Protein AF-0000000086526402 (afdb_homodimer)

InterPro domains:
  IPR000524 Transcription regulator HTH, GntR [PF00392] (26-70)
  IPR000524 Transcription regulator HTH, GntR [PR00035] (30-44)
  IPR000524 Transcription regulator HTH, GntR [PR00035] (44-60)
  IPR000524 Transcription regulator HTH, GntR [PS50949] (3-73)
  IPR000524 Transcription regulator HTH, GntR [SM00345] (9-70)
  IPR008920 Transcription regulator FadR/GntR, C-terminal [G3DSA:1.20.120.530] (92-231)
  IPR008920 Transcription regulator FadR/GntR, C-terminal [SSF48008] (95-226)
  IPR011711 GntR, C-terminal [PF07729] (99-220)
  IPR011711 GntR, C-terminal [SM00895] (99-221)
  IPR036388 Winged helix-like DNA-binding domain superfamily [G3DSA:1.10.10.10] (6-75)
  IPR036390 Winged helix DNA-binding domain superfamily [SSF46785] (4-74)

Secondary structure (DSSP, 8-state):
-HHHHHHHHHHHHHHHHHHHHHTTSSTTEEPPHHHHHHHHT--HHHHHHHHHHHHHTTSEEEETTTEEEEPPGGGS--B-HHHHHHHHHSPPPHHHHHHHHHHHHHHHHHHHHHHHHH--HHHHHHHHHHHHHHHT--TTSTTHHHHHHHHHHHHHHTT--HHHHHTHHHHHHHHHHHHHHHTTSTTHHHHHHHHHHHHHHHHHTT-HHHHHHHHHHHHHHHHHHHHHHHT-------/-HHHHHHHHHHHHHHHHHHHHHTTSSTTEEPPHHHHHHHHT--HHHHHHHHHHHHHTTSEEEETTTEEEEPPGGGS--B-HHHHHHHHHSPPPHHHHHHHHHHHHHHHHHHHHHHHHH--HHHHHHHHHHHHHHHT--TTSTTHHHHHHHHHHHHHHTT--HHHHHTHHHHHHHHHHHHHHHTTSTTHHHHHHHHHHHHHHHHHTT-HHHHHHHHHHHHHHHHHHHHHHHT-------

pLDDT: mean 91.51, std 12.28, range [34.91, 98.94]

Structure (mmCIF, N/CA/C/O backbone):
data_AF-0000000086526402-model_v1
#
loop_
_entity.id
_entity.type
_entity.pdbx_description
1 polymer 'FCD domain-containing protein'
#
loop_
_atom_site.group_PDB
_atom_site.id
_atom_site.type_symbol
_atom_site.label_atom_id
_atom_site.label_alt_id
_atom_site.label_comp_id
_atom_site.label_asym_id
_atom_site.label_entity_id
_atom_site.label_seq_id
_atom_site.pdbx_PDB_ins_code
_atom_site.Cartn_x
_atom_site.Cartn_y
_atom_site.Cartn_z
_atom_site.occupancy
_atom_site.B_iso_or_equiv
_atom_site.auth_seq_id
_atom_site.auth_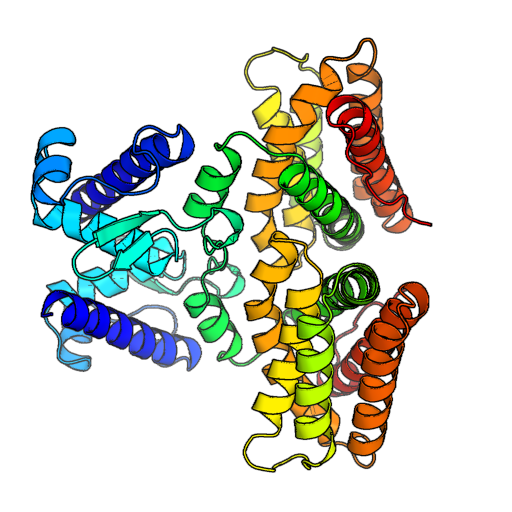comp_id
_atom_site.auth_asym_id
_atom_site.auth_atom_id
_atom_site.pdbx_PDB_model_num
ATOM 1 N N . MET A 1 1 ? 25.891 -1.311 17.984 1 39.69 1 MET A N 1
ATOM 2 C CA . MET A 1 1 ? 25.609 0.031 18.5 1 39.69 1 MET A CA 1
ATOM 3 C C . MET A 1 1 ? 25.984 1.09 17.469 1 39.69 1 MET A C 1
ATOM 5 O O . MET A 1 1 ? 25.25 2.072 17.297 1 39.69 1 MET A O 1
ATOM 9 N N . GLU A 1 2 ? 27.203 0.918 16.922 1 41.34 2 GLU A N 1
ATOM 10 C CA . GLU A 1 2 ? 27.734 1.837 15.922 1 41.34 2 GLU A CA 1
ATOM 11 C C . GLU A 1 2 ? 26.906 1.798 14.641 1 41.34 2 GLU A C 1
ATOM 13 O O . GLU A 1 2 ? 26.641 2.836 14.023 1 41.34 2 GLU A O 1
ATOM 18 N N . GLN A 1 3 ? 26.5 0.601 14.32 1 44.62 3 GLN A N 1
ATOM 19 C CA . GLN A 1 3 ? 25.734 0.299 13.109 1 44.62 3 GLN A CA 1
ATOM 20 C C . GLN A 1 3 ? 24.328 0.87 13.18 1 44.62 3 GLN A C 1
ATOM 22 O O . GLN A 1 3 ? 23.812 1.376 12.188 1 44.62 3 GLN A O 1
ATOM 27 N N . GLY A 1 4 ? 23.766 0.778 14.438 1 49.03 4 GLY A N 1
ATOM 28 C CA . GLY A 1 4 ? 22.5 1.449 14.703 1 49.03 4 GLY A CA 1
ATOM 29 C C . GLY A 1 4 ? 22.562 2.947 14.477 1 49.03 4 GLY A C 1
ATOM 30 O O . GLY A 1 4 ? 21.609 3.545 13.977 1 49.03 4 GLY A O 1
ATOM 31 N N . LYS A 1 5 ? 23.797 3.41 14.797 1 48.88 5 LYS A N 1
ATOM 32 C CA . LYS A 1 5 ? 24.031 4.844 14.672 1 48.88 5 LYS A CA 1
ATOM 33 C C . LYS A 1 5 ? 24.109 5.266 13.211 1 48.88 5 LYS A C 1
ATOM 35 O O . LYS A 1 5 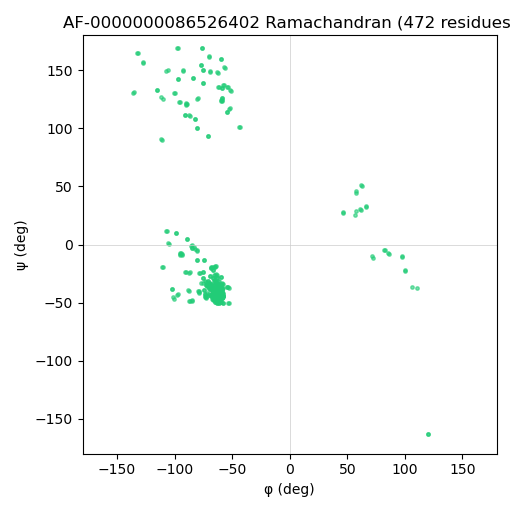? 23.594 6.316 12.828 1 48.88 5 LYS A O 1
ATOM 40 N N . ASP A 1 6 ? 24.891 4.406 12.367 1 53.22 6 ASP A N 1
ATOM 41 C CA . ASP A 1 6 ? 25.062 4.723 10.953 1 53.22 6 ASP A CA 1
ATOM 42 C C . ASP A 1 6 ? 23.719 4.672 10.219 1 53.22 6 ASP A C 1
ATOM 44 O O . ASP A 1 6 ? 23.438 5.523 9.367 1 53.22 6 ASP A O 1
ATOM 48 N N . ARG A 1 7 ? 22.938 3.684 10.594 1 61.66 7 ARG A N 1
ATOM 49 C CA . ARG A 1 7 ? 21.609 3.592 10 1 61.66 7 ARG A CA 1
ATOM 50 C C . ARG A 1 7 ? 20.75 4.805 10.367 1 61.66 7 ARG A C 1
ATOM 52 O O . ARG A 1 7 ? 20.016 5.32 9.531 1 61.66 7 ARG A O 1
ATOM 59 N N . SER A 1 8 ? 21.188 5.18 11.438 1 78.88 8 SER A N 1
ATOM 60 C CA . SER A 1 8 ? 20.484 6.371 11.906 1 78.88 8 SER A CA 1
ATOM 61 C C . SER A 1 8 ? 20.953 7.617 11.156 1 78.88 8 SER A C 1
ATOM 63 O O . SER A 1 8 ? 20.141 8.477 10.812 1 78.88 8 SER A O 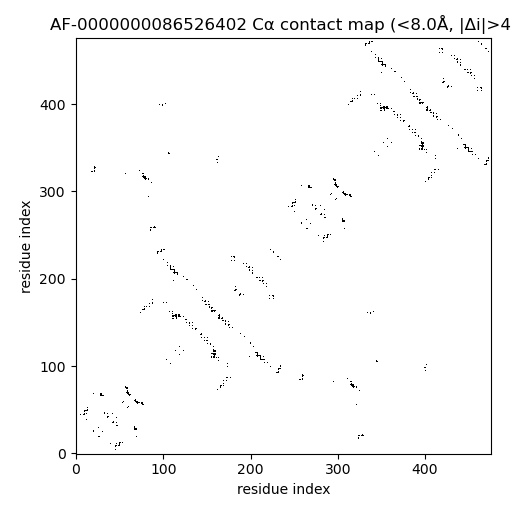1
ATOM 65 N N . LEU A 1 9 ? 22.297 7.551 10.805 1 88.94 9 LEU A N 1
ATOM 66 C CA . LEU A 1 9 ? 22.844 8.711 10.109 1 88.94 9 LEU A CA 1
ATOM 67 C C . LEU A 1 9 ? 22.344 8.75 8.664 1 88.94 9 LEU A C 1
ATOM 69 O O . LEU A 1 9 ? 21.969 9.812 8.164 1 88.94 9 LEU A O 1
ATOM 73 N N . VAL A 1 10 ? 22.328 7.57 8.023 1 90.88 10 VAL A N 1
ATOM 74 C CA . VAL A 1 10 ? 21.844 7.48 6.648 1 90.88 10 VAL A CA 1
ATOM 75 C C . VAL A 1 10 ? 20.375 7.91 6.59 1 90.88 10 VAL A C 1
ATOM 77 O O . VAL A 1 10 ? 19.984 8.68 5.707 1 90.88 10 VAL A O 1
ATOM 80 N N . ALA A 1 11 ? 19.672 7.48 7.586 1 91.56 11 ALA A N 1
ATOM 81 C CA . ALA A 1 11 ? 18.25 7.848 7.656 1 91.56 11 ALA A CA 1
ATOM 82 C C . ALA A 1 11 ? 18.094 9.359 7.824 1 91.56 11 ALA A C 1
ATOM 84 O O . ALA A 1 11 ? 17.219 9.969 7.191 1 91.56 11 ALA A O 1
ATOM 85 N N . LYS A 1 12 ? 18.906 9.898 8.594 1 94.88 12 LYS A N 1
ATOM 86 C CA . LYS A 1 12 ? 18.875 11.336 8.82 1 94.88 12 LYS A CA 1
ATOM 87 C C . LYS A 1 12 ? 19.219 12.102 7.551 1 94.88 12 LYS A C 1
ATOM 89 O O . LYS A 1 12 ? 18.594 13.109 7.227 1 94.88 12 LYS A O 1
ATOM 94 N N . VAL A 1 13 ? 20.172 11.625 6.883 1 95.81 13 VAL A N 1
ATOM 95 C CA . VAL A 1 13 ? 20.59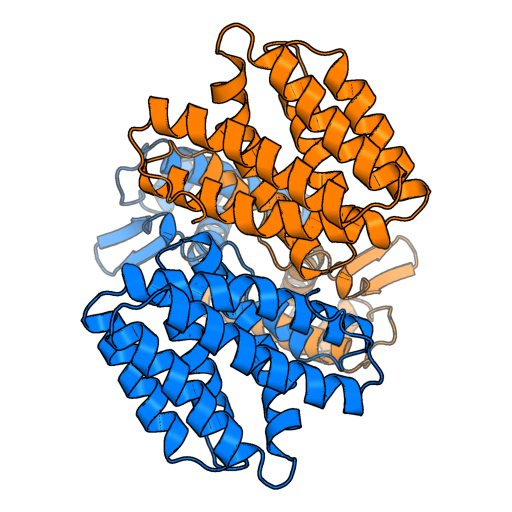4 12.258 5.633 1 95.81 13 VAL A CA 1
ATOM 96 C C . VAL A 1 13 ? 19.469 12.164 4.605 1 95.81 13 VAL A C 1
ATOM 98 O O . VAL A 1 13 ? 19.156 13.141 3.928 1 95.81 13 VAL A O 1
ATOM 101 N N . MET A 1 14 ? 18.875 11.008 4.512 1 95.88 14 MET A N 1
ATOM 102 C CA . MET A 1 14 ? 17.766 10.828 3.586 1 95.88 14 MET A CA 1
ATOM 103 C C . MET A 1 14 ? 16.625 11.797 3.902 1 95.88 14 MET A C 1
ATOM 105 O O . MET A 1 14 ? 16.109 12.477 3.008 1 95.88 14 MET A O 1
ATOM 109 N N . ASP A 1 15 ? 16.312 11.875 5.145 1 95.94 15 ASP A N 1
ATOM 110 C CA . ASP A 1 15 ? 15.234 12.758 5.562 1 95.94 15 ASP A CA 1
ATOM 111 C C . ASP A 1 15 ? 15.547 14.219 5.219 1 95.94 15 ASP A C 1
ATOM 113 O O . ASP A 1 15 ? 14.688 14.945 4.723 1 95.94 15 ASP A O 1
ATOM 117 N N . GLY A 1 16 ? 16.734 14.617 5.488 1 95.81 16 GLY A N 1
ATOM 118 C CA . GLY A 1 16 ? 17.156 15.969 5.156 1 95.81 16 GLY A CA 1
ATOM 119 C C . GLY A 1 16 ? 17.141 16.25 3.668 1 95.81 16 GLY A C 1
ATOM 120 O O . GLY A 1 16 ? 16.672 17.312 3.236 1 95.81 16 GLY A O 1
ATOM 121 N N . LEU A 1 17 ? 17.625 15.336 2.926 1 96.38 17 LEU A N 1
ATOM 122 C CA . LEU A 1 17 ? 17.672 15.492 1.477 1 96.38 17 LEU A CA 1
ATOM 123 C C . LEU A 1 17 ? 16.266 15.578 0.895 1 96.38 17 LEU A C 1
ATOM 125 O O . LEU A 1 17 ? 15.984 16.453 0.071 1 96.38 17 LEU A O 1
ATOM 129 N N . VAL A 1 18 ? 15.414 14.719 1.334 1 96.38 18 VAL A N 1
ATOM 130 C CA . VAL A 1 18 ? 14.055 14.672 0.8 1 96.38 18 VAL A CA 1
ATOM 131 C C . VAL A 1 18 ? 13.281 15.914 1.245 1 96.38 18 VAL A C 1
ATOM 133 O O . VAL A 1 18 ? 12.461 16.438 0.494 1 96.38 18 VAL A O 1
ATOM 136 N N . SER A 1 19 ? 13.617 16.359 2.449 1 94.75 19 SER A N 1
ATOM 137 C CA . SER A 1 19 ? 13.039 17.641 2.863 1 94.75 19 SER A CA 1
ATOM 138 C C . SER A 1 19 ? 13.398 18.75 1.888 1 94.75 19 SER A C 1
ATOM 140 O O . SER A 1 19 ? 12.531 19.547 1.497 1 94.75 19 SER A O 1
ATOM 142 N N . GLY A 1 20 ? 14.609 18.766 1.506 1 94.81 20 GLY A N 1
ATOM 143 C CA . GLY A 1 20 ? 15.023 19.734 0.501 1 94.81 20 GLY A CA 1
ATOM 144 C C . GLY A 1 20 ? 14.328 19.547 -0.833 1 94.81 20 GLY A C 1
ATOM 145 O O . GLY A 1 20 ? 13.961 20.516 -1.496 1 94.81 20 GLY A O 1
ATOM 146 N N . ILE A 1 21 ? 14.117 18.344 -1.207 1 95.31 21 ILE A N 1
ATOM 147 C CA . ILE A 1 21 ? 13.477 18.016 -2.477 1 95.31 21 ILE A CA 1
ATOM 148 C C . ILE A 1 21 ? 12.023 18.484 -2.461 1 95.31 21 ILE A C 1
ATOM 150 O O . ILE A 1 21 ? 11.578 19.156 -3.383 1 95.31 21 ILE A O 1
ATOM 154 N N . VAL A 1 22 ? 11.305 18.188 -1.397 1 93.62 22 VAL A N 1
ATOM 155 C CA . VAL A 1 22 ? 9.875 18.453 -1.37 1 93.62 22 VAL A CA 1
ATOM 156 C C . VAL A 1 22 ? 9.641 19.953 -1.172 1 93.62 22 VAL A C 1
ATOM 158 O O . VAL A 1 22 ? 8.594 20.484 -1.562 1 93.62 22 VAL A O 1
ATOM 161 N N . GLU A 1 23 ? 10.609 20.609 -0.601 1 91.88 23 GLU A N 1
ATOM 162 C CA . GLU A 1 23 ? 10.523 22.047 -0.43 1 91.88 23 GLU A CA 1
ATOM 163 C C . GLU A 1 23 ? 11.094 22.781 -1.641 1 91.88 23 GLU A C 1
ATOM 165 O O . GLU A 1 23 ? 11.258 24 -1.612 1 91.88 23 GLU A O 1
ATOM 170 N N . ASP A 1 24 ? 11.477 22.078 -2.648 1 90.62 24 ASP A N 1
ATOM 171 C CA . ASP A 1 24 ? 11.93 22.562 -3.943 1 90.62 24 ASP A CA 1
ATOM 172 C C . ASP A 1 24 ? 13.25 23.328 -3.811 1 90.62 24 ASP A C 1
ATOM 174 O O . ASP A 1 24 ? 13.461 24.328 -4.484 1 90.62 24 ASP A O 1
ATOM 178 N N . LYS A 1 25 ? 14.031 22.875 -2.883 1 92.62 25 LYS A N 1
ATOM 179 C CA . LYS A 1 25 ? 15.344 23.484 -2.686 1 92.62 25 LYS A CA 1
ATOM 180 C C . LYS A 1 25 ? 16.266 23.188 -3.863 1 92.62 25 LYS A C 1
ATOM 182 O O . LYS A 1 25 ? 17.141 24 -4.195 1 92.62 25 LYS A O 1
ATOM 187 N N . TYR A 1 26 ? 16.25 22.062 -4.547 1 92.62 26 TYR A N 1
ATOM 188 C CA . TYR A 1 26 ? 17.25 21.594 -5.492 1 92.62 26 TYR A CA 1
ATOM 189 C C . TYR A 1 26 ? 16.766 21.75 -6.93 1 92.62 26 TYR A C 1
ATOM 191 O O . TYR A 1 26 ? 17.531 21.625 -7.875 1 92.62 26 TYR A O 1
ATOM 199 N N . GLY A 1 27 ? 15.617 22.25 -7.32 1 83.44 27 GLY A N 1
ATOM 200 C CA . GLY A 1 27 ? 15.125 22.484 -8.664 1 83.44 27 GLY A CA 1
ATOM 201 C C . GLY A 1 27 ? 15.117 21.25 -9.531 1 83.44 27 GLY A C 1
ATOM 202 O O . GLY A 1 27 ? 15.289 21.328 -10.75 1 83.44 27 GLY A O 1
ATOM 203 N N . GLY A 1 28 ? 15.062 20.094 -9.359 1 89.44 28 GLY A N 1
ATOM 204 C CA . GLY A 1 28 ? 14.867 18.875 -10.133 1 89.44 28 GLY A CA 1
ATOM 205 C C . GLY A 1 28 ? 16.125 18.031 -10.227 1 89.44 28 GLY A C 1
ATOM 206 O O . GLY A 1 28 ? 16.047 16.812 -10.367 1 89.44 28 GLY A O 1
ATOM 207 N N . ILE A 1 29 ? 17.328 18.75 -10.344 1 94.62 29 ILE A N 1
ATOM 208 C CA . ILE A 1 29 ? 18.609 18.047 -10.414 1 94.62 29 ILE A CA 1
ATOM 209 C C . ILE A 1 29 ? 19.406 18.281 -9.133 1 94.62 29 ILE A C 1
ATOM 211 O O . ILE A 1 29 ? 19.641 19.438 -8.75 1 94.62 29 ILE A O 1
ATOM 215 N N . LEU A 1 30 ? 19.797 17.203 -8.5 1 96.88 30 LEU A N 1
ATOM 216 C CA . LEU A 1 30 ? 20.547 17.328 -7.262 1 96.88 30 LEU A CA 1
ATOM 217 C C . LEU A 1 30 ? 21.984 17.734 -7.539 1 96.88 30 LEU A C 1
ATOM 219 O O . LEU A 1 30 ? 22.562 17.375 -8.57 1 96.88 30 LEU A O 1
ATOM 223 N N . PRO A 1 31 ? 22.578 18.469 -6.551 1 95.75 31 PRO A N 1
ATOM 224 C CA . PRO A 1 31 ? 24.016 18.703 -6.637 1 95.75 31 PRO A CA 1
ATOM 225 C C . PRO A 1 31 ? 24.828 17.406 -6.652 1 95.75 31 PRO A C 1
ATOM 227 O O . PRO A 1 31 ? 24.328 16.359 -6.254 1 95.75 31 PRO A O 1
ATOM 230 N N . PRO A 1 32 ? 26.094 17.531 -7.152 1 94.94 32 PRO A N 1
ATOM 231 C CA . PRO A 1 32 ? 26.969 16.359 -7.113 1 94.94 32 PRO A CA 1
ATOM 232 C C . PRO A 1 32 ? 27.141 15.805 -5.703 1 94.94 32 PRO A C 1
ATOM 234 O O . PRO A 1 32 ? 27.047 16.547 -4.727 1 94.94 32 PRO A O 1
ATOM 237 N N . GLN A 1 33 ? 27.406 14.516 -5.676 1 94.31 33 GLN A N 1
ATOM 238 C CA . GLN A 1 33 ? 27.5 13.797 -4.414 1 94.31 33 GLN A CA 1
ATOM 239 C C . GLN A 1 33 ? 28.5 14.461 -3.475 1 94.31 33 GLN A C 1
ATOM 241 O O . GLN A 1 33 ? 28.266 14.547 -2.268 1 94.31 33 GLN A O 1
ATOM 246 N N . ASP A 1 34 ? 29.578 14.992 -4.023 1 94.94 34 ASP A N 1
ATOM 247 C CA . ASP A 1 34 ? 30.609 15.617 -3.203 1 94.94 34 ASP A CA 1
ATOM 248 C C . ASP A 1 34 ? 30.094 16.906 -2.564 1 94.94 34 ASP A C 1
ATOM 250 O O . ASP A 1 34 ? 30.406 17.203 -1.407 1 94.94 34 ASP A O 1
ATOM 254 N N . VAL A 1 35 ? 29.375 17.609 -3.248 1 96.75 35 VAL A N 1
ATOM 255 C CA . VAL A 1 35 ? 28.781 18.859 -2.746 1 96.75 35 VAL A CA 1
ATOM 256 C C . VAL A 1 35 ? 27.75 18.531 -1.66 1 96.75 35 VAL A C 1
ATOM 258 O O . VAL A 1 35 ? 27.734 19.172 -0.604 1 96.75 35 VAL A O 1
ATOM 261 N N . LEU A 1 36 ? 26.938 17.516 -1.872 1 96.88 36 LEU A N 1
ATOM 262 C CA . LEU A 1 36 ? 25.922 17.109 -0.896 1 96.88 36 LEU A CA 1
ATOM 263 C C . LEU A 1 36 ? 26.578 16.609 0.382 1 96.88 36 LEU A C 1
ATOM 265 O O . LEU A 1 36 ? 26.109 16.891 1.484 1 96.88 36 LEU A O 1
ATOM 269 N N . SER A 1 37 ? 27.641 15.859 0.206 1 97.19 37 SER A N 1
ATOM 270 C CA . SER A 1 37 ? 28.375 15.352 1.36 1 97.19 37 SER A CA 1
ATOM 271 C C . SER A 1 37 ? 28.859 16.5 2.254 1 97.19 37 SER A C 1
ATOM 273 O O . SER A 1 37 ? 28.766 16.406 3.48 1 97.19 37 SER A O 1
ATOM 275 N N . LYS A 1 38 ? 29.312 17.5 1.651 1 97.19 38 LYS A N 1
ATOM 276 C CA . LYS A 1 38 ? 29.797 18.656 2.391 1 97.19 38 LYS A CA 1
ATOM 277 C C . LYS A 1 38 ? 28.641 19.406 3.051 1 97.19 38 LYS A C 1
ATOM 279 O O . LYS A 1 38 ? 28.734 19.781 4.223 1 97.19 38 LYS A O 1
ATOM 284 N N . GLU A 1 39 ? 27.641 19.547 2.336 1 95.56 39 GLU A N 1
ATOM 285 C CA . GLU A 1 39 ? 26.469 20.266 2.84 1 95.56 39 GLU A CA 1
ATOM 286 C C . GLU A 1 39 ? 25.891 19.594 4.074 1 95.56 39 GLU A C 1
ATOM 288 O O . GLU A 1 39 ? 25.469 20.25 5.023 1 95.56 39 GLU A O 1
ATOM 293 N N . PHE A 1 40 ? 25.859 18.297 4.059 1 96.5 40 PHE A N 1
ATOM 294 C CA . PHE A 1 40 ? 25.234 17.547 5.141 1 96.5 40 PHE A CA 1
ATOM 295 C C . PHE A 1 40 ? 26.281 17.156 6.184 1 96.5 40 PHE A C 1
ATOM 297 O O . PHE A 1 40 ? 25.938 16.562 7.211 1 96.5 40 PHE A O 1
ATOM 304 N N . ASP A 1 41 ? 27.484 17.375 5.891 1 96.81 41 ASP A N 1
ATOM 305 C CA . ASP A 1 41 ? 28.609 17.094 6.781 1 96.81 41 ASP A CA 1
ATOM 306 C C . ASP A 1 41 ? 28.688 15.602 7.098 1 96.81 41 ASP A C 1
ATOM 308 O O . ASP A 1 41 ? 28.688 15.211 8.266 1 96.81 41 ASP A O 1
ATOM 312 N N . VAL A 1 42 ? 28.672 14.805 6.027 1 96.56 42 VAL A N 1
ATOM 313 C CA . VAL A 1 42 ? 28.797 13.359 6.152 1 96.56 42 VAL A CA 1
ATOM 314 C C . VAL A 1 42 ? 29.828 12.844 5.141 1 96.56 42 VAL A C 1
ATOM 316 O O . VAL A 1 42 ? 30.188 13.555 4.199 1 96.56 42 VAL A O 1
ATOM 319 N N . SER A 1 43 ? 30.25 11.68 5.34 1 95.12 43 SER A N 1
ATOM 320 C CA . SER A 1 43 ? 31.219 11.07 4.426 1 95.12 43 SER A CA 1
ATOM 321 C C . SER A 1 43 ? 30.562 10.758 3.08 1 95.12 43 SER A C 1
ATOM 323 O O . SER A 1 43 ? 29.344 10.703 2.971 1 95.12 43 SER A O 1
ATOM 325 N N . ARG A 1 44 ? 31.453 10.57 2.105 1 93.5 44 ARG A N 1
ATOM 326 C CA . ARG A 1 44 ? 30.969 10.172 0.786 1 93.5 44 ARG A CA 1
ATOM 327 C C . ARG A 1 44 ? 30.266 8.828 0.84 1 93.5 44 ARG A C 1
ATOM 329 O O . ARG A 1 44 ? 29.297 8.594 0.1 1 93.5 44 ARG A O 1
ATOM 336 N N . THR A 1 45 ? 30.719 8.031 1.655 1 89.75 45 THR A N 1
ATOM 337 C CA . THR A 1 45 ? 30.125 6.711 1.799 1 89.75 45 THR A CA 1
ATOM 338 C C . THR A 1 45 ? 28.688 6.82 2.309 1 89.75 45 THR A C 1
ATOM 340 O O . THR A 1 45 ? 27.781 6.195 1.76 1 89.75 45 THR A O 1
ATOM 343 N N . VAL A 1 46 ? 28.484 7.605 3.324 1 91.69 46 VAL A N 1
ATOM 344 C CA . VAL A 1 46 ? 27.156 7.812 3.906 1 91.69 46 VAL A CA 1
ATOM 345 C C . VAL A 1 46 ? 26.234 8.445 2.869 1 91.69 46 VAL A C 1
ATOM 347 O O . VAL A 1 46 ? 25.094 8.008 2.697 1 91.69 46 VAL A O 1
ATOM 350 N N . MET A 1 47 ? 26.688 9.438 2.148 1 95.31 47 MET A N 1
ATOM 351 C CA . MET A 1 47 ? 25.891 10.109 1.139 1 95.31 47 MET A CA 1
ATOM 352 C C . MET A 1 47 ? 25.531 9.164 -0.004 1 95.31 47 MET A C 1
ATOM 354 O O . MET A 1 47 ? 24.391 9.133 -0.462 1 95.31 47 MET A O 1
ATOM 358 N N . ARG A 1 48 ? 26.484 8.406 -0.41 1 91.25 48 ARG A N 1
ATOM 359 C CA . ARG A 1 48 ? 26.25 7.434 -1.467 1 91.25 48 ARG A CA 1
ATOM 360 C C . ARG A 1 48 ? 25.172 6.434 -1.057 1 91.25 48 ARG A C 1
ATOM 362 O O . ARG A 1 48 ? 24.312 6.066 -1.867 1 91.25 48 ARG A O 1
ATOM 369 N N . GLU A 1 49 ? 25.203 6.008 0.149 1 89.19 49 GLU A N 1
ATOM 370 C CA . GLU A 1 49 ? 24.203 5.074 0.655 1 89.19 49 GLU A CA 1
ATOM 371 C C . GLU A 1 49 ? 22.812 5.707 0.672 1 89.19 49 GLU A C 1
ATOM 373 O O . GLU A 1 49 ? 21.828 5.078 0.273 1 89.19 49 GLU A O 1
ATOM 378 N N . ALA A 1 50 ? 22.797 6.898 1.096 1 93.81 50 ALA A N 1
ATOM 379 C CA . ALA A 1 50 ? 21.531 7.617 1.125 1 93.81 50 ALA A CA 1
ATOM 380 C C . ALA A 1 50 ? 20.953 7.766 -0.28 1 93.81 50 ALA A C 1
ATOM 382 O O . ALA A 1 50 ? 19.766 7.473 -0.508 1 93.81 50 ALA A O 1
ATOM 383 N N . LEU A 1 51 ? 21.781 8.172 -1.19 1 94.56 51 LEU A N 1
ATOM 384 C CA . LEU A 1 51 ? 21.344 8.352 -2.57 1 94.56 51 LEU A CA 1
ATOM 385 C C . LEU A 1 51 ? 20.906 7.02 -3.182 1 94.56 51 LEU A C 1
ATOM 387 O O . LEU A 1 51 ? 19.906 6.957 -3.904 1 94.56 51 LEU A O 1
ATOM 391 N N . SER A 1 52 ? 21.625 6.012 -2.885 1 90.5 52 SER A N 1
ATOM 392 C CA . SER A 1 52 ? 21.297 4.684 -3.387 1 90.5 52 SER A CA 1
ATOM 393 C C . SER A 1 52 ? 19.938 4.219 -2.881 1 90.5 52 SER A C 1
ATOM 395 O O . SER A 1 52 ? 19.156 3.633 -3.635 1 90.5 52 SER A O 1
ATOM 397 N N . MET A 1 53 ? 19.688 4.504 -1.658 1 90.94 53 MET A N 1
ATOM 398 C CA . MET A 1 53 ? 18.406 4.105 -1.073 1 90.94 53 MET A CA 1
ATOM 399 C C . MET A 1 53 ? 17.25 4.879 -1.708 1 90.94 53 MET A C 1
ATOM 401 O O . MET A 1 53 ? 16.172 4.32 -1.938 1 90.94 53 MET A O 1
ATOM 405 N N . LEU A 1 54 ? 17.484 6.102 -2 1 95.12 54 LEU A N 1
ATOM 406 C CA . LEU A 1 54 ? 16.453 6.898 -2.66 1 95.12 54 LEU A CA 1
ATOM 407 C C . LEU A 1 54 ? 16.25 6.445 -4.102 1 95.12 54 LEU A C 1
ATOM 409 O O . LEU A 1 54 ? 15.133 6.461 -4.613 1 95.12 54 LEU A O 1
ATOM 413 N N . LEU A 1 55 ? 17.312 5.996 -4.754 1 93.62 55 LEU A N 1
ATOM 414 C CA . LEU A 1 55 ? 17.234 5.438 -6.102 1 93.62 55 LEU A CA 1
ATOM 415 C C . LEU A 1 55 ? 16.406 4.16 -6.113 1 93.62 55 LEU A C 1
ATOM 417 O O . LEU A 1 55 ? 15.562 3.975 -6.988 1 93.62 55 LEU A O 1
ATOM 421 N N . ALA A 1 56 ? 16.578 3.363 -5.09 1 88.75 56 ALA A N 1
ATOM 422 C CA . ALA A 1 56 ? 15.867 2.088 -4.984 1 88.75 56 ALA A CA 1
ATOM 423 C C . ALA A 1 56 ? 14.375 2.307 -4.758 1 88.75 56 ALA A C 1
ATOM 425 O O . ALA A 1 56 ? 13.562 1.411 -5.016 1 88.75 56 ALA A O 1
ATOM 426 N N . ARG A 1 57 ? 14.031 3.506 -4.289 1 94.25 57 ARG A N 1
ATOM 427 C CA . ARG A 1 57 ? 12.641 3.857 -4.004 1 94.25 57 ARG A CA 1
ATOM 428 C C . ARG A 1 57 ? 12.031 4.652 -5.148 1 94.25 57 ARG A C 1
ATOM 430 O O . ARG A 1 57 ? 10.938 5.219 -5.008 1 94.25 57 ARG A O 1
ATOM 437 N N . ASP A 1 58 ? 12.781 4.715 -6.277 1 95.5 58 ASP A N 1
ATOM 438 C CA . ASP A 1 58 ? 12.359 5.383 -7.504 1 95.5 58 ASP A CA 1
ATOM 439 C C . ASP A 1 58 ? 12.133 6.871 -7.266 1 95.5 58 ASP A C 1
ATOM 441 O O . ASP A 1 58 ? 11.266 7.48 -7.895 1 95.5 58 ASP A O 1
ATOM 445 N N . MET A 1 59 ? 12.875 7.398 -6.316 1 96.12 59 MET A N 1
ATOM 446 C CA . MET A 1 59 ? 12.758 8.828 -6.039 1 96.12 59 MET A CA 1
ATOM 447 C C . MET A 1 59 ? 13.734 9.625 -6.887 1 96.12 59 MET A C 1
ATOM 449 O O . MET A 1 59 ? 13.539 10.82 -7.113 1 96.12 59 MET A O 1
ATOM 453 N N . LEU A 1 60 ? 14.789 8.93 -7.297 1 96.56 60 LEU A N 1
ATOM 454 C CA . LEU A 1 60 ? 15.852 9.531 -8.102 1 96.56 60 LEU A CA 1
ATOM 455 C C . LEU A 1 60 ? 16.109 8.703 -9.359 1 96.56 60 LEU A C 1
ATOM 457 O O . LEU A 1 60 ? 15.711 7.539 -9.438 1 96.56 60 LEU A O 1
ATOM 461 N N . ASP A 1 61 ? 16.641 9.328 -10.312 1 94.94 61 ASP A N 1
ATOM 462 C CA . ASP A 1 61 ? 17.141 8.711 -11.531 1 94.94 61 ASP A CA 1
ATOM 463 C C . ASP A 1 61 ? 18.5 9.281 -11.922 1 94.94 61 ASP A C 1
ATOM 465 O O . ASP A 1 61 ? 18.672 10.5 -11.945 1 94.94 61 ASP A O 1
ATOM 469 N N . VAL A 1 62 ? 19.453 8.422 -12.203 1 92.38 62 VAL A N 1
ATOM 470 C CA . VAL A 1 62 ? 20.781 8.883 -12.609 1 92.38 62 VAL A CA 1
ATOM 471 C C . VAL A 1 62 ? 20.875 8.898 -14.133 1 92.38 62 VAL A C 1
ATOM 473 O O . VAL A 1 62 ? 20.609 7.883 -14.789 1 92.38 62 VAL A O 1
ATOM 476 N N . ARG A 1 63 ? 21.156 9.977 -14.648 1 90.19 63 ARG A N 1
ATOM 477 C CA . ARG A 1 63 ? 21.359 10.117 -16.094 1 90.19 63 ARG A CA 1
ATOM 478 C C . ARG A 1 63 ? 22.797 10.508 -16.422 1 90.19 63 ARG A C 1
ATOM 480 O O . ARG A 1 63 ? 23.344 11.438 -15.82 1 90.19 63 ARG A O 1
ATOM 487 N N . PRO A 1 64 ? 23.312 9.805 -17.359 1 88.44 64 PRO A N 1
ATOM 488 C CA . PRO A 1 64 ? 24.688 10.141 -17.75 1 88.44 64 PRO A CA 1
ATOM 489 C C . PRO A 1 64 ? 24.828 11.586 -18.219 1 88.44 64 PRO A C 1
ATOM 491 O O . PRO A 1 64 ? 23.969 12.078 -18.969 1 88.44 64 PRO A O 1
ATOM 494 N N . LYS A 1 65 ? 25.828 12.195 -17.734 1 89.62 65 LYS A N 1
ATOM 495 C CA . LYS A 1 65 ? 26.234 13.531 -18.156 1 89.62 65 LYS A CA 1
ATOM 496 C C . LYS A 1 65 ? 25.25 14.586 -17.656 1 89.62 65 LYS A C 1
ATOM 498 O O . LYS A 1 65 ? 25.391 15.773 -17.953 1 89.62 65 LYS A O 1
ATOM 503 N N . VAL A 1 66 ? 24.156 14.242 -17.141 1 88.69 66 VAL A N 1
ATOM 504 C CA . VAL A 1 66 ? 23.203 15.203 -16.609 1 88.69 66 VAL A CA 1
ATOM 505 C C . VAL A 1 66 ? 23.297 15.25 -15.078 1 88.69 66 VAL A C 1
ATOM 507 O O . VAL A 1 66 ? 23.375 16.328 -14.492 1 88.69 66 VAL A O 1
ATOM 510 N N . GLY A 1 67 ? 23.359 14.07 -14.43 1 92.62 67 GLY A N 1
ATOM 511 C CA . GLY A 1 67 ? 23.406 14 -12.977 1 92.62 67 GLY A CA 1
ATOM 512 C C . GLY A 1 67 ? 22.25 13.242 -12.375 1 92.62 67 GLY A C 1
ATOM 513 O O . GLY A 1 67 ? 21.672 12.359 -13.023 1 92.62 67 GLY A O 1
ATOM 514 N N . THR A 1 68 ? 22.016 13.43 -11.055 1 95.62 68 THR A N 1
ATOM 515 C CA . THR A 1 68 ? 20.938 12.75 -10.328 1 95.62 68 THR A CA 1
ATOM 516 C C . THR A 1 68 ? 19.656 13.578 -10.352 1 95.62 68 THR A C 1
ATOM 518 O O . THR A 1 68 ? 19.609 14.648 -9.734 1 95.62 68 THR A O 1
ATOM 521 N N . ARG A 1 69 ? 18.688 13.109 -11.023 1 96.5 69 ARG A N 1
ATOM 522 C CA . ARG A 1 69 ? 17.422 13.812 -11.188 1 96.5 69 ARG A CA 1
ATOM 523 C C . ARG A 1 69 ? 16.391 13.312 -10.18 1 96.5 69 ARG A C 1
ATOM 525 O O . ARG A 1 69 ? 16.312 12.117 -9.906 1 96.5 69 ARG A O 1
ATOM 532 N N . VAL A 1 70 ? 15.602 14.258 -9.688 1 96.44 70 VAL A N 1
ATOM 533 C CA . VAL A 1 70 ? 14.477 13.906 -8.836 1 96.44 70 VAL A CA 1
ATOM 534 C C . VAL A 1 70 ? 13.305 13.445 -9.695 1 96.44 70 VAL A C 1
ATOM 536 O O . VAL A 1 70 ? 12.898 14.141 -10.633 1 96.44 70 VAL A O 1
ATOM 539 N N . ARG A 1 71 ? 12.789 12.266 -9.422 1 95.88 71 ARG A N 1
ATOM 540 C CA . ARG A 1 71 ? 11.648 11.758 -10.164 1 95.88 71 ARG A CA 1
ATOM 541 C C . ARG A 1 71 ? 10.352 12.422 -9.711 1 95.88 71 ARG A C 1
ATOM 543 O O . ARG A 1 71 ? 10.273 12.945 -8.602 1 95.88 71 ARG A O 1
ATOM 550 N N . PRO A 1 72 ? 9.32 12.445 -10.68 1 93.75 72 PRO A N 1
ATOM 551 C CA . PRO A 1 72 ? 8.016 12.938 -10.227 1 93.75 72 PRO A CA 1
ATOM 552 C C . PRO A 1 72 ? 7.508 12.188 -8.992 1 93.75 72 PRO A C 1
ATOM 554 O O . PRO A 1 72 ? 7.617 10.961 -8.922 1 93.75 72 PRO A O 1
ATOM 557 N N . MET A 1 73 ? 7.004 12.898 -8.039 1 93.5 73 MET A N 1
ATOM 558 C CA . MET A 1 73 ? 6.633 12.336 -6.746 1 93.5 73 MET A CA 1
ATOM 559 C C . MET A 1 73 ? 5.582 11.242 -6.91 1 93.5 73 MET A C 1
ATOM 561 O O . MET A 1 73 ? 5.535 10.297 -6.121 1 93.5 73 MET A O 1
ATOM 565 N N . ARG A 1 74 ? 4.773 11.305 -7.93 1 92.44 74 ARG A N 1
ATOM 566 C CA . ARG A 1 74 ? 3.75 10.289 -8.18 1 92.44 74 ARG A CA 1
ATOM 567 C C . ARG A 1 74 ? 4.383 8.938 -8.477 1 92.44 74 ARG A C 1
ATOM 569 O O . ARG A 1 74 ? 3.725 7.898 -8.359 1 92.44 74 ARG A O 1
ATOM 576 N N . ASP A 1 75 ? 5.719 8.953 -8.852 1 92.81 75 ASP A N 1
ATOM 577 C CA . ASP A 1 75 ? 6.402 7.727 -9.242 1 92.81 75 ASP A CA 1
ATOM 578 C C . ASP A 1 75 ? 7.152 7.117 -8.062 1 92.81 75 ASP A C 1
ATOM 580 O O . ASP A 1 75 ? 7.695 6.016 -8.164 1 92.81 75 ASP A O 1
ATOM 584 N N . TRP A 1 76 ? 7.23 7.871 -6.918 1 95.75 76 TRP A N 1
ATOM 585 C CA . TRP A 1 76 ? 7.934 7.355 -5.746 1 95.75 76 TRP A CA 1
ATOM 586 C C . TRP A 1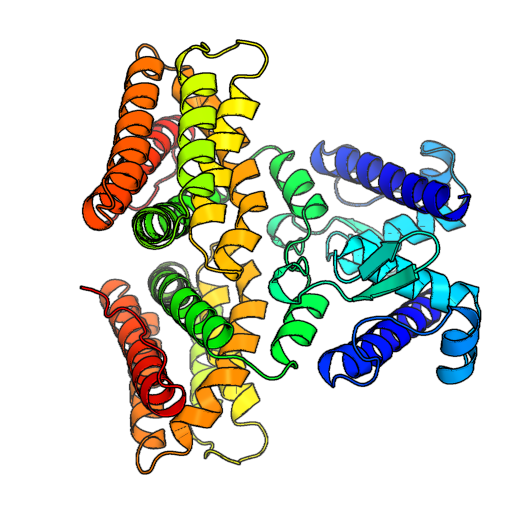 76 ? 7.273 6.082 -5.23 1 95.75 76 TRP A C 1
ATOM 588 O O . TRP A 1 76 ? 6.047 6.016 -5.109 1 95.75 76 TRP A O 1
ATOM 598 N N . ARG A 1 77 ? 8.008 5.086 -4.898 1 94.69 77 ARG A N 1
ATOM 599 C CA . ARG A 1 77 ? 7.484 3.77 -4.539 1 94.69 77 ARG A CA 1
ATOM 600 C C . ARG A 1 77 ? 7.137 3.703 -3.057 1 94.69 77 ARG A C 1
ATOM 602 O O . ARG A 1 77 ? 8.023 3.611 -2.209 1 94.69 77 ARG A O 1
ATOM 609 N N . MET A 1 78 ? 5.906 3.637 -2.803 1 95.06 78 MET A N 1
ATOM 610 C CA . MET A 1 78 ? 5.422 3.547 -1.427 1 95.06 78 MET A CA 1
ATOM 611 C C . MET A 1 78 ? 5.379 2.096 -0.96 1 95.06 78 MET A C 1
ATOM 613 O O . MET A 1 78 ? 5.43 1.822 0.24 1 95.06 78 MET A O 1
ATOM 617 N N . ILE A 1 79 ? 5.297 1.204 -1.906 1 94.94 79 ILE A N 1
ATOM 618 C CA . ILE A 1 79 ? 5.172 -0.219 -1.609 1 94.94 79 ILE A CA 1
ATOM 619 C C . ILE A 1 79 ? 6.531 -0.898 -1.766 1 94.94 79 ILE A C 1
ATOM 621 O O . ILE A 1 79 ? 7.246 -0.651 -2.738 1 94.94 79 ILE A O 1
ATOM 625 N N . ASP A 1 80 ? 6.906 -1.627 -0.822 1 94 80 ASP A N 1
ATOM 626 C CA . ASP A 1 80 ? 8.094 -2.465 -0.907 1 94 80 ASP A CA 1
ATOM 627 C C . ASP A 1 80 ? 7.805 -3.764 -1.654 1 94 80 ASP A C 1
ATOM 629 O O . ASP A 1 80 ? 7.352 -4.742 -1.057 1 94 80 ASP A O 1
ATOM 633 N N . GLU A 1 81 ? 8.164 -3.814 -2.887 1 93.12 81 GLU A N 1
ATOM 634 C CA . GLU A 1 81 ? 7.789 -4.926 -3.758 1 93.12 81 GLU A CA 1
ATOM 635 C C . GLU A 1 81 ? 8.508 -6.211 -3.354 1 93.12 81 GLU A C 1
ATOM 637 O O . GLU A 1 81 ? 7.988 -7.309 -3.568 1 93.12 81 GLU A O 1
ATOM 642 N N . ASP A 1 82 ? 9.664 -6.062 -2.752 1 92.38 82 ASP A N 1
ATOM 643 C CA . ASP A 1 82 ? 10.367 -7.25 -2.281 1 92.38 82 ASP A CA 1
ATOM 644 C C . ASP A 1 82 ? 9.586 -7.949 -1.169 1 92.38 82 ASP A C 1
ATOM 646 O O . ASP A 1 82 ? 9.375 -9.164 -1.22 1 92.38 82 ASP A O 1
ATOM 650 N N . VAL A 1 83 ? 9.141 -7.188 -0.22 1 94.94 83 VAL A N 1
ATOM 651 C CA . VAL A 1 83 ? 8.398 -7.754 0.901 1 94.94 83 VAL A CA 1
ATOM 652 C C . VAL A 1 83 ? 7.098 -8.391 0.398 1 94.94 83 VAL A C 1
ATOM 654 O O . VAL A 1 83 ? 6.723 -9.477 0.834 1 94.94 83 VAL A O 1
ATOM 657 N N . VAL A 1 84 ? 6.461 -7.711 -0.521 1 95.31 84 VAL A N 1
ATOM 658 C CA . VAL A 1 84 ? 5.234 -8.242 -1.104 1 95.31 84 VAL A CA 1
ATOM 659 C C . VAL A 1 84 ? 5.52 -9.586 -1.777 1 95.31 84 VAL A C 1
ATOM 661 O O . VAL A 1 84 ? 4.836 -10.578 -1.517 1 95.31 84 VAL A O 1
ATOM 664 N N . SER A 1 85 ? 6.531 -9.602 -2.588 1 94.31 85 SER A N 1
ATOM 665 C CA . SER A 1 85 ? 6.891 -10.82 -3.311 1 94.31 85 SER A CA 1
ATOM 666 C C . SER A 1 85 ? 7.215 -11.953 -2.35 1 94.31 85 SER A C 1
ATOM 668 O O . SER A 1 85 ? 6.777 -13.094 -2.555 1 94.31 85 SER A O 1
ATOM 670 N N . TRP A 1 86 ? 7.969 -11.656 -1.318 1 94.75 86 TRP A N 1
ATOM 671 C CA . TRP A 1 86 ? 8.344 -12.656 -0.329 1 94.75 86 TRP A CA 1
ATOM 672 C C . TRP A 1 86 ? 7.109 -13.203 0.383 1 94.75 86 TRP A C 1
ATOM 674 O O . TRP A 1 86 ? 6.996 -14.414 0.597 1 94.75 86 TRP A O 1
ATOM 684 N N . ARG A 1 87 ? 6.191 -12.336 0.754 1 94.75 87 ARG A N 1
ATOM 685 C CA . ARG A 1 87 ? 4.984 -12.766 1.446 1 94.75 87 ARG A CA 1
ATOM 686 C C . ARG A 1 87 ? 4.168 -13.719 0.579 1 94.75 87 ARG A C 1
ATOM 688 O O . ARG A 1 87 ? 3.617 -14.703 1.077 1 94.75 87 ARG A O 1
ATOM 695 N N . PHE A 1 88 ? 4.094 -13.484 -0.682 1 94.81 88 PHE A N 1
ATOM 696 C CA . PHE A 1 88 ? 3.266 -14.281 -1.579 1 94.81 88 PHE A CA 1
ATOM 697 C C . PHE A 1 88 ? 3.967 -15.578 -1.951 1 94.81 88 PHE A C 1
ATOM 699 O O . PHE A 1 88 ? 3.344 -16.5 -2.49 1 94.81 88 PHE A O 1
ATOM 706 N N . ARG A 1 89 ? 5.25 -15.68 -1.67 1 92.38 89 ARG A N 1
ATOM 707 C CA . ARG A 1 89 ? 5.984 -16.922 -1.884 1 92.38 89 ARG A CA 1
ATOM 708 C C . ARG A 1 89 ? 5.703 -17.922 -0.765 1 92.38 89 ARG A C 1
ATOM 710 O O . ARG A 1 89 ? 5.871 -19.125 -0.948 1 92.38 89 ARG A O 1
ATOM 717 N N . ALA A 1 90 ? 5.328 -17.422 0.371 1 91.69 90 ALA A N 1
ATOM 718 C CA . ALA A 1 90 ? 5.027 -18.281 1.507 1 91.69 90 ALA A CA 1
ATOM 719 C C . ALA A 1 90 ? 3.754 -19.078 1.261 1 91.69 90 ALA A C 1
ATOM 721 O O . ALA A 1 90 ? 2.85 -18.625 0.558 1 91.69 90 ALA A O 1
ATOM 722 N N . LYS A 1 91 ? 3.709 -20.297 1.826 1 88.56 91 LYS A N 1
ATOM 723 C CA . LYS A 1 91 ? 2.484 -21.078 1.752 1 88.56 91 LYS A CA 1
ATOM 724 C C . LYS A 1 91 ? 1.31 -20.344 2.381 1 88.56 91 LYS A C 1
ATOM 726 O O . LYS A 1 91 ? 1.38 -19.922 3.541 1 88.56 91 LYS A O 1
ATOM 731 N N . PRO A 1 92 ? 0.307 -20.188 1.596 1 88.69 92 PRO A N 1
ATOM 732 C CA . PRO A 1 92 ? -0.816 -19.406 2.131 1 88.69 92 PRO A CA 1
ATOM 733 C C . PRO A 1 92 ? -1.641 -20.203 3.148 1 88.69 92 PRO A C 1
ATOM 735 O O . PRO A 1 92 ? -1.822 -21.406 3 1 88.69 92 PRO A O 1
ATOM 738 N N . ASP A 1 93 ? -2.008 -19.516 4.18 1 88.38 93 ASP A N 1
ATOM 739 C CA . ASP A 1 93 ? -3.01 -20.031 5.102 1 88.38 93 ASP A CA 1
ATOM 740 C C . ASP A 1 93 ? -4.395 -19.469 4.789 1 88.38 93 ASP A C 1
ATOM 742 O O . ASP A 1 93 ? -4.523 -18.547 3.973 1 88.38 93 ASP A O 1
ATOM 746 N N . PRO A 1 94 ? -5.457 -19.984 5.375 1 89.62 94 PRO A N 1
ATOM 747 C CA . PRO A 1 94 ? -6.82 -19.562 5.055 1 89.62 94 PRO A CA 1
ATOM 748 C C . PRO A 1 94 ? -7.051 -18.078 5.32 1 89.62 94 PRO A C 1
ATOM 750 O O . PRO A 1 94 ? -7.754 -17.406 4.555 1 89.62 94 PRO A O 1
ATOM 753 N N . GLN A 1 95 ? -6.488 -17.578 6.363 1 91.56 95 GLN A N 1
ATOM 754 C CA . GLN A 1 95 ? -6.672 -16.156 6.668 1 91.56 95 GLN A CA 1
ATOM 755 C C . GLN A 1 95 ? -6.016 -15.281 5.609 1 91.56 95 GLN A C 1
ATOM 757 O O . GLN A 1 95 ? -6.582 -14.266 5.195 1 91.56 95 GLN A O 1
ATOM 762 N N . PHE A 1 96 ? -4.832 -15.672 5.211 1 93.38 96 PHE A N 1
ATOM 763 C CA . PHE A 1 96 ? -4.148 -14.922 4.168 1 93.38 96 PHE A CA 1
ATOM 764 C C . PHE A 1 96 ? -4.949 -14.945 2.871 1 93.38 96 PHE A C 1
ATOM 766 O O . PHE A 1 96 ? -5.109 -13.914 2.217 1 93.38 96 PHE A O 1
ATOM 773 N N . MET A 1 97 ? -5.504 -16.094 2.568 1 92 97 MET A N 1
ATOM 774 C CA . MET A 1 97 ? -6.305 -16.234 1.354 1 92 97 MET A CA 1
ATOM 775 C C . MET A 1 97 ? -7.547 -15.352 1.421 1 92 97 MET A C 1
ATOM 777 O O . MET A 1 97 ? -7.895 -14.68 0.445 1 92 97 MET A O 1
ATOM 781 N N . ARG A 1 98 ? -8.164 -15.289 2.51 1 92.75 98 ARG A N 1
ATOM 782 C CA . ARG A 1 98 ? -9.32 -14.43 2.705 1 92.75 98 ARG A CA 1
ATOM 783 C C . ARG A 1 98 ? -8.945 -12.961 2.551 1 92.75 98 ARG A C 1
ATOM 785 O O . ARG A 1 98 ? -9.656 -12.203 1.885 1 92.75 98 ARG A O 1
ATOM 792 N N . ASP A 1 99 ? -7.859 -12.57 3.186 1 95.5 99 ASP A N 1
ATOM 793 C CA . ASP A 1 99 ? -7.406 -11.188 3.121 1 95.5 99 ASP A CA 1
ATOM 794 C C . ASP A 1 99 ? -7.105 -10.773 1.683 1 95.5 99 ASP A C 1
ATOM 796 O O . ASP A 1 99 ? -7.41 -9.648 1.277 1 95.5 99 ASP A O 1
ATOM 800 N N . VAL A 1 100 ? -6.523 -11.695 0.946 1 95.06 100 VAL A N 1
ATOM 801 C CA . VAL A 1 100 ? -6.168 -11.445 -0.446 1 95.06 100 VAL A CA 1
ATOM 802 C C . VAL A 1 100 ? -7.43 -11.211 -1.271 1 95.06 100 VAL A C 1
ATOM 804 O O . VAL A 1 100 ? -7.516 -10.242 -2.031 1 95.06 100 VAL A O 1
ATOM 807 N N . ILE A 1 101 ? -8.375 -12.039 -1.097 1 94.44 101 ILE A N 1
ATOM 808 C CA . ILE A 1 101 ? -9.609 -11.953 -1.873 1 94.44 101 ILE A CA 1
ATOM 809 C C . ILE A 1 101 ? -10.359 -10.672 -1.519 1 94.44 101 ILE A C 1
ATOM 811 O O . ILE A 1 101 ? -10.812 -9.945 -2.404 1 94.44 101 ILE A O 1
ATOM 815 N N . GLU A 1 102 ? -10.469 -10.375 -0.258 1 95 102 GLU A N 1
ATOM 816 C CA . GLU A 1 102 ? -11.125 -9.156 0.191 1 95 102 GLU A CA 1
ATOM 817 C C . GLU A 1 102 ? -10.438 -7.918 -0.387 1 95 102 GLU A C 1
ATOM 819 O O . GLU A 1 102 ? -11.109 -6.969 -0.8 1 95 102 GLU A O 1
ATOM 824 N N . PHE A 1 103 ? -9.195 -7.93 -0.401 1 96.75 103 PHE A N 1
ATOM 825 C CA . PHE A 1 103 ? -8.414 -6.82 -0.939 1 96.75 103 PHE A CA 1
ATOM 826 C C . PHE A 1 103 ? -8.688 -6.641 -2.43 1 96.75 103 PHE A C 1
ATOM 828 O O . PHE A 1 103 ? -8.922 -5.523 -2.893 1 96.75 103 PHE A O 1
ATOM 835 N N . ARG A 1 104 ? -8.602 -7.711 -3.162 1 97.38 104 ARG A N 1
ATOM 836 C CA . ARG A 1 104 ? -8.867 -7.648 -4.598 1 97.38 104 ARG A CA 1
ATOM 837 C C . ARG A 1 104 ? -10.266 -7.117 -4.879 1 97.38 104 ARG A C 1
ATOM 839 O O . ARG A 1 104 ? -10.445 -6.254 -5.734 1 97.38 104 ARG A O 1
ATOM 846 N N . MET A 1 105 ? -11.273 -7.598 -4.133 1 96.56 105 MET A N 1
ATOM 847 C CA . MET A 1 105 ? -12.672 -7.219 -4.332 1 96.56 105 MET A CA 1
ATOM 848 C C . MET A 1 105 ? -12.875 -5.73 -4.07 1 96.56 105 MET A C 1
ATOM 850 O O . MET A 1 105 ? -13.812 -5.125 -4.598 1 96.56 105 MET A O 1
ATOM 854 N N . LEU A 1 106 ? -12.023 -5.258 -3.277 1 96.31 106 LEU A N 1
ATOM 855 C CA . LEU A 1 106 ? -12.141 -3.842 -2.938 1 96.31 106 LEU A CA 1
ATOM 856 C C . LEU A 1 106 ? -11.445 -2.973 -3.982 1 96.31 106 LEU A C 1
ATOM 858 O O . LEU A 1 106 ? -12.055 -2.041 -4.516 1 96.31 106 LEU A O 1
ATOM 862 N N . ILE A 1 107 ? -10.234 -3.254 -4.391 1 97.69 107 ILE A N 1
ATOM 863 C CA . ILE A 1 107 ? -9.367 -2.352 -5.141 1 97.69 107 ILE A CA 1
ATOM 864 C C . ILE A 1 107 ? -9.641 -2.494 -6.637 1 97.69 107 ILE A C 1
ATOM 866 O O . ILE A 1 107 ? -9.797 -1.495 -7.344 1 97.69 107 ILE A O 1
ATOM 870 N N . GLU A 1 108 ? -9.688 -3.691 -7.133 1 98.56 108 GLU A N 1
ATOM 871 C CA . GLU A 1 108 ? -9.648 -3.914 -8.578 1 98.56 108 GLU A CA 1
ATOM 872 C C . GLU A 1 108 ? -10.914 -3.408 -9.25 1 98.56 108 GLU A C 1
ATOM 874 O O . GLU A 1 108 ? -10.852 -2.754 -10.289 1 98.56 108 GLU A O 1
ATOM 879 N N . PRO A 1 109 ? -12.148 -3.674 -8.68 1 98.69 109 PRO A N 1
ATOM 880 C CA . PRO A 1 109 ? -13.344 -3.148 -9.344 1 98.69 109 PRO A CA 1
ATOM 881 C C . PRO A 1 109 ? -13.344 -1.625 -9.438 1 98.69 109 PRO A C 1
ATOM 883 O O . PRO A 1 109 ? -13.656 -1.069 -10.492 1 98.69 109 PRO A O 1
ATOM 886 N N . ARG A 1 110 ? -12.938 -1.004 -8.336 1 98.25 110 ARG A N 1
ATOM 887 C CA . ARG A 1 110 ? -12.891 0.454 -8.359 1 98.25 110 ARG A CA 1
ATOM 888 C C . ARG A 1 110 ? -11.836 0.958 -9.336 1 98.25 110 ARG A C 1
ATOM 890 O O . ARG A 1 110 ? -12.086 1.896 -10.094 1 98.25 110 ARG A O 1
ATOM 897 N N . ALA A 1 111 ? -10.688 0.352 -9.32 1 98.62 111 ALA A N 1
ATOM 898 C CA . ALA A 1 111 ? -9.633 0.711 -10.273 1 98.62 111 ALA A CA 1
ATOM 899 C C . ALA A 1 111 ? -10.102 0.516 -11.711 1 98.62 111 ALA A C 1
ATOM 901 O O . ALA A 1 111 ? -9.789 1.327 -12.586 1 98.62 111 ALA A O 1
ATOM 902 N N . THR A 1 112 ? -10.852 -0.529 -11.938 1 98.88 112 THR A N 1
ATOM 903 C CA . THR A 1 112 ? -11.352 -0.836 -13.273 1 98.88 112 THR A CA 1
ATOM 904 C C . THR A 1 112 ? -12.359 0.218 -13.734 1 98.88 112 THR A C 1
ATOM 906 O O . THR A 1 112 ? -12.305 0.674 -14.875 1 98.88 112 THR A O 1
ATOM 909 N N . ALA A 1 113 ? -13.219 0.607 -12.852 1 98.81 113 ALA A N 1
ATOM 910 C CA . ALA A 1 113 ? -14.156 1.686 -13.164 1 98.81 113 ALA A CA 1
ATOM 911 C C . ALA A 1 113 ? -13.414 2.971 -13.523 1 98.81 113 ALA A C 1
ATOM 913 O O . ALA A 1 113 ? -13.758 3.648 -14.492 1 98.81 113 ALA A O 1
ATOM 914 N N . GLN A 1 114 ? -12.422 3.275 -12.766 1 98.5 114 GLN A N 1
ATOM 915 C CA . GLN A 1 114 ? -11.656 4.492 -13 1 98.5 114 GLN A CA 1
ATOM 916 C C . GLN A 1 114 ? -10.867 4.406 -14.305 1 98.5 114 GLN A C 1
ATOM 918 O O . GLN A 1 114 ? -10.727 5.402 -15.023 1 98.5 114 GLN A O 1
ATOM 923 N N . ALA A 1 115 ? -10.359 3.197 -14.602 1 98.75 115 ALA A N 1
ATOM 924 C CA . ALA A 1 115 ? -9.672 2.996 -15.875 1 98.75 115 ALA A CA 1
ATOM 925 C C . ALA A 1 115 ? -10.602 3.293 -17.047 1 98.75 115 ALA A C 1
ATOM 927 O O . ALA A 1 115 ? -10.172 3.871 -18.062 1 98.75 115 ALA A O 1
ATOM 928 N N . ALA A 1 116 ? -11.875 2.949 -16.953 1 98.81 116 ALA A N 1
ATOM 929 C CA . ALA A 1 116 ? -12.852 3.176 -18.016 1 98.81 116 ALA A CA 1
ATOM 930 C C . ALA A 1 116 ? -13.07 4.668 -18.25 1 98.81 116 ALA A C 1
ATOM 932 O O . ALA A 1 116 ? -13.555 5.07 -19.312 1 98.81 116 ALA A O 1
ATOM 933 N N . VAL A 1 117 ? -12.703 5.457 -17.266 1 98.19 117 VAL A N 1
ATOM 934 C CA . VAL A 1 117 ? -12.93 6.895 -17.344 1 98.19 117 VAL A CA 1
ATOM 935 C C . VAL A 1 117 ? -11.625 7.605 -17.703 1 98.19 117 VAL A C 1
ATOM 937 O O . VAL A 1 117 ? -11.617 8.508 -18.547 1 98.19 117 VAL A O 1
ATOM 940 N N . ARG A 1 118 ? -10.516 7.156 -17.188 1 97.94 118 ARG A N 1
ATOM 941 C CA . ARG A 1 118 ? -9.312 7.98 -17.156 1 97.94 118 ARG A CA 1
ATOM 942 C C . ARG A 1 118 ? -8.25 7.438 -18.109 1 97.94 118 ARG A C 1
ATOM 944 O O . ARG A 1 118 ? -7.285 8.141 -18.438 1 97.94 118 ARG A O 1
ATOM 951 N N . ALA A 1 119 ? -8.359 6.184 -18.5 1 98.44 119 ALA A N 1
ATOM 952 C CA . ALA A 1 119 ? -7.309 5.562 -19.312 1 98.44 119 ALA A CA 1
ATOM 953 C C . ALA A 1 119 ? -7.074 6.34 -20.594 1 98.44 119 ALA A C 1
ATOM 955 O O . ALA A 1 119 ? -8.023 6.793 -21.25 1 98.44 119 ALA A O 1
ATOM 956 N N . THR A 1 120 ? -5.836 6.5 -20.922 1 98.31 120 THR A N 1
ATOM 957 C CA . THR A 1 120 ? -5.488 7.066 -22.219 1 98.31 120 THR A CA 1
ATOM 958 C C . THR A 1 120 ? -5.668 6.031 -23.328 1 98.31 120 THR A C 1
ATOM 960 O O . THR A 1 120 ? -5.871 4.844 -23.047 1 98.31 120 THR A O 1
ATOM 963 N N . ALA A 1 121 ? -5.594 6.555 -24.516 1 98.38 121 ALA A N 1
ATOM 964 C CA . ALA A 1 121 ? -5.645 5.637 -25.641 1 98.38 121 ALA A CA 1
ATOM 965 C C . ALA A 1 121 ? -4.523 4.605 -25.562 1 98.38 121 ALA A C 1
ATOM 967 O O . ALA A 1 121 ? -4.723 3.43 -25.891 1 98.38 121 ALA A O 1
ATOM 968 N N . ALA A 1 122 ? -3.396 5.039 -25.125 1 98.56 122 ALA A N 1
ATOM 969 C CA . ALA A 1 122 ? -2.256 4.141 -24.984 1 98.56 122 ALA A CA 1
ATOM 970 C C . ALA A 1 122 ? -2.506 3.111 -23.875 1 98.56 122 ALA A C 1
ATOM 972 O O . ALA A 1 122 ? -2.145 1.94 -24.031 1 98.56 122 ALA A O 1
ATOM 973 N N . ASP A 1 123 ? -3.137 3.559 -22.812 1 98.5 123 ASP A N 1
ATOM 974 C CA . ASP A 1 123 ? -3.496 2.641 -21.75 1 98.5 123 ASP A CA 1
ATOM 975 C C . ASP A 1 123 ? -4.445 1.555 -22.25 1 98.5 123 ASP A C 1
ATOM 977 O O . ASP A 1 123 ? -4.238 0.369 -21.984 1 98.5 123 ASP A O 1
ATOM 981 N N . ILE A 1 124 ? -5.473 1.958 -22.938 1 98.75 124 ILE A N 1
ATOM 982 C CA . ILE A 1 124 ? -6.496 1.042 -23.438 1 98.75 124 ILE A CA 1
ATOM 983 C C . ILE A 1 124 ? -5.875 0.054 -24.422 1 98.75 124 ILE A C 1
ATOM 985 O O . ILE A 1 124 ? -6.141 -1.148 -24.359 1 98.75 124 ILE A O 1
ATOM 989 N N . ALA A 1 125 ? -5.023 0.562 -25.281 1 98.75 125 ALA A N 1
ATOM 990 C CA . ALA A 1 125 ? -4.336 -0.311 -26.219 1 98.75 125 ALA A CA 1
ATOM 991 C C . ALA A 1 125 ? -3.48 -1.343 -25.484 1 98.75 125 ALA A C 1
ATOM 993 O O . ALA A 1 125 ? -3.443 -2.514 -25.875 1 98.75 125 ALA A O 1
ATOM 994 N N . GLY A 1 126 ? -2.76 -0.873 -24.453 1 98.69 126 GLY A N 1
ATOM 995 C CA . GLY A 1 126 ? -1.956 -1.781 -23.641 1 98.69 126 GLY A CA 1
ATOM 996 C C . GLY A 1 126 ? -2.779 -2.844 -22.938 1 98.69 126 GLY A C 1
ATOM 997 O O . GLY A 1 126 ? -2.367 -4.004 -22.859 1 98.69 126 GLY A O 1
ATOM 998 N N . ILE A 1 127 ? -3.939 -2.492 -22.469 1 98.88 127 ILE A N 1
ATOM 999 C CA . ILE A 1 127 ? -4.84 -3.434 -21.812 1 98.88 127 ILE A CA 1
ATOM 1000 C C . ILE A 1 127 ? -5.344 -4.457 -22.828 1 98.88 127 ILE A C 1
ATOM 1002 O O . ILE A 1 127 ? -5.328 -5.664 -22.562 1 98.88 127 ILE A O 1
ATOM 1006 N N . ARG A 1 128 ? -5.781 -3.98 -23.984 1 98.81 128 ARG A N 1
ATOM 1007 C CA . ARG A 1 128 ? -6.246 -4.871 -25.031 1 98.81 128 ARG A CA 1
ATOM 1008 C C . ARG A 1 128 ? -5.145 -5.828 -25.484 1 98.81 128 ARG A C 1
ATOM 1010 O O . ARG A 1 128 ? -5.383 -7.023 -25.656 1 98.81 128 ARG A O 1
ATOM 1017 N N . GLU A 1 129 ? -3.947 -5.305 -25.656 1 98.75 129 GLU A N 1
ATOM 1018 C CA . GLU A 1 129 ? -2.809 -6.129 -26.047 1 98.75 129 GLU A CA 1
ATOM 1019 C C . GLU A 1 129 ? -2.535 -7.215 -25 1 98.75 129 GLU A C 1
ATOM 1021 O O . GLU A 1 129 ? -2.268 -8.367 -25.359 1 98.75 129 GLU A O 1
ATOM 1026 N N . ALA A 1 130 ? -2.568 -6.855 -23.766 1 98.75 130 ALA A N 1
ATOM 1027 C CA . ALA A 1 130 ? -2.369 -7.828 -22.688 1 98.75 130 ALA A CA 1
ATOM 1028 C C . ALA A 1 130 ? -3.441 -8.914 -22.719 1 98.75 130 ALA A C 1
ATOM 1030 O O . ALA A 1 130 ? -3.143 -10.094 -22.547 1 98.75 130 ALA A O 1
ATOM 1031 N N . PHE A 1 131 ? -4.707 -8.516 -22.984 1 98.81 131 PHE A N 1
ATOM 1032 C CA . PHE A 1 131 ? -5.797 -9.477 -23.062 1 98.81 131 PHE A CA 1
ATOM 1033 C C . PHE A 1 131 ? -5.609 -10.414 -24.25 1 98.81 131 PHE A C 1
ATOM 1035 O O . PHE A 1 131 ? -5.82 -11.625 -24.141 1 98.81 131 PHE A O 1
ATOM 1042 N N . ASP A 1 132 ? -5.238 -9.836 -25.359 1 98.62 132 ASP A N 1
ATOM 1043 C CA . ASP A 1 132 ? -5.031 -10.625 -26.562 1 98.62 132 ASP A CA 1
ATOM 1044 C C . ASP A 1 132 ? -3.928 -11.664 -26.359 1 98.62 132 ASP A C 1
ATOM 1046 O O . ASP A 1 132 ? -4.016 -12.781 -26.875 1 98.62 132 ASP A O 1
ATOM 1050 N N . ALA A 1 133 ? -2.887 -11.344 -25.625 1 98.25 133 ALA A N 1
ATOM 1051 C CA . ALA A 1 133 ? -1.83 -12.289 -25.281 1 98.25 133 ALA A CA 1
ATOM 1052 C C . ALA A 1 133 ? -2.346 -13.367 -24.328 1 98.25 133 ALA A C 1
ATOM 1054 O O . ALA A 1 133 ? -1.977 -14.531 -24.453 1 98.25 133 ALA A O 1
ATOM 1055 N N . PHE A 1 134 ? -3.211 -13 -23.453 1 98.06 134 PHE A N 1
ATOM 1056 C CA . PHE A 1 134 ? -3.746 -13.883 -22.438 1 98.06 134 PHE A CA 1
ATOM 1057 C C . PHE A 1 134 ? -4.727 -14.883 -23.031 1 98.06 134 PHE A C 1
ATOM 1059 O O . PHE A 1 134 ? -4.664 -16.078 -22.75 1 98.06 134 PHE A O 1
ATOM 1066 N N . LYS A 1 135 ? -5.613 -14.398 -23.875 1 97.88 135 LYS A N 1
ATOM 1067 C CA . LYS A 1 135 ? -6.77 -15.172 -24.312 1 97.88 135 LYS A CA 1
ATOM 1068 C C . LYS A 1 135 ? -6.344 -16.359 -25.188 1 97.88 135 LYS A C 1
ATOM 1070 O O . LYS A 1 135 ? -7.094 -17.328 -25.328 1 97.88 135 LYS A O 1
ATOM 1075 N N . VAL A 1 136 ? -5.176 -16.344 -25.75 1 97.38 136 VAL A N 1
ATOM 1076 C CA . VAL A 1 136 ? -4.773 -17.406 -26.672 1 97.38 136 VAL A CA 1
ATOM 1077 C C . VAL A 1 136 ? -3.992 -18.484 -25.922 1 97.38 136 VAL A C 1
ATOM 1079 O O . VAL A 1 136 ? -3.617 -19.5 -26.5 1 97.38 136 VAL A O 1
ATOM 1082 N N . LEU A 1 137 ? -3.674 -18.25 -24.672 1 96.38 137 LEU A N 1
ATOM 1083 C CA . LEU A 1 137 ? -2.922 -19.203 -23.859 1 96.38 137 LEU A CA 1
ATOM 1084 C C . LEU A 1 137 ? -3.863 -20.109 -23.078 1 96.38 137 LEU A C 1
ATOM 1086 O O . LEU A 1 137 ? -4.992 -19.734 -22.766 1 96.38 137 LEU A O 1
ATOM 1090 N N . GLN A 1 138 ? -3.371 -21.312 -22.859 1 94.31 138 GLN A N 1
ATOM 1091 C CA . GLN A 1 138 ? -4.066 -22.266 -22 1 94.31 138 GLN A CA 1
ATOM 1092 C C . GLN A 1 138 ? -3.361 -22.406 -20.656 1 94.31 138 GLN A C 1
ATOM 1094 O O . GLN A 1 138 ? -2.148 -22.219 -20.562 1 94.31 138 GLN A O 1
ATOM 1099 N N . PRO A 1 139 ? -4.266 -22.719 -19.625 1 92 139 PRO A N 1
ATOM 1100 C CA . PRO A 1 139 ? -3.609 -22.984 -18.344 1 92 139 PRO A CA 1
ATOM 1101 C C . PRO A 1 139 ? -2.492 -24.016 -18.453 1 92 139 PRO A C 1
ATOM 1103 O O . PRO A 1 139 ? -2.672 -25.062 -19.094 1 92 139 PRO A O 1
ATOM 1106 N N . GLY A 1 140 ? -1.322 -23.75 -17.875 1 90.38 140 GLY A N 1
ATOM 1107 C CA . GLY A 1 140 ? -0.173 -24.641 -17.984 1 90.38 140 GLY A CA 1
ATOM 1108 C C . GLY A 1 140 ? 0.833 -24.188 -19.031 1 90.38 140 GLY A C 1
ATOM 1109 O O . GLY A 1 140 ? 2.004 -24.562 -18.969 1 90.38 140 GLY A O 1
ATOM 1110 N N . ASP A 1 141 ? 0.322 -23.375 -20 1 94.19 141 ASP A N 1
ATOM 1111 C CA . ASP A 1 141 ? 1.249 -22.812 -20.984 1 94.19 141 ASP A CA 1
ATOM 1112 C C . ASP A 1 141 ? 2.283 -21.906 -20.312 1 94.19 141 ASP A C 1
ATOM 1114 O O . ASP A 1 141 ? 1.981 -21.234 -19.328 1 94.19 141 ASP A O 1
ATOM 1118 N N . ALA A 1 142 ? 3.494 -21.953 -20.969 1 94.62 142 ALA A N 1
ATOM 1119 C CA . ALA A 1 142 ? 4.5 -20.969 -20.562 1 94.62 142 ALA A CA 1
ATOM 1120 C C . ALA A 1 142 ? 3.988 -19.547 -20.766 1 94.62 142 ALA A C 1
ATOM 1122 O O . ALA A 1 142 ? 3.471 -19.203 -21.828 1 94.62 142 ALA A O 1
ATOM 1123 N N . GLY A 1 143 ? 3.994 -18.75 -19.688 1 95.5 143 GLY A N 1
ATOM 1124 C CA . GLY A 1 143 ? 3.629 -17.344 -19.797 1 95.5 143 GLY A CA 1
ATOM 1125 C C . GLY A 1 143 ? 2.186 -17.078 -19.406 1 95.5 143 GLY A C 1
ATOM 1126 O O . GLY A 1 143 ? 1.761 -15.922 -19.359 1 95.5 143 GLY A O 1
ATOM 1127 N N . TYR A 1 144 ? 1.391 -18.125 -19.234 1 96 144 TYR A N 1
ATOM 1128 C CA . TYR A 1 144 ? -0.018 -17.938 -18.906 1 96 144 TYR A CA 1
ATOM 1129 C C . TYR A 1 144 ? -0.178 -17.031 -17.688 1 96 144 TYR A C 1
ATOM 1131 O O . TYR A 1 144 ? -0.887 -16.031 -17.75 1 96 144 TYR A O 1
ATOM 1139 N N . ASP A 1 145 ? 0.532 -17.312 -16.609 1 95.75 145 ASP A N 1
ATOM 1140 C CA . ASP A 1 145 ? 0.404 -16.562 -15.375 1 95.75 145 ASP A CA 1
ATOM 1141 C C . ASP A 1 145 ? 0.902 -15.125 -15.562 1 95.75 145 ASP A C 1
ATOM 1143 O O . ASP A 1 145 ? 0.274 -14.18 -15.078 1 95.75 145 ASP A O 1
ATOM 1147 N N . THR A 1 146 ? 2 -15.016 -16.266 1 96.81 146 THR A N 1
ATOM 1148 C CA . THR A 1 146 ? 2.564 -13.695 -16.516 1 96.81 146 THR A CA 1
ATOM 1149 C C . THR A 1 146 ? 1.603 -12.836 -17.344 1 96.81 146 THR A C 1
ATOM 1151 O O . THR A 1 146 ? 1.452 -11.641 -17.078 1 96.81 146 THR A O 1
ATOM 1154 N N . ALA A 1 147 ? 0.972 -13.43 -18.297 1 97.56 147 ALA A N 1
ATOM 1155 C CA . ALA A 1 147 ? 0.007 -12.711 -19.125 1 97.56 147 ALA A CA 1
ATOM 1156 C C . ALA A 1 147 ? -1.196 -12.266 -18.297 1 97.56 147 ALA A C 1
ATOM 1158 O O . ALA A 1 147 ? -1.672 -11.141 -18.438 1 97.56 147 ALA A O 1
ATOM 1159 N N . ASP A 1 148 ? -1.694 -13.102 -17.438 1 97.88 148 ASP A N 1
ATOM 1160 C CA . ASP A 1 148 ? -2.816 -12.781 -16.562 1 97.88 148 ASP A CA 1
ATOM 1161 C C . ASP A 1 148 ? -2.453 -11.648 -15.602 1 97.88 148 ASP A C 1
ATOM 1163 O O . ASP A 1 148 ? -3.211 -10.688 -15.453 1 97.88 148 ASP A O 1
ATOM 1167 N N . GLU A 1 149 ? -1.278 -11.719 -15.008 1 97.81 149 GLU A N 1
ATOM 1168 C CA . GLU A 1 149 ? -0.788 -10.68 -14.102 1 97.81 149 GLU A CA 1
ATOM 1169 C C . GLU A 1 149 ? -0.679 -9.336 -14.812 1 97.81 149 GLU A C 1
ATOM 1171 O O . GLU A 1 149 ? -1.075 -8.305 -14.266 1 97.81 149 GLU A O 1
ATOM 1176 N N . LEU A 1 150 ? -0.136 -9.43 -15.977 1 98.25 150 LEU A N 1
ATOM 1177 C CA . LEU A 1 150 ? 0.079 -8.195 -16.734 1 98.25 150 LEU A CA 1
ATOM 1178 C C . LEU A 1 150 ? -1.247 -7.512 -17.047 1 98.25 150 LEU A C 1
ATOM 1180 O O . LEU A 1 150 ? -1.356 -6.289 -16.938 1 98.25 150 LEU A O 1
ATOM 1184 N N . LEU A 1 151 ? -2.24 -8.289 -17.406 1 98.75 151 LEU A N 1
ATOM 1185 C CA . LEU A 1 151 ? -3.555 -7.734 -17.719 1 98.75 151 LEU A CA 1
ATOM 1186 C C . LEU A 1 151 ? -4.145 -7.023 -16.5 1 98.75 151 LEU A C 1
ATOM 1188 O O . LEU A 1 151 ? -4.535 -5.859 -16.578 1 98.75 151 LEU A O 1
ATOM 1192 N N . HIS A 1 152 ? -4.176 -7.629 -15.352 1 98.69 152 HIS A N 1
ATOM 1193 C CA . HIS A 1 152 ? -4.738 -7.055 -14.133 1 98.69 152 HIS A CA 1
ATOM 1194 C C . HIS A 1 152 ? -3.963 -5.816 -13.695 1 98.69 152 HIS A C 1
ATOM 1196 O O . HIS A 1 152 ? -4.559 -4.805 -13.32 1 98.69 152 HIS A O 1
ATOM 1202 N N . THR A 1 153 ? -2.643 -5.855 -13.789 1 98.31 153 THR A N 1
ATOM 1203 C CA . THR A 1 153 ? -1.829 -4.75 -13.305 1 98.31 153 THR A CA 1
ATOM 1204 C C . THR A 1 153 ? -1.938 -3.547 -14.234 1 98.31 153 THR A C 1
ATOM 1206 O O . THR A 1 153 ? -1.909 -2.4 -13.789 1 98.31 153 THR A O 1
ATOM 1209 N N . ARG A 1 154 ? -2.066 -3.807 -15.57 1 98.69 154 ARG A N 1
ATOM 1210 C CA . ARG A 1 154 ? -2.264 -2.701 -16.5 1 98.69 154 ARG A CA 1
ATOM 1211 C C . ARG A 1 154 ? -3.572 -1.972 -16.219 1 98.69 154 ARG A C 1
ATOM 1213 O O . ARG A 1 154 ? -3.643 -0.746 -16.328 1 98.69 154 ARG A O 1
ATOM 1220 N N . ILE A 1 155 ? -4.566 -2.73 -15.852 1 98.88 155 ILE A N 1
ATOM 1221 C CA . ILE A 1 155 ? -5.859 -2.129 -15.547 1 98.88 155 ILE A CA 1
ATOM 1222 C C . ILE A 1 155 ? -5.734 -1.256 -14.297 1 98.88 155 ILE A C 1
ATOM 1224 O O . ILE A 1 155 ? -6.199 -0.112 -14.289 1 98.88 155 ILE A O 1
ATOM 1228 N N . VAL A 1 156 ? -5.09 -1.738 -13.25 1 98.56 156 VAL A N 1
ATOM 1229 C CA . VAL A 1 156 ? -4.906 -0.982 -12.016 1 98.56 156 VAL A CA 1
ATOM 1230 C C . VAL A 1 156 ? -4.082 0.275 -12.297 1 98.56 156 VAL A C 1
ATOM 1232 O O . VAL A 1 156 ? -4.395 1.354 -11.789 1 98.56 156 VAL A O 1
ATOM 1235 N N . GLN A 1 157 ? -3.08 0.15 -13.164 1 97.88 157 GLN A N 1
ATOM 1236 C CA . GLN A 1 157 ? -2.238 1.284 -13.531 1 97.88 157 GLN A CA 1
ATOM 1237 C C . GLN A 1 157 ? -3.039 2.344 -14.281 1 97.88 157 GLN A C 1
ATOM 1239 O O . GLN A 1 157 ? -2.793 3.541 -14.125 1 97.88 157 GLN A O 1
ATOM 1244 N N . ALA A 1 158 ? -4.008 1.888 -15.016 1 98.56 158 ALA A N 1
ATOM 1245 C CA . ALA A 1 158 ? -4.781 2.787 -15.867 1 98.56 158 ALA A CA 1
ATOM 1246 C C . ALA A 1 158 ? -5.852 3.521 -15.062 1 98.56 158 ALA A C 1
ATOM 1248 O O . ALA A 1 158 ? -6.547 4.387 -15.594 1 98.56 158 ALA A O 1
ATOM 1249 N N . SER A 1 159 ? -5.996 3.191 -13.781 1 98 159 SER A N 1
ATOM 1250 C CA . SER A 1 159 ? -6.984 3.844 -12.93 1 98 159 SER A CA 1
ATOM 1251 C C . SER A 1 159 ? -6.691 5.336 -12.789 1 98 159 SER A C 1
ATOM 1253 O O . SER A 1 159 ? -7.594 6.125 -12.5 1 98 159 SER A O 1
ATOM 1255 N N . GLY A 1 160 ? -5.383 5.711 -12.844 1 96.31 160 GLY A N 1
ATOM 1256 C CA . GLY A 1 160 ? -4.965 7.094 -12.711 1 96.31 160 GLY A CA 1
ATOM 1257 C C . GLY A 1 160 ? -4.863 7.551 -11.266 1 96.31 160 GLY A C 1
ATOM 1258 O O . GLY A 1 160 ? -4.484 8.695 -11 1 96.31 160 GLY A O 1
ATOM 1259 N N . ASN A 1 161 ? -5.211 6.789 -10.367 1 97 161 ASN A N 1
ATOM 1260 C CA . ASN A 1 161 ? -5.02 7.082 -8.953 1 97 161 ASN A CA 1
ATOM 1261 C C . ASN A 1 161 ? -3.678 6.559 -8.445 1 97 161 ASN A C 1
ATOM 1263 O O . ASN A 1 161 ? -3.416 5.355 -8.5 1 97 161 ASN A O 1
ATOM 1267 N N . GLN A 1 162 ? -2.855 7.473 -7.949 1 96.44 162 GLN A N 1
ATOM 1268 C CA . GLN A 1 162 ? -1.471 7.113 -7.66 1 96.44 162 GLN A CA 1
ATOM 1269 C C . GLN A 1 162 ? -1.394 6.078 -6.543 1 96.44 162 GLN A C 1
ATOM 1271 O O . GLN A 1 162 ? -0.481 5.25 -6.52 1 96.44 162 GLN A O 1
ATOM 1276 N N . PHE A 1 163 ? -2.336 6.078 -5.602 1 96.75 163 PHE A N 1
ATOM 1277 C CA . PHE A 1 163 ? -2.326 5.09 -4.531 1 96.75 163 PHE A CA 1
ATOM 1278 C C . PHE A 1 163 ? -2.779 3.729 -5.047 1 96.75 163 PHE A C 1
ATOM 1280 O O . PHE A 1 163 ? -2.223 2.697 -4.664 1 96.75 163 PHE A O 1
ATOM 1287 N N . PHE A 1 164 ? -3.766 3.664 -5.93 1 96.69 164 PHE A N 1
ATOM 1288 C CA . PHE A 1 164 ? -4.176 2.406 -6.543 1 96.69 164 PHE A CA 1
ATOM 1289 C C . PHE A 1 164 ? -3.035 1.801 -7.352 1 96.69 164 PHE A C 1
ATOM 1291 O O . PHE A 1 164 ? -2.803 0.591 -7.297 1 96.69 164 PHE A O 1
ATOM 1298 N N . GLN A 1 165 ? -2.34 2.666 -8.047 1 97 165 GLN A N 1
ATOM 1299 C CA . GLN A 1 165 ? -1.21 2.215 -8.852 1 97 165 GLN A CA 1
ATOM 1300 C C . GLN A 1 165 ? -0.148 1.546 -7.98 1 97 165 GLN A C 1
ATOM 1302 O O . GLN A 1 165 ? 0.473 0.565 -8.398 1 97 165 GLN A O 1
ATOM 1307 N N . GLN A 1 166 ? -0.008 2.07 -6.754 1 94.94 166 GLN A N 1
ATOM 1308 C CA . GLN A 1 166 ? 0.964 1.512 -5.82 1 94.94 166 GLN A CA 1
ATOM 1309 C C . GLN A 1 166 ? 0.577 0.095 -5.406 1 94.94 166 GLN A C 1
ATOM 1311 O O . GLN A 1 166 ? 1.437 -0.704 -5.027 1 94.94 166 GLN A O 1
ATOM 1316 N N . MET A 1 167 ? -0.681 -0.276 -5.535 1 96.25 167 MET A N 1
ATOM 1317 C CA . MET A 1 167 ? -1.169 -1.573 -5.078 1 96.25 167 MET A CA 1
ATOM 1318 C C . MET A 1 167 ? -0.956 -2.643 -6.145 1 96.25 167 MET A C 1
ATOM 1320 O O . MET A 1 167 ? -1.215 -3.824 -5.906 1 96.25 167 MET A O 1
ATOM 1324 N N . ALA A 1 168 ? -0.408 -2.271 -7.289 1 96.56 168 ALA A N 1
ATOM 1325 C CA . ALA A 1 168 ? -0.241 -3.197 -8.406 1 96.56 168 ALA A CA 1
ATOM 1326 C C . ALA A 1 168 ? 0.601 -4.402 -8 1 96.56 168 ALA A C 1
ATOM 1328 O O . ALA A 1 168 ? 0.346 -5.523 -8.445 1 96.56 168 ALA A O 1
ATOM 1329 N N . ALA A 1 169 ? 1.555 -4.168 -7.133 1 95.62 169 ALA A N 1
ATOM 1330 C CA . ALA A 1 169 ? 2.406 -5.277 -6.703 1 95.62 169 ALA A CA 1
ATOM 1331 C C . ALA A 1 169 ? 1.611 -6.297 -5.895 1 95.62 169 ALA A C 1
ATOM 1333 O O . ALA A 1 169 ? 1.806 -7.504 -6.043 1 95.62 169 ALA A O 1
ATOM 1334 N N . ILE A 1 170 ? 0.761 -5.832 -5.055 1 96.62 170 ILE A N 1
ATOM 1335 C CA . ILE A 1 170 ? -0.083 -6.719 -4.258 1 96.62 170 ILE A CA 1
ATOM 1336 C C . ILE A 1 170 ? -1.059 -7.457 -5.168 1 96.62 170 ILE A C 1
ATOM 1338 O O . ILE A 1 170 ? -1.248 -8.672 -5.031 1 96.62 170 ILE A O 1
ATOM 1342 N N . VAL A 1 171 ? -1.651 -6.75 -6.133 1 97.69 171 VAL A N 1
ATOM 1343 C CA . VAL A 1 171 ? -2.572 -7.359 -7.086 1 97.69 171 VAL A CA 1
ATOM 1344 C C . VAL A 1 171 ? -1.851 -8.445 -7.883 1 97.69 171 VAL A C 1
ATOM 1346 O O . VAL A 1 171 ? -2.385 -9.539 -8.078 1 97.69 171 VAL A O 1
ATOM 1349 N N . ARG A 1 172 ? -0.647 -8.156 -8.297 1 97.44 172 ARG A N 1
ATOM 1350 C CA . ARG A 1 172 ? 0.148 -9.141 -9.039 1 97.44 172 ARG A CA 1
ATOM 1351 C C . ARG A 1 172 ? 0.341 -10.414 -8.219 1 97.44 172 ARG A C 1
ATOM 1353 O O . ARG A 1 172 ? 0.128 -11.516 -8.719 1 97.44 172 ARG A O 1
ATOM 1360 N N . GLY A 1 173 ? 0.768 -10.25 -6.988 1 95.94 173 GLY A N 1
ATOM 1361 C CA . GLY A 1 173 ? 0.924 -11.391 -6.105 1 95.94 173 GLY A CA 1
ATOM 1362 C C . GLY A 1 173 ? -0.367 -12.156 -5.887 1 95.94 173 GLY A C 1
ATOM 1363 O O . GLY A 1 173 ? -0.374 -13.391 -5.906 1 95.94 173 GLY A O 1
ATOM 1364 N N . ALA A 1 174 ? -1.458 -11.453 -5.738 1 96.12 174 ALA A N 1
ATOM 1365 C CA . ALA A 1 174 ? -2.77 -12.047 -5.492 1 96.12 174 ALA A CA 1
ATOM 1366 C C . ALA A 1 174 ? -3.232 -12.867 -6.691 1 96.12 174 ALA A C 1
ATOM 1368 O O . ALA A 1 174 ? -3.715 -13.992 -6.535 1 96.12 174 ALA A O 1
ATOM 1369 N N . VAL A 1 175 ? -3.061 -12.32 -7.863 1 96.44 175 VAL A N 1
ATOM 1370 C CA . VAL A 1 175 ? -3.439 -13 -9.102 1 96.44 175 VAL A CA 1
ATOM 1371 C C . VAL A 1 175 ? -2.625 -14.281 -9.258 1 96.44 175 VAL A C 1
ATOM 1373 O O . VAL A 1 175 ? -3.182 -15.344 -9.531 1 96.44 175 VAL A O 1
ATOM 1376 N N . ARG A 1 176 ? -1.368 -14.195 -9.031 1 94.06 176 ARG A N 1
ATOM 1377 C CA . ARG A 1 176 ? -0.474 -15.344 -9.164 1 94.06 176 ARG A CA 1
ATOM 1378 C C . ARG A 1 176 ? -0.834 -16.438 -8.156 1 94.06 176 ARG A C 1
ATOM 1380 O O . ARG A 1 176 ? -0.682 -17.625 -8.445 1 94.06 176 ARG A O 1
ATOM 1387 N N . LEU A 1 177 ? -1.287 -16.047 -7.062 1 92.44 177 LEU A N 1
ATOM 1388 C CA . LEU A 1 177 ? -1.608 -16.984 -5.992 1 92.44 177 LEU A CA 1
ATOM 1389 C C . LEU A 1 177 ? -2.947 -17.672 -6.254 1 92.44 177 LEU A C 1
ATOM 1391 O O . LEU A 1 177 ? -3.082 -18.875 -6.043 1 92.44 177 LEU A O 1
ATOM 1395 N N . VAL A 1 178 ? -3.932 -16.953 -6.734 1 90.69 178 VAL A N 1
ATOM 1396 C CA . VAL A 1 178 ? -5.324 -17.391 -6.715 1 90.69 178 VAL A CA 1
ATOM 1397 C C . VAL A 1 178 ? -5.695 -18 -8.062 1 90.69 178 VAL A C 1
ATOM 1399 O O . VAL A 1 178 ? -6.312 -19.062 -8.117 1 90.69 178 VAL A O 1
ATOM 1402 N N . ASN A 1 179 ? -5.262 -17.359 -9.102 1 88.25 179 ASN A N 1
ATOM 1403 C CA . ASN A 1 179 ? -5.875 -17.609 -10.398 1 88.25 179 ASN A CA 1
ATOM 1404 C C . ASN A 1 179 ? -5.469 -18.984 -10.961 1 88.25 179 ASN A C 1
ATOM 1406 O O . ASN A 1 179 ? -6.289 -19.672 -11.562 1 88.25 179 ASN A O 1
ATOM 1410 N N . PRO A 1 180 ? -4.238 -19.484 -10.672 1 84.81 180 PRO A N 1
ATOM 1411 C CA . PRO A 1 180 ? -3.914 -20.828 -11.141 1 84.81 180 PRO A CA 1
ATOM 1412 C C . PRO A 1 180 ? -4.766 -21.906 -10.477 1 84.81 180 PRO A C 1
ATOM 1414 O O . PRO A 1 180 ? -5.031 -22.953 -11.078 1 84.81 180 PRO A O 1
ATOM 1417 N N . ARG A 1 181 ? -5.234 -21.672 -9.352 1 84.12 181 ARG A N 1
ATOM 1418 C CA . ARG A 1 181 ? -6.07 -22.609 -8.609 1 84.12 181 ARG A CA 1
ATOM 1419 C C . ARG A 1 181 ? -7.484 -22.656 -9.188 1 84.12 181 ARG A C 1
ATOM 1421 O O . ARG A 1 181 ? -8.148 -23.703 -9.141 1 84.12 181 ARG A O 1
ATOM 1428 N N . VAL A 1 182 ? -7.91 -21.609 -9.742 1 86.06 182 VAL A N 1
ATOM 1429 C CA . VAL A 1 182 ? -9.258 -21.469 -10.289 1 86.06 182 VAL A CA 1
ATOM 1430 C C . VAL A 1 182 ? -9.328 -22.141 -11.656 1 86.06 182 VAL A C 1
ATOM 1432 O O . VAL A 1 182 ? -10.273 -22.906 -11.922 1 86.06 182 VAL A O 1
ATOM 1435 N N . VAL A 1 183 ? -8.344 -22.016 -12.461 1 87.31 183 VAL A N 1
ATOM 1436 C CA . VAL A 1 183 ? -8.43 -22.453 -13.859 1 87.31 183 VAL A CA 1
ATOM 1437 C C . VAL A 1 183 ? -8.117 -23.938 -13.961 1 87.31 183 VAL A C 1
ATOM 1439 O O . VAL A 1 183 ? -8.211 -24.531 -15.039 1 87.31 183 VAL A O 1
ATOM 1442 N N . GLN A 1 184 ? -7.777 -24.547 -12.828 1 81.69 184 GLN A N 1
ATOM 1443 C CA . GLN A 1 184 ? -7.562 -25.984 -12.805 1 81.69 184 GLN A CA 1
ATOM 1444 C C . GLN A 1 184 ? -8.891 -26.734 -12.875 1 81.69 184 GLN A C 1
ATOM 1446 O O . GLN A 1 184 ? -8.922 -27.938 -13.18 1 81.69 184 GLN A O 1
ATOM 1451 N N . LYS A 1 185 ? -9.945 -26.047 -12.68 1 83.12 185 LYS A N 1
ATOM 1452 C CA . LYS A 1 185 ? -11.258 -26.688 -12.727 1 83.12 185 LYS A CA 1
ATOM 1453 C C . LYS A 1 185 ? -11.766 -26.797 -14.164 1 83.12 185 LYS A C 1
ATOM 1455 O O . LYS A 1 185 ? -11.547 -25.906 -14.977 1 83.12 185 LYS A O 1
ATOM 1460 N N . GLU A 1 186 ? -12.43 -27.906 -14.43 1 83.5 186 GLU A N 1
ATOM 1461 C CA . GLU A 1 186 ? -12.93 -28.156 -15.781 1 83.5 186 GLU A CA 1
ATOM 1462 C C . GLU A 1 186 ? -13.883 -27.047 -16.219 1 83.5 186 GLU A C 1
ATOM 1464 O O . GLU A 1 186 ? -14.797 -26.672 -15.492 1 83.5 186 GLU A O 1
ATOM 1469 N N . GLY A 1 187 ? -13.562 -26.469 -17.375 1 87.5 187 GLY A N 1
ATOM 1470 C CA . GLY A 1 187 ? -14.43 -25.469 -17.969 1 87.5 187 GLY A CA 1
ATOM 1471 C C . GLY A 1 187 ? -14.195 -24.062 -17.438 1 87.5 187 GLY A C 1
ATOM 1472 O O . GLY A 1 187 ? -14.742 -23.094 -17.969 1 87.5 187 GLY A O 1
ATOM 1473 N N . ALA A 1 188 ? -13.383 -24 -16.469 1 90.38 188 ALA A N 1
ATOM 1474 C CA . ALA A 1 188 ? -13.18 -22.703 -15.805 1 90.38 188 ALA A CA 1
ATOM 1475 C C . ALA A 1 188 ? -12.414 -21.75 -16.703 1 90.38 188 ALA A C 1
ATOM 1477 O O . ALA A 1 188 ? -12.656 -20.531 -16.672 1 90.38 188 ALA A O 1
ATOM 1478 N N . HIS A 1 189 ? -11.547 -22.266 -17.516 1 93.06 189 HIS A N 1
ATOM 1479 C CA . HIS A 1 189 ? -10.711 -21.422 -18.359 1 93.06 189 HIS A CA 1
ATOM 1480 C C . HIS A 1 189 ? -11.555 -20.578 -19.312 1 93.06 189 HIS A C 1
ATOM 1482 O O . HIS A 1 189 ? -11.336 -19.375 -19.438 1 93.06 189 HIS A O 1
ATOM 1488 N N . ASP A 1 190 ? -12.523 -21.172 -19.938 1 94.19 190 ASP A N 1
ATOM 1489 C CA . ASP A 1 190 ? -13.391 -20.453 -20.875 1 94.19 190 ASP A CA 1
ATOM 1490 C C . ASP A 1 190 ? -14.172 -19.359 -20.156 1 94.19 190 ASP A C 1
ATOM 1492 O O . ASP A 1 190 ? -14.344 -18.266 -20.703 1 94.19 190 ASP A O 1
ATOM 1496 N N . ILE A 1 191 ? -14.625 -19.703 -19.016 1 94.81 191 ILE A N 1
ATOM 1497 C CA . ILE A 1 191 ? -15.383 -18.75 -18.219 1 94.81 191 ILE A CA 1
ATOM 1498 C C . ILE A 1 191 ? -14.5 -17.562 -17.844 1 94.81 191 ILE A C 1
ATOM 1500 O O . ILE A 1 191 ? -14.914 -16.406 -17.969 1 94.81 191 ILE A O 1
ATOM 1504 N N . VAL A 1 192 ? -13.297 -17.828 -17.484 1 95.88 192 VAL A N 1
ATOM 1505 C CA . VAL A 1 192 ? -12.352 -16.797 -17.078 1 95.88 192 VAL A CA 1
ATOM 1506 C C . VAL A 1 192 ? -12 -15.906 -18.266 1 95.88 192 VAL A C 1
ATOM 1508 O O . VAL A 1 192 ? -11.93 -14.68 -18.125 1 95.88 192 VAL A O 1
ATOM 1511 N N . VAL A 1 193 ? -11.766 -16.484 -19.391 1 97.38 193 VAL A N 1
ATOM 1512 C CA . VAL A 1 193 ? -11.445 -15.703 -20.578 1 97.38 193 VAL A CA 1
ATOM 1513 C C . VAL A 1 193 ? -12.609 -14.789 -20.938 1 97.38 193 VAL A C 1
ATOM 1515 O O . VAL A 1 193 ? -12.414 -13.602 -21.219 1 97.38 193 VAL A O 1
ATOM 1518 N N . LYS A 1 194 ? -13.789 -15.273 -20.891 1 97.88 194 LYS A N 1
ATOM 1519 C CA . LYS A 1 194 ? -14.977 -14.477 -21.203 1 97.88 194 LYS A CA 1
ATOM 1520 C C . LYS A 1 194 ? -15.172 -13.359 -20.172 1 97.88 194 LYS A C 1
ATOM 1522 O O . LYS A 1 194 ? -15.562 -12.25 -20.531 1 97.88 194 LYS A O 1
ATOM 1527 N N . ALA A 1 195 ? -14.93 -13.695 -18.953 1 97.81 195 ALA A N 1
ATOM 1528 C CA . ALA A 1 195 ? -15.047 -12.695 -17.891 1 97.81 195 ALA A CA 1
ATOM 1529 C C . ALA A 1 195 ? -14.039 -11.562 -18.078 1 97.81 195 ALA A C 1
ATOM 1531 O O . ALA A 1 195 ? -14.375 -10.391 -17.906 1 97.81 195 ALA A O 1
ATOM 1532 N N . HIS A 1 196 ? -12.812 -11.898 -18.469 1 98.56 196 HIS A N 1
ATOM 1533 C CA . HIS A 1 196 ? -11.812 -10.875 -18.75 1 98.56 196 HIS A CA 1
ATOM 1534 C C . HIS A 1 196 ? -12.211 -10.039 -19.953 1 98.56 196 HIS A C 1
ATOM 1536 O O . HIS A 1 196 ? -12 -8.828 -19.984 1 98.56 196 HIS A O 1
ATOM 1542 N N . ALA A 1 197 ? -12.766 -10.695 -20.922 1 98.81 197 ALA A N 1
ATOM 1543 C CA . ALA A 1 197 ? -13.211 -9.984 -22.125 1 98.81 197 ALA A CA 1
ATOM 1544 C C . ALA A 1 197 ? -14.25 -8.922 -21.766 1 98.81 197 ALA A C 1
ATOM 1546 O O . ALA A 1 197 ? -14.195 -7.797 -22.266 1 98.81 197 ALA A O 1
ATOM 1547 N N . ARG A 1 198 ? -15.148 -9.328 -20.938 1 98.81 198 ARG A N 1
ATOM 1548 C CA . ARG A 1 198 ? -16.188 -8.406 -20.5 1 98.81 198 ARG A CA 1
ATOM 1549 C C . ARG A 1 198 ? -15.594 -7.18 -19.828 1 98.81 198 ARG A C 1
ATOM 1551 O O . ARG A 1 198 ? -16.047 -6.055 -20.062 1 98.81 198 ARG A O 1
ATOM 1558 N N . VAL A 1 199 ? -14.57 -7.344 -19.031 1 98.94 199 VAL A N 1
ATOM 1559 C CA . VAL A 1 199 ? -13.883 -6.258 -18.344 1 98.94 199 VAL A CA 1
ATOM 1560 C C . VAL A 1 199 ? -13.211 -5.34 -19.359 1 98.94 199 VAL A C 1
ATOM 1562 O O . VAL A 1 199 ? -13.406 -4.121 -19.328 1 98.94 199 VAL A O 1
ATOM 1565 N N . VAL A 1 200 ? -12.469 -5.918 -20.281 1 98.94 200 VAL A N 1
ATOM 1566 C CA . VAL A 1 200 ? -11.711 -5.152 -21.266 1 98.94 200 VAL A CA 1
ATOM 1567 C C . VAL A 1 200 ? -12.664 -4.383 -22.172 1 98.94 200 VAL A C 1
ATOM 1569 O O . VAL A 1 200 ? -12.461 -3.197 -22.453 1 98.94 200 VAL A O 1
ATOM 1572 N N . ASP A 1 201 ? -13.727 -5.027 -22.578 1 98.88 201 ASP A N 1
ATOM 1573 C CA . ASP A 1 201 ? -14.719 -4.391 -23.438 1 98.88 201 ASP A CA 1
ATOM 1574 C C . ASP A 1 201 ? -15.359 -3.191 -22.734 1 98.88 201 ASP A C 1
ATOM 1576 O O . ASP A 1 201 ? -15.578 -2.15 -23.359 1 98.88 201 ASP A O 1
ATOM 1580 N N . ALA A 1 202 ? -15.68 -3.387 -21.484 1 98.94 202 ALA A N 1
ATOM 1581 C CA . ALA A 1 202 ? -16.297 -2.307 -20.734 1 98.94 202 ALA A CA 1
ATOM 1582 C C . ALA A 1 202 ? -15.367 -1.104 -20.625 1 98.94 202 ALA A C 1
ATOM 1584 O O . ALA A 1 202 ? -15.812 0.044 -20.703 1 98.94 202 ALA A O 1
ATOM 1585 N N . ILE A 1 203 ? -14.047 -1.325 -20.406 1 98.94 203 ILE A N 1
ATOM 1586 C CA . ILE A 1 203 ? -13.062 -0.252 -20.344 1 98.94 203 ILE A CA 1
ATOM 1587 C C . ILE A 1 203 ? -12.977 0.448 -21.703 1 98.94 203 ILE A C 1
ATOM 1589 O O . ILE A 1 203 ? -12.984 1.68 -21.766 1 98.94 203 ILE A O 1
ATOM 1593 N N . GLU A 1 204 ? -12.961 -0.302 -22.75 1 98.81 204 GLU A N 1
ATOM 1594 C CA . GLU A 1 204 ? -12.867 0.244 -24.109 1 98.81 204 GLU A CA 1
ATOM 1595 C C . GLU A 1 204 ? -14.094 1.085 -24.453 1 98.81 204 GLU A C 1
ATOM 1597 O O . GLU A 1 204 ? -13.984 2.09 -25.156 1 98.81 204 GLU A O 1
ATOM 1602 N N . ARG A 1 205 ? -15.211 0.69 -23.953 1 98.62 205 ARG A N 1
ATOM 1603 C CA . ARG A 1 205 ? -16.469 1.394 -24.203 1 98.62 205 ARG A CA 1
ATOM 1604 C C . ARG A 1 205 ? -16.625 2.588 -23.266 1 98.62 205 ARG A C 1
ATOM 1606 O O . ARG A 1 205 ? -17.641 3.281 -23.297 1 98.62 205 ARG A O 1
ATOM 1613 N N . ARG A 1 206 ? -15.742 2.76 -22.406 1 98.69 206 ARG A N 1
ATOM 1614 C CA . ARG A 1 206 ? -15.789 3.844 -21.422 1 98.69 206 ARG A CA 1
ATOM 1615 C C . ARG A 1 206 ? -17.062 3.766 -20.594 1 98.69 206 ARG A C 1
ATOM 1617 O O . ARG A 1 206 ? -17.75 4.77 -20.406 1 98.69 206 ARG A O 1
ATOM 1624 N N . ASP A 1 207 ? -17.375 2.617 -20.141 1 98.75 207 ASP A N 1
ATOM 1625 C CA . ASP A 1 207 ? -18.531 2.35 -19.281 1 98.75 207 ASP A CA 1
ATOM 1626 C C . ASP A 1 207 ? -18.094 1.953 -17.875 1 98.75 207 ASP A C 1
ATOM 1628 O O . ASP A 1 207 ? -17.984 0.765 -17.578 1 98.75 207 ASP A O 1
ATOM 1632 N N . PRO A 1 208 ? -17.953 2.939 -17 1 98.75 208 PRO A N 1
ATOM 1633 C CA . PRO A 1 208 ? -17.391 2.652 -15.672 1 98.75 208 PRO A CA 1
ATOM 1634 C C . PRO A 1 208 ? -18.297 1.749 -14.828 1 98.75 208 PRO A C 1
ATOM 1636 O O . PRO A 1 208 ? -17.812 0.936 -14.047 1 98.75 208 PRO A O 1
ATOM 1639 N N . ARG A 1 209 ? -19.547 1.889 -14.953 1 98.69 209 ARG A N 1
ATOM 1640 C CA . ARG A 1 209 ? -20.453 1.046 -14.188 1 98.69 209 ARG A CA 1
ATOM 1641 C C . ARG A 1 209 ? -20.312 -0.418 -14.594 1 98.69 209 ARG A C 1
ATOM 1643 O O . ARG A 1 209 ? -20.188 -1.294 -13.734 1 98.69 209 ARG A O 1
ATOM 1650 N N . GLU A 1 210 ? -20.328 -0.624 -15.859 1 98.81 210 GLU A N 1
ATOM 1651 C CA . GLU A 1 210 ? -20.156 -1.991 -16.344 1 98.81 210 GLU A CA 1
ATOM 1652 C C . GLU A 1 210 ? -18.766 -2.523 -16.047 1 98.81 210 GLU A C 1
ATOM 1654 O O . GLU A 1 210 ? -18.594 -3.707 -15.734 1 98.81 210 GLU A O 1
ATOM 1659 N N . ALA A 1 211 ? -17.75 -1.695 -16.172 1 98.94 211 ALA A N 1
ATOM 1660 C CA . ALA A 1 211 ? -16.375 -2.104 -15.875 1 98.94 211 ALA A CA 1
ATOM 1661 C C . ALA A 1 211 ? -16.25 -2.578 -14.43 1 98.94 211 ALA A C 1
ATOM 1663 O O . ALA A 1 211 ? -15.656 -3.627 -14.164 1 98.94 211 ALA A O 1
ATOM 1664 N N . GLU A 1 212 ? -16.828 -1.83 -13.523 1 98.81 212 GLU A N 1
ATOM 1665 C CA . GLU A 1 212 ? -16.797 -2.203 -12.109 1 98.81 212 GLU A CA 1
ATOM 1666 C C . GLU A 1 212 ? -17.531 -3.525 -11.875 1 98.81 212 GLU A C 1
ATOM 1668 O O . GLU A 1 212 ? -17.016 -4.41 -11.195 1 98.81 212 GLU A O 1
ATOM 1673 N N . ALA A 1 213 ? -18.719 -3.605 -12.445 1 98.75 213 ALA A N 1
ATOM 1674 C CA . ALA A 1 213 ? -19.531 -4.809 -12.258 1 98.75 213 ALA A CA 1
ATOM 1675 C C . ALA A 1 213 ? -18.828 -6.035 -12.828 1 98.75 213 ALA A C 1
ATOM 1677 O O . ALA A 1 213 ? -18.828 -7.102 -12.203 1 98.75 213 ALA A O 1
ATOM 1678 N N . ALA A 1 214 ? -18.219 -5.887 -13.977 1 98.81 214 ALA A N 1
ATOM 1679 C CA . ALA A 1 214 ? -17.531 -6.992 -14.633 1 98.81 214 ALA A CA 1
ATOM 1680 C C . ALA A 1 214 ? -16.312 -7.434 -13.812 1 98.81 214 ALA A C 1
ATOM 1682 O O . ALA A 1 214 ? -16.062 -8.633 -13.656 1 98.81 214 ALA A O 1
ATOM 1683 N N . SER A 1 215 ? -15.547 -6.48 -13.352 1 98.75 215 SER A N 1
ATOM 1684 C CA . SER A 1 215 ? -14.383 -6.789 -12.523 1 98.75 215 SER A CA 1
ATOM 1685 C C . SER A 1 215 ? -14.797 -7.48 -11.234 1 98.75 215 SER A C 1
ATOM 1687 O O . SER A 1 215 ? -14.18 -8.461 -10.82 1 98.75 215 SER A O 1
ATOM 1689 N N . LEU A 1 216 ? -15.828 -6.984 -10.625 1 98.19 216 LEU A N 1
ATOM 1690 C CA . LEU A 1 216 ? -16.328 -7.602 -9.398 1 98.19 216 LEU A CA 1
ATOM 1691 C C . LEU A 1 216 ? -16.766 -9.039 -9.656 1 98.19 216 LEU A C 1
ATOM 1693 O O . LEU A 1 216 ? -16.469 -9.938 -8.867 1 98.19 216 LEU A O 1
ATOM 1697 N N . ALA A 1 217 ? -17.484 -9.25 -10.742 1 97.94 217 ALA A N 1
ATOM 1698 C CA . ALA A 1 217 ? -17.938 -10.586 -11.094 1 97.94 217 ALA A CA 1
ATOM 1699 C C . ALA A 1 217 ? -16.766 -11.523 -11.336 1 97.94 217 ALA A C 1
ATOM 1701 O O . ALA A 1 217 ? -16.797 -12.695 -10.945 1 97.94 217 ALA A O 1
ATOM 1702 N N . LEU A 1 218 ? -15.758 -11.039 -12 1 97.38 218 LEU A N 1
ATOM 1703 C CA . LEU A 1 218 ? -14.555 -11.828 -12.281 1 97.38 218 LEU A CA 1
ATOM 1704 C C . LEU A 1 218 ? -13.883 -12.273 -10.992 1 97.38 218 LEU A C 1
ATOM 1706 O O . LEU A 1 218 ? -13.539 -13.453 -10.836 1 97.38 218 LEU A O 1
ATOM 1710 N N . ILE A 1 219 ? -13.703 -11.375 -10.031 1 96.56 219 ILE A N 1
ATOM 1711 C CA . ILE A 1 219 ? -13.031 -11.68 -8.773 1 96.56 219 ILE A CA 1
ATOM 1712 C C . ILE A 1 219 ? -13.922 -12.578 -7.914 1 96.56 219 ILE A C 1
ATOM 1714 O O . ILE A 1 219 ? -13.43 -13.477 -7.227 1 96.56 219 ILE A O 1
ATOM 1718 N N . ASP A 1 220 ? -15.234 -12.328 -7.988 1 94 220 ASP A N 1
ATOM 1719 C CA . ASP A 1 220 ? -16.188 -13.148 -7.246 1 94 220 ASP A CA 1
ATOM 1720 C C . ASP A 1 220 ? -16.125 -14.602 -7.703 1 94 220 ASP A C 1
ATOM 1722 O O . ASP A 1 220 ? -16.219 -15.523 -6.887 1 94 220 ASP A O 1
ATOM 1726 N N . PHE A 1 221 ? -16.031 -14.789 -8.953 1 91.81 221 PHE A N 1
ATOM 1727 C CA . PHE A 1 221 ? -15.883 -16.141 -9.492 1 91.81 221 PHE A CA 1
ATOM 1728 C C . PHE A 1 221 ? -14.641 -16.812 -8.922 1 91.81 221 PHE A C 1
ATOM 1730 O O . PHE A 1 221 ? -14.703 -17.969 -8.5 1 91.81 221 PHE A O 1
ATOM 1737 N N . SER A 1 222 ? -13.531 -16.094 -8.898 1 88.5 222 SER A N 1
ATOM 1738 C CA . SER A 1 222 ? -12.289 -16.625 -8.352 1 88.5 222 SER A CA 1
ATOM 1739 C C . SER A 1 222 ? -12.43 -16.938 -6.863 1 88.5 222 SER A C 1
ATOM 1741 O O . SER A 1 222 ? -11.945 -17.953 -6.387 1 88.5 222 SER A O 1
ATOM 1743 N N . ALA A 1 223 ? -13.117 -16.047 -6.156 1 88.62 223 ALA A N 1
ATOM 1744 C CA . ALA A 1 223 ? -13.344 -16.219 -4.723 1 88.62 223 ALA A CA 1
ATOM 1745 C C . ALA A 1 223 ? -14.172 -17.469 -4.438 1 88.62 223 ALA A C 1
ATOM 1747 O O . ALA A 1 223 ? -13.875 -18.219 -3.504 1 88.62 223 ALA A O 1
ATOM 1748 N N . ASP A 1 224 ? -15.18 -17.688 -5.156 1 85.44 224 ASP A N 1
ATOM 1749 C CA . ASP A 1 224 ? -16.062 -18.844 -4.996 1 85.44 224 ASP A CA 1
ATOM 1750 C C . ASP A 1 224 ? -15.289 -20.141 -5.184 1 85.44 224 ASP A C 1
ATOM 1752 O O . ASP A 1 224 ? -15.461 -21.094 -4.414 1 85.44 224 ASP A O 1
ATOM 1756 N N . GLU A 1 225 ? -14.43 -20.109 -6.113 1 79.62 225 GLU A N 1
ATOM 1757 C CA . GLU A 1 225 ? -13.656 -21.312 -6.406 1 79.62 225 GLU A CA 1
ATOM 1758 C C . GLU A 1 225 ? -12.641 -21.594 -5.309 1 79.62 225 GLU A C 1
ATOM 1760 O O . GLU A 1 225 ? -12.43 -22.75 -4.938 1 79.62 225 GLU A O 1
ATOM 1765 N N . ILE A 1 226 ? -12.07 -20.562 -4.734 1 80.06 226 ILE A N 1
ATOM 1766 C CA . ILE A 1 226 ? -11.078 -20.703 -3.678 1 80.06 226 ILE A CA 1
ATOM 1767 C C . ILE A 1 226 ? -11.758 -21.156 -2.387 1 80.06 226 ILE A C 1
ATOM 1769 O O . ILE A 1 226 ? -11.211 -21.969 -1.637 1 80.06 226 ILE A O 1
ATOM 1773 N N . SER A 1 227 ? -12.859 -20.484 -2.105 1 78.69 227 SER A N 1
ATOM 1774 C CA . SER A 1 227 ? -13.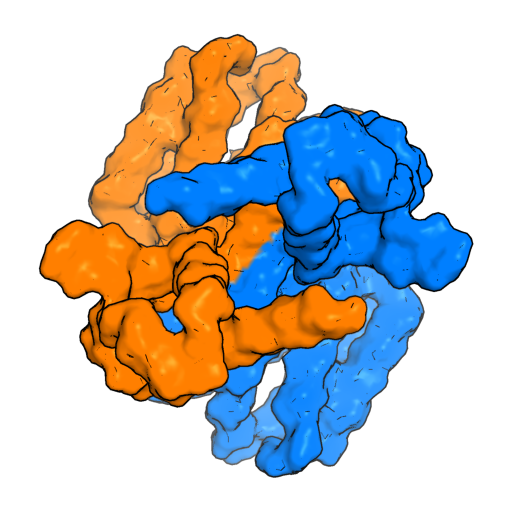602 -20.859 -0.904 1 78.69 227 SER A CA 1
ATOM 1775 C C . SER A 1 227 ? -13.93 -22.344 -0.891 1 78.69 227 SER A C 1
ATOM 1777 O O . SER A 1 227 ? -13.891 -22.984 0.162 1 78.69 227 SER A O 1
ATOM 1779 N N . ARG A 1 228 ? -14.203 -22.828 -1.987 1 72.38 228 ARG A N 1
ATOM 1780 C CA . ARG A 1 228 ? -14.492 -24.25 -2.096 1 72.38 228 ARG A CA 1
ATOM 1781 C C . ARG A 1 228 ? -13.25 -25.094 -1.79 1 72.38 228 ARG A C 1
ATOM 1783 O O . ARG A 1 228 ? -13.352 -26.156 -1.198 1 72.38 228 ARG A O 1
ATOM 1790 N N . ASP A 1 229 ? -12.133 -24.516 -2.059 1 68.19 229 ASP A N 1
ATOM 1791 C CA . ASP A 1 229 ? -10.883 -25.234 -1.843 1 68.19 229 ASP A CA 1
ATOM 1792 C C . ASP A 1 229 ? -10.375 -25.047 -0.416 1 68.19 229 ASP A C 1
ATOM 1794 O O . ASP A 1 229 ? -9.828 -25.969 0.183 1 68.19 229 ASP A O 1
ATOM 1798 N N . PHE A 1 230 ? -10.516 -23.828 0.09 1 63.81 230 PHE A N 1
ATOM 1799 C CA . PHE A 1 230 ? -9.859 -23.531 1.356 1 63.81 230 PHE A CA 1
ATOM 1800 C C . PHE A 1 230 ? -10.875 -23.438 2.486 1 63.81 230 PHE A C 1
ATOM 1802 O O . PHE A 1 230 ? -10.508 -23.281 3.652 1 63.81 230 PHE A O 1
ATOM 1809 N N . SER A 1 231 ? -12.125 -23.859 2.229 1 60.31 231 SER A N 1
ATOM 1810 C CA . SER A 1 231 ? -13.141 -23.75 3.264 1 60.31 231 SER A CA 1
ATOM 1811 C C . SER A 1 231 ? -13.109 -22.375 3.92 1 60.31 231 SER A C 1
ATOM 1813 O O . SER A 1 231 ? -13.172 -22.266 5.145 1 60.31 231 SER A O 1
ATOM 1815 N N . VAL A 1 232 ? -12.688 -21.422 3.238 1 57.62 232 VAL A N 1
ATOM 1816 C CA . VAL A 1 232 ? -12.641 -20.062 3.77 1 57.62 232 VAL A CA 1
ATOM 1817 C C . VAL A 1 232 ? -13.961 -19.344 3.496 1 57.62 232 VAL A C 1
ATOM 1819 O O . VAL A 1 232 ? -14.523 -19.453 2.402 1 57.62 232 VAL A O 1
ATOM 1822 N N . ASP A 1 233 ? -14.68 -18.875 4.574 1 53.59 233 ASP A N 1
ATOM 1823 C CA . ASP A 1 233 ? -15.891 -18.078 4.418 1 53.59 233 ASP A CA 1
ATOM 1824 C C . ASP A 1 233 ? -15.57 -16.688 3.91 1 53.59 233 ASP A C 1
ATOM 1826 O O . ASP A 1 233 ? -14.906 -15.898 4.602 1 53.59 233 ASP A O 1
ATOM 1830 N N . VAL A 1 234 ? -15.602 -16.484 2.691 1 54.06 234 VAL A N 1
ATOM 1831 C CA . VAL A 1 234 ? -15.445 -15.148 2.141 1 54.06 234 VAL A CA 1
ATOM 1832 C C . VAL A 1 234 ? -16.781 -14.406 2.195 1 54.06 234 VAL A C 1
ATOM 1834 O O . VAL A 1 234 ? -17.797 -14.922 1.728 1 54.06 234 VAL A O 1
ATOM 1837 N N . PRO A 1 235 ? -17 -13.398 3.076 1 48.84 235 PRO A N 1
ATOM 1838 C CA . PRO A 1 235 ? -18.312 -12.75 3.189 1 48.84 235 PRO A CA 1
ATOM 1839 C C . PRO A 1 235 ? -18.828 -12.219 1.854 1 48.84 235 PRO A C 1
ATOM 1841 O O . PRO A 1 235 ? -18.047 -11.711 1.046 1 48.84 235 PRO A O 1
ATOM 1844 N N . MET A 1 236 ? -19.938 -12.812 1.367 1 45.16 236 MET A N 1
ATOM 1845 C CA . MET A 1 236 ? -20.672 -12.367 0.182 1 45.16 236 MET A CA 1
ATOM 1846 C C . MET A 1 236 ? -21 -10.875 0.274 1 45.16 236 MET A C 1
ATOM 1848 O O . MET A 1 236 ? -21.266 -10.367 1.359 1 45.16 236 MET A O 1
ATOM 1852 N N . ARG A 1 237 ? -20.484 -10.078 -0.631 1 41.47 237 ARG A N 1
ATOM 1853 C CA . ARG A 1 237 ? -21.062 -8.742 -0.621 1 41.47 237 ARG A CA 1
ATOM 1854 C C . ARG A 1 237 ? -22.578 -8.805 -0.49 1 41.47 237 ARG A C 1
ATOM 1856 O O . ARG A 1 237 ? -23.234 -9.523 -1.236 1 41.47 237 ARG A O 1
ATOM 1863 N N . ALA A 1 238 ? -23.172 -8.57 0.727 1 34.91 238 ALA A N 1
ATOM 1864 C CA . ALA A 1 238 ? -24.609 -8.352 0.745 1 34.91 238 ALA A CA 1
ATOM 1865 C C . ALA A 1 238 ? -24.984 -7.133 -0.091 1 34.91 238 ALA A C 1
ATOM 1867 O O . ALA A 1 238 ? -24.25 -6.148 -0.139 1 34.91 238 ALA A O 1
ATOM 1868 N N . MET B 1 1 ? 30.016 1.244 -9.797 1 39.47 1 MET B N 1
ATOM 1869 C CA . MET B 1 1 ? 29.938 -0.097 -10.375 1 39.47 1 MET B CA 1
ATOM 1870 C C . MET B 1 1 ? 29.984 -1.159 -9.281 1 39.47 1 MET B C 1
ATOM 1872 O O . MET B 1 1 ? 29.266 -2.156 -9.336 1 39.47 1 MET B O 1
ATOM 1876 N N . GLU B 1 2 ? 30.984 -0.957 -8.414 1 41.53 2 GLU B N 1
ATOM 1877 C CA . GLU B 1 2 ? 31.203 -1.869 -7.297 1 41.53 2 GLU B CA 1
ATOM 1878 C C . GLU B 1 2 ? 30.031 -1.856 -6.32 1 41.53 2 GLU B C 1
ATOM 1880 O O . GLU B 1 2 ? 29.641 -2.902 -5.801 1 41.53 2 GLU B O 1
ATOM 1885 N N . GLN B 1 3 ? 29.516 -0.663 -6.137 1 44.38 3 GLN B N 1
ATOM 1886 C CA . GLN B 1 3 ? 28.438 -0.381 -5.203 1 44.38 3 GLN B CA 1
ATOM 1887 C C . GLN B 1 3 ? 27.125 -0.991 -5.688 1 44.38 3 GLN B C 1
ATOM 1889 O O . GLN B 1 3 ? 26.344 -1.513 -4.887 1 44.38 3 GLN B O 1
ATOM 1894 N N . GLY B 1 4 ? 26.953 -0.909 -7.047 1 48.97 4 GLY B N 1
ATOM 1895 C CA . GLY B 1 4 ? 25.828 -1.604 -7.668 1 48.97 4 GLY B CA 1
ATOM 1896 C C . GLY B 1 4 ? 25.859 -3.102 -7.43 1 48.97 4 GLY B C 1
ATOM 1897 O O . GLY B 1 4 ? 24.812 -3.719 -7.23 1 48.97 4 GLY B O 1
ATOM 1898 N N . LYS B 1 5 ? 27.141 -3.514 -7.398 1 48.44 5 LYS B N 1
ATOM 1899 C CA . LYS B 1 5 ? 27.344 -4.945 -7.207 1 48.44 5 LYS B CA 1
ATOM 1900 C C . LYS B 1 5 ? 27.016 -5.367 -5.781 1 48.44 5 LYS B C 1
ATOM 1902 O O . LYS B 1 5 ? 26.422 -6.426 -5.566 1 48.44 5 LYS B O 1
ATOM 1907 N N . ASP B 1 6 ? 27.469 -4.504 -4.754 1 54.31 6 ASP B N 1
ATOM 1908 C CA . ASP B 1 6 ? 27.219 -4.805 -3.348 1 54.31 6 ASP B CA 1
ATOM 1909 C C . ASP B 1 6 ? 25.734 -4.781 -3.027 1 54.31 6 ASP B C 1
ATOM 1911 O O . ASP B 1 6 ? 25.234 -5.637 -2.297 1 54.31 6 ASP B O 1
ATOM 1915 N N . ARG B 1 7 ? 25.062 -3.812 -3.59 1 61.06 7 ARG B N 1
ATOM 1916 C CA . ARG B 1 7 ? 23.625 -3.746 -3.406 1 61.06 7 ARG B CA 1
ATOM 1917 C C . ARG B 1 7 ? 22.938 -4.973 -4.004 1 61.06 7 ARG B C 1
ATOM 1919 O O . ARG B 1 7 ? 21.984 -5.5 -3.426 1 61.06 7 ARG B O 1
ATOM 1926 N N . SER B 1 8 ? 23.672 -5.328 -4.93 1 79.38 8 SER B N 1
ATOM 1927 C CA . SER B 1 8 ? 23.156 -6.527 -5.578 1 79.38 8 SER B CA 1
ATOM 1928 C C . SER B 1 8 ? 23.406 -7.77 -4.73 1 79.38 8 SER B C 1
ATOM 1930 O O . SER B 1 8 ? 22.531 -8.641 -4.633 1 79.38 8 SER B O 1
ATOM 1932 N N . LEU B 1 9 ? 24.594 -7.688 -4.008 1 89.06 9 LEU B N 1
ATOM 1933 C CA . LEU B 1 9 ? 24.922 -8.844 -3.18 1 89.06 9 LEU B CA 1
ATOM 1934 C C . LEU B 1 9 ? 24.031 -8.891 -1.938 1 89.06 9 LEU B C 1
ATOM 1936 O O . LEU B 1 9 ? 23.531 -9.953 -1.566 1 89.06 9 LEU B O 1
ATOM 1940 N N . VAL B 1 10 ? 23.828 -7.715 -1.335 1 90.88 10 VAL B N 1
ATOM 1941 C CA . VAL B 1 10 ? 22.969 -7.629 -0.16 1 90.88 10 VAL B CA 1
ATOM 1942 C C . VAL B 1 10 ? 21.547 -8.078 -0.522 1 90.88 10 VAL B C 1
ATOM 1944 O O . VAL B 1 10 ? 20.922 -8.844 0.213 1 90.88 10 VAL B O 1
ATOM 1947 N N . ALA B 1 11 ? 21.141 -7.656 -1.679 1 91.62 11 ALA B N 1
ATOM 1948 C CA . ALA B 1 11 ? 19.812 -8.039 -2.148 1 91.62 11 ALA B CA 1
ATOM 1949 C C . ALA B 1 11 ? 19.719 -9.547 -2.354 1 91.62 11 ALA B C 1
ATOM 1951 O O . ALA B 1 11 ? 18.703 -10.164 -1.992 1 91.62 11 ALA B O 1
ATOM 1952 N N . LYS B 1 12 ? 20.734 -10.078 -2.855 1 94.94 12 LYS B N 1
ATOM 1953 C CA . LYS B 1 12 ? 20.781 -11.523 -3.078 1 94.94 12 LYS B CA 1
ATOM 1954 C C . LYS B 1 12 ? 20.75 -12.281 -1.756 1 94.94 12 LYS B C 1
ATOM 1956 O O . LYS B 1 12 ? 20.062 -13.297 -1.626 1 94.94 12 LYS B O 1
ATOM 1961 N N . VAL B 1 13 ? 21.469 -11.797 -0.845 1 95.94 13 VAL B N 1
ATOM 1962 C CA . VAL B 1 13 ? 21.516 -12.43 0.471 1 95.94 13 VAL B CA 1
ATOM 1963 C C . VAL B 1 13 ? 20.141 -12.344 1.133 1 95.94 13 VAL B C 1
ATOM 1965 O O . VAL B 1 13 ? 19.656 -13.328 1.69 1 95.94 13 VAL B O 1
ATOM 1968 N N . MET B 1 14 ? 19.531 -11.195 1.049 1 96 14 MET B N 1
ATOM 1969 C CA . MET B 1 14 ? 18.188 -11.031 1.617 1 96 14 MET B CA 1
ATOM 1970 C C . MET B 1 14 ? 17.203 -12.008 0.992 1 96 14 MET B C 1
ATOM 1972 O O . MET B 1 14 ? 16.469 -12.688 1.703 1 96 14 MET B O 1
ATOM 1976 N N . ASP B 1 15 ? 17.266 -12.094 -0.291 1 96 15 ASP B N 1
ATOM 1977 C CA . ASP B 1 15 ? 16.359 -12.992 -1.002 1 96 15 ASP B CA 1
ATOM 1978 C C . ASP B 1 15 ? 16.578 -14.445 -0.579 1 96 15 ASP B C 1
ATOM 1980 O O . ASP B 1 15 ? 15.625 -15.18 -0.347 1 96 15 ASP B O 1
ATOM 1984 N N . GLY B 1 16 ? 17.812 -14.836 -0.494 1 95.94 16 GLY B N 1
ATOM 1985 C CA . GLY B 1 16 ? 18.125 -16.188 -0.051 1 95.94 16 GLY B CA 1
ATOM 1986 C C . GLY B 1 16 ? 17.688 -16.469 1.372 1 95.94 16 GLY B C 1
ATOM 1987 O O . GLY B 1 16 ? 17.125 -17.516 1.654 1 95.94 16 GLY B O 1
ATOM 1988 N N . LEU B 1 17 ? 17.938 -15.539 2.225 1 96.5 17 LEU B N 1
ATOM 1989 C CA . LEU B 1 17 ? 17.562 -15.695 3.625 1 96.5 17 LEU B CA 1
ATOM 1990 C C . LEU B 1 17 ? 16.047 -15.797 3.775 1 96.5 17 LEU B C 1
ATOM 1992 O O . LEU B 1 17 ? 15.539 -16.672 4.484 1 96.5 17 LEU B O 1
ATOM 1996 N N . VAL B 1 18 ? 15.336 -14.945 3.115 1 96.44 18 VAL B N 1
ATOM 1997 C CA . VAL B 1 18 ? 13.883 -14.914 3.238 1 96.44 18 VAL B CA 1
ATOM 1998 C C . VAL B 1 18 ? 13.281 -16.156 2.594 1 96.44 18 VAL B C 1
ATOM 2000 O O . VAL B 1 18 ? 12.281 -16.703 3.08 1 96.44 18 VAL B O 1
ATOM 2003 N N . SER B 1 19 ? 13.953 -16.609 1.535 1 94.88 19 SER B N 1
ATOM 2004 C CA . SER B 1 19 ? 13.531 -17.891 0.976 1 94.88 19 SER B CA 1
ATOM 2005 C C . SER B 1 19 ? 13.609 -19 2.016 1 94.88 19 SER B C 1
ATOM 2007 O O . SER B 1 19 ? 12.68 -19.812 2.148 1 94.88 19 SER B O 1
ATOM 2009 N N . GLY B 1 20 ? 14.664 -19.016 2.725 1 94.94 20 GLY B N 1
ATOM 2010 C CA . GLY B 1 20 ? 14.781 -19.969 3.807 1 94.94 20 GLY B CA 1
ATOM 2011 C C . GLY B 1 20 ? 13.734 -19.797 4.887 1 94.94 20 GLY B C 1
ATOM 2012 O O . GLY B 1 20 ? 13.211 -20.781 5.426 1 94.94 20 GLY B O 1
ATOM 2013 N N . ILE B 1 21 ? 13.414 -18.594 5.184 1 95.44 21 ILE B N 1
ATOM 2014 C CA . ILE B 1 21 ? 12.43 -18.266 6.215 1 95.44 21 ILE B CA 1
ATOM 2015 C C . ILE B 1 21 ? 11.055 -18.75 5.785 1 95.44 21 ILE B C 1
ATOM 2017 O O . ILE B 1 21 ? 10.367 -19.453 6.543 1 95.44 21 ILE B O 1
ATOM 2021 N N . VAL B 1 22 ? 10.664 -18.469 4.559 1 93.75 22 VAL B N 1
ATOM 2022 C CA . VAL B 1 22 ? 9.305 -18.766 4.125 1 93.75 22 VAL B CA 1
ATOM 2023 C C . VAL B 1 22 ? 9.156 -20.266 3.869 1 93.75 22 VAL B C 1
ATOM 2025 O O . VAL B 1 22 ? 8.047 -20.812 3.947 1 93.75 22 VAL B O 1
ATOM 2028 N N . GLU B 1 23 ? 10.258 -20.906 3.605 1 91.94 23 GLU B N 1
ATOM 2029 C CA . GLU B 1 23 ? 10.242 -22.344 3.42 1 91.94 23 GLU B CA 1
ATOM 2030 C C . GLU B 1 23 ? 10.453 -23.078 4.746 1 91.94 23 GLU B C 1
ATOM 2032 O O . GLU B 1 23 ? 10.633 -24.297 4.77 1 91.94 23 GLU B O 1
ATOM 2037 N N . ASP B 1 24 ? 10.516 -22.359 5.816 1 90.62 24 ASP B N 1
ATOM 2038 C CA . ASP B 1 24 ? 10.586 -22.859 7.188 1 90.62 24 ASP B CA 1
ATOM 2039 C C . ASP B 1 24 ? 11.898 -23.594 7.438 1 90.62 24 ASP B C 1
ATOM 2041 O O . ASP B 1 24 ? 11.922 -24.609 8.141 1 90.62 24 ASP B O 1
ATOM 2045 N N . LYS B 1 25 ? 12.914 -23.125 6.773 1 92.62 25 LYS B N 1
ATOM 2046 C CA . LYS B 1 25 ? 14.234 -23.719 6.957 1 92.62 25 LYS B CA 1
ATOM 2047 C C . LYS B 1 25 ? 14.781 -23.422 8.344 1 92.62 25 LYS B C 1
ATOM 2049 O O . LYS B 1 25 ? 15.539 -24.219 8.914 1 92.62 25 LYS B O 1
ATOM 2054 N N . TYR B 1 26 ? 14.539 -22.297 8.992 1 92.69 26 TYR B N 1
ATOM 2055 C CA . TYR B 1 26 ? 15.227 -21.828 10.188 1 92.69 26 TYR B CA 1
ATOM 2056 C C . TYR B 1 26 ? 14.352 -21.984 11.422 1 92.69 26 TYR B C 1
ATOM 2058 O O . TYR B 1 26 ? 14.828 -21.844 12.555 1 92.69 26 TYR B O 1
ATOM 2066 N N . GLY B 1 27 ? 13.164 -22.484 11.477 1 83.75 27 GLY B N 1
ATOM 2067 C CA . GLY B 1 27 ? 12.32 -22.734 12.633 1 83.75 27 GLY B CA 1
ATOM 2068 C C . GLY B 1 27 ? 12.055 -21.484 13.461 1 83.75 27 GLY B C 1
ATOM 2069 O O . GLY B 1 27 ? 11.906 -21.562 14.68 1 83.75 27 GLY B O 1
ATOM 2070 N N . GLY B 1 28 ? 11.977 -20.344 13.289 1 89.5 28 GLY B N 1
ATOM 2071 C CA . GLY B 1 28 ? 11.555 -19.125 13.969 1 89.5 28 GLY B CA 1
ATOM 2072 C C . GLY B 1 28 ? 12.719 -18.266 14.414 1 89.5 28 GLY B C 1
ATOM 2073 O O . GLY B 1 28 ? 12.586 -17.047 14.531 1 89.5 28 GLY B O 1
ATOM 2074 N N . ILE B 1 29 ? 13.867 -18.969 14.867 1 94.62 29 ILE B N 1
ATOM 2075 C CA . ILE B 1 29 ? 15.055 -18.234 15.289 1 94.62 29 ILE B CA 1
ATOM 2076 C C . ILE B 1 29 ? 16.188 -18.469 14.289 1 94.62 29 ILE B C 1
ATOM 2078 O O . ILE B 1 29 ? 16.531 -19.625 13.984 1 94.62 29 ILE B O 1
ATOM 2082 N N . LEU B 1 30 ? 16.75 -17.391 13.797 1 96.88 30 LEU B N 1
ATOM 2083 C CA . LEU B 1 30 ? 17.828 -17.5 12.828 1 96.88 30 LEU B CA 1
ATOM 2084 C C . LEU B 1 30 ? 19.125 -17.906 13.5 1 96.88 30 LEU B C 1
ATOM 2086 O O . LEU B 1 30 ? 19.375 -17.547 14.656 1 96.88 30 LEU B O 1
ATOM 2090 N N . PRO B 1 31 ? 19.969 -18.625 12.727 1 95.75 31 PRO B N 1
ATOM 2091 C CA . PRO B 1 31 ? 21.328 -18.844 13.219 1 95.75 31 PRO B CA 1
ATOM 2092 C C . PRO B 1 31 ? 22.094 -17.531 13.461 1 95.75 31 PRO B C 1
ATOM 2094 O O . PRO B 1 31 ? 21.703 -16.484 12.938 1 95.75 31 PRO B O 1
ATOM 2097 N N . PRO B 1 32 ? 23.156 -17.656 14.305 1 94.94 32 PRO B N 1
ATOM 2098 C CA . PRO B 1 32 ? 24 -16.469 14.516 1 94.94 32 PRO B CA 1
ATOM 2099 C C . PRO B 1 32 ? 24.562 -15.906 13.219 1 94.94 32 PRO B C 1
ATOM 2101 O O . PRO B 1 32 ? 24.766 -16.656 12.25 1 94.94 32 PRO B O 1
ATOM 2104 N N . GLN B 1 33 ? 24.797 -14.617 13.258 1 94.31 33 GLN B N 1
ATOM 2105 C CA . GLN B 1 33 ? 25.25 -13.891 12.078 1 94.31 33 GLN B CA 1
ATOM 2106 C C . GLN B 1 33 ? 26.484 -14.547 11.461 1 94.31 33 GLN B C 1
ATOM 2108 O O . GLN B 1 33 ? 26.609 -14.625 10.242 1 94.31 33 GLN B O 1
ATOM 2113 N N . ASP B 1 34 ? 27.391 -15.07 12.297 1 94.94 34 ASP B N 1
ATOM 2114 C CA . ASP B 1 34 ? 28.625 -15.68 11.805 1 94.94 34 ASP B CA 1
ATOM 2115 C C . ASP B 1 34 ? 28.328 -16.984 11.055 1 94.94 34 ASP B C 1
ATOM 2117 O O . ASP B 1 34 ? 28.953 -17.266 10.031 1 94.94 34 ASP B O 1
ATOM 2121 N N . VAL B 1 35 ? 27.422 -17.688 11.508 1 96.81 35 VAL B N 1
ATOM 2122 C CA . VAL B 1 35 ? 27.016 -18.938 10.859 1 96.81 35 VAL B CA 1
ATOM 2123 C C . VAL B 1 35 ? 26.344 -18.625 9.523 1 96.81 35 VAL B C 1
ATOM 2125 O O . VAL B 1 35 ? 26.641 -19.266 8.508 1 96.81 35 VAL B O 1
ATOM 2128 N N . LEU B 1 36 ? 25.484 -17.625 9.484 1 96.94 36 LEU B N 1
ATOM 2129 C CA . LEU B 1 36 ? 24.797 -17.219 8.258 1 96.94 36 LEU B CA 1
ATOM 2130 C C . LEU B 1 36 ? 25.797 -16.703 7.227 1 96.94 36 LEU B C 1
ATOM 2132 O O . LEU B 1 36 ? 25.656 -16.984 6.031 1 96.94 36 LEU B O 1
ATOM 2136 N N . SER B 1 37 ? 26.75 -15.961 7.691 1 97.25 37 SER B N 1
ATOM 2137 C CA . SER B 1 37 ? 27.781 -15.438 6.797 1 97.25 37 SER B CA 1
ATOM 2138 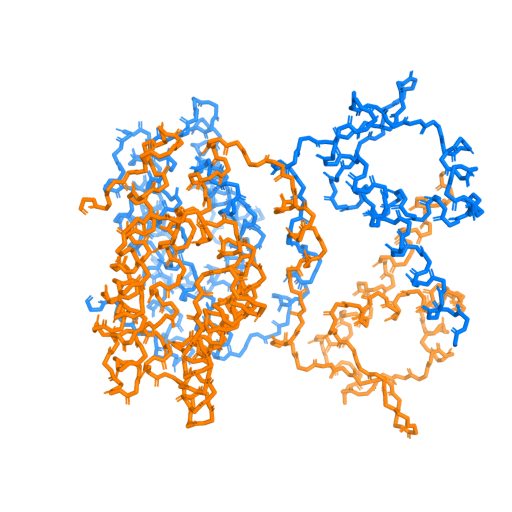C C . SER B 1 37 ? 28.5 -16.578 6.078 1 97.25 37 SER B C 1
ATOM 2140 O O . SER B 1 37 ? 28.766 -16.484 4.879 1 97.25 37 SER B O 1
ATOM 2142 N N . LYS B 1 38 ? 28.781 -17.578 6.785 1 97.19 38 LYS B N 1
ATOM 2143 C CA . LYS B 1 38 ? 29.469 -18.734 6.219 1 97.19 38 LYS B CA 1
ATOM 2144 C C . LYS B 1 38 ? 28.562 -19.484 5.254 1 97.19 38 LYS B C 1
ATOM 2146 O O . LYS B 1 38 ? 28.984 -19.859 4.152 1 97.19 38 LYS B O 1
ATOM 2151 N N . GLU B 1 39 ? 27.391 -19.641 5.656 1 95.69 39 GLU B N 1
ATOM 2152 C CA . GLU B 1 39 ? 26.422 -20.375 4.84 1 95.69 39 GLU B CA 1
ATOM 2153 C C . GLU B 1 39 ? 26.219 -19.703 3.49 1 95.69 39 GLU B C 1
ATOM 2155 O O . GLU B 1 39 ? 26.094 -20.375 2.465 1 95.69 39 GLU B O 1
ATOM 2160 N N . PHE B 1 40 ? 26.172 -18.422 3.494 1 96.62 40 PHE B N 1
ATOM 2161 C CA . PHE B 1 40 ? 25.875 -17.672 2.277 1 96.62 40 PHE B CA 1
ATOM 2162 C C . PHE B 1 40 ? 27.156 -17.266 1.573 1 96.62 40 PHE B C 1
ATOM 2164 O O . PHE B 1 40 ? 27.125 -16.672 0.493 1 96.62 40 PHE B O 1
ATOM 2171 N N . ASP B 1 41 ? 28.234 -17.469 2.213 1 96.81 41 ASP B N 1
ATOM 2172 C CA . ASP B 1 41 ? 29.562 -17.172 1.674 1 96.81 41 ASP B CA 1
ATOM 2173 C C . ASP B 1 41 ? 29.719 -15.672 1.396 1 96.81 41 ASP B C 1
ATOM 2175 O O . ASP B 1 41 ? 30.047 -15.273 0.277 1 96.81 41 ASP B O 1
ATOM 2179 N N . VAL B 1 42 ? 29.375 -14.883 2.418 1 96.62 42 VAL B N 1
ATOM 2180 C CA . VAL B 1 42 ? 29.531 -13.43 2.338 1 96.62 42 VAL B CA 1
ATOM 2181 C C . VAL B 1 42 ? 30.219 -12.914 3.602 1 96.62 42 VAL B C 1
ATOM 2183 O O . VAL B 1 42 ? 30.297 -13.625 4.609 1 96.62 42 VAL B O 1
ATOM 2186 N N . SER B 1 43 ? 30.672 -11.742 3.535 1 95.12 43 SER B N 1
ATOM 2187 C CA . SER B 1 43 ? 31.328 -11.117 4.688 1 95.12 43 SER B CA 1
ATOM 2188 C C . SER B 1 43 ? 30.312 -10.812 5.789 1 95.12 43 SER B C 1
ATOM 2190 O O . SER B 1 43 ? 29.109 -10.766 5.535 1 95.12 43 SER B O 1
ATOM 2192 N N . ARG B 1 44 ? 30.875 -10.617 6.977 1 93.62 44 ARG B N 1
ATOM 2193 C CA . ARG B 1 44 ? 30.031 -10.234 8.102 1 93.62 44 ARG B CA 1
ATOM 2194 C C . ARG B 1 44 ? 29.344 -8.891 7.844 1 93.62 44 ARG B C 1
ATOM 2196 O O . ARG B 1 44 ? 28.219 -8.672 8.273 1 93.62 44 ARG B O 1
ATOM 2203 N N . THR B 1 45 ? 30.016 -8.086 7.199 1 89.88 45 THR B N 1
ATOM 2204 C CA . THR B 1 45 ? 29.469 -6.77 6.887 1 89.88 45 THR B CA 1
ATOM 2205 C C . THR B 1 45 ? 28.25 -6.895 5.984 1 89.88 45 THR B C 1
ATOM 2207 O O . THR B 1 45 ? 27.219 -6.281 6.246 1 89.88 45 THR B O 1
ATOM 2210 N N . VAL B 1 46 ? 28.359 -7.684 4.953 1 91.81 46 VAL B N 1
ATOM 2211 C CA . VAL B 1 46 ? 27.266 -7.906 4.016 1 91.81 46 VAL B CA 1
ATOM 2212 C C . VAL B 1 46 ? 26.078 -8.547 4.742 1 91.81 46 VAL B C 1
ATOM 2214 O O . VAL B 1 46 ? 24.938 -8.125 4.574 1 91.81 46 VAL B O 1
ATOM 2217 N N . MET B 1 47 ? 26.312 -9.539 5.559 1 95.44 47 MET B N 1
ATOM 2218 C CA . MET B 1 47 ? 25.266 -10.227 6.293 1 95.44 47 MET B CA 1
ATOM 2219 C C . MET B 1 47 ? 24.578 -9.281 7.285 1 95.44 47 MET B C 1
ATOM 2221 O O . MET B 1 47 ? 23.359 -9.266 7.391 1 95.44 47 MET B O 1
ATOM 2225 N N . ARG B 1 48 ? 25.359 -8.516 7.945 1 91.25 48 ARG B N 1
ATOM 2226 C CA . ARG B 1 48 ? 24.812 -7.543 8.883 1 91.25 48 ARG B CA 1
ATOM 2227 C C . ARG B 1 48 ? 23.891 -6.555 8.18 1 91.25 48 ARG B C 1
ATOM 2229 O O . ARG B 1 48 ? 22.844 -6.195 8.711 1 91.25 48 ARG B O 1
ATOM 2236 N N . GLU B 1 49 ? 24.266 -6.121 7.031 1 89.31 49 GLU B N 1
ATOM 2237 C CA . GLU B 1 49 ? 23.453 -5.199 6.258 1 89.31 49 GLU B CA 1
ATOM 2238 C C . GLU B 1 49 ? 22.125 -5.848 5.844 1 89.31 49 GLU B C 1
ATOM 2240 O O . GLU B 1 49 ? 21.062 -5.23 5.941 1 89.31 49 GLU B O 1
ATOM 2245 N N . ALA B 1 50 ? 22.25 -7.039 5.434 1 93.88 50 ALA B N 1
ATOM 2246 C CA . ALA B 1 50 ? 21.047 -7.77 5.039 1 93.88 50 ALA B CA 1
ATOM 2247 C C . ALA B 1 50 ? 20.094 -7.926 6.219 1 93.88 50 ALA B C 1
ATOM 2249 O O . ALA B 1 50 ? 18.906 -7.648 6.098 1 93.88 50 ALA B O 1
ATOM 2250 N N . LEU B 1 51 ? 20.641 -8.328 7.332 1 94.62 51 LEU B N 1
ATOM 2251 C CA . LEU B 1 51 ? 19.828 -8.508 8.531 1 94.62 51 LEU B CA 1
ATOM 2252 C C . LEU B 1 51 ? 19.219 -7.188 8.992 1 94.62 51 LEU B C 1
ATOM 2254 O O . LEU B 1 51 ? 18.062 -7.133 9.391 1 94.62 51 LEU B O 1
ATOM 2258 N N . SER B 1 52 ? 19.984 -6.164 8.906 1 90.44 52 SER B N 1
ATOM 2259 C CA . SER B 1 52 ? 19.516 -4.836 9.289 1 90.44 52 SER B CA 1
ATOM 2260 C C . SER B 1 52 ? 18.344 -4.391 8.414 1 90.44 52 SER B C 1
ATOM 2262 O O . SER B 1 52 ? 17.375 -3.812 8.906 1 90.44 52 SER B O 1
ATOM 2264 N N . MET B 1 53 ? 18.453 -4.684 7.168 1 91 53 MET B N 1
ATOM 2265 C CA . MET B 1 53 ? 17.391 -4.297 6.238 1 91 53 MET B CA 1
ATOM 2266 C C . MET B 1 53 ? 16.109 -5.086 6.516 1 91 53 MET B C 1
ATOM 2268 O O . MET B 1 53 ? 15.008 -4.539 6.426 1 91 53 MET B O 1
ATOM 2272 N N . LEU B 1 54 ? 16.266 -6.305 6.875 1 95.19 54 LEU B N 1
ATOM 2273 C CA . LEU B 1 54 ? 15.094 -7.113 7.207 1 95.19 54 LEU B CA 1
ATOM 2274 C C . LEU B 1 54 ? 14.484 -6.664 8.531 1 95.19 54 LEU B C 1
ATOM 2276 O O . LEU B 1 54 ? 13.266 -6.699 8.703 1 95.19 54 LEU B O 1
ATOM 2280 N N . LEU B 1 55 ? 15.312 -6.207 9.453 1 93.62 55 LEU B N 1
ATOM 2281 C CA . LEU B 1 55 ? 14.852 -5.648 10.719 1 93.62 55 LEU B CA 1
ATOM 2282 C C . LEU B 1 55 ? 14.031 -4.383 10.492 1 93.62 55 LEU B C 1
ATOM 2284 O O . LEU B 1 55 ? 12.969 -4.207 11.086 1 93.62 55 LEU B O 1
ATOM 2288 N N . ALA B 1 56 ? 14.469 -3.58 9.57 1 88.75 56 ALA B N 1
ATOM 2289 C CA . ALA B 1 56 ? 13.812 -2.314 9.258 1 88.75 56 ALA B CA 1
ATOM 2290 C C . ALA B 1 56 ? 12.445 -2.551 8.617 1 88.75 56 ALA B C 1
ATOM 2292 O O . ALA B 1 56 ? 11.586 -1.666 8.625 1 88.75 56 ALA B O 1
ATOM 2293 N N . ARG B 1 57 ? 12.266 -3.758 8.07 1 94.25 57 ARG B N 1
ATOM 2294 C CA . ARG B 1 57 ? 11.023 -4.125 7.395 1 94.25 57 ARG B CA 1
ATOM 2295 C C . ARG B 1 57 ? 10.117 -4.93 8.312 1 94.25 57 ARG B C 1
ATOM 2297 O O . ARG B 1 57 ? 9.125 -5.504 7.871 1 94.25 57 ARG B O 1
ATOM 2304 N N . ASP B 1 58 ? 10.508 -4.977 9.609 1 95.56 58 ASP B N 1
ATOM 2305 C CA . ASP B 1 58 ? 9.758 -5.652 10.664 1 95.56 58 ASP B CA 1
ATOM 2306 C C . ASP B 1 58 ? 9.625 -7.145 10.375 1 95.56 58 ASP B C 1
ATOM 2308 O O . ASP B 1 58 ? 8.625 -7.766 10.727 1 95.56 58 ASP B O 1
ATOM 2312 N N . MET B 1 59 ? 10.625 -7.66 9.695 1 96.12 59 MET B N 1
ATOM 2313 C CA . MET B 1 59 ? 10.602 -9.094 9.398 1 96.12 59 MET B CA 1
ATOM 2314 C C . MET B 1 59 ? 11.312 -9.883 10.492 1 96.12 59 MET B C 1
ATOM 2316 O O . MET B 1 59 ? 11.07 -11.078 10.656 1 96.12 59 MET B O 1
ATOM 2320 N N . LEU B 1 60 ? 12.203 -9.172 11.18 1 96.56 60 LEU B N 1
ATOM 2321 C CA . LEU B 1 60 ? 12.992 -9.758 12.25 1 96.56 60 LEU B CA 1
ATOM 2322 C C . LEU B 1 60 ? 12.875 -8.93 13.531 1 96.56 60 LEU B C 1
ATOM 2324 O O . LEU B 1 60 ? 12.453 -7.773 13.484 1 96.56 60 LEU B O 1
ATOM 2328 N N . ASP B 1 61 ? 13.109 -9.555 14.602 1 95 61 ASP B N 1
ATOM 2329 C CA . ASP B 1 61 ? 13.227 -8.93 15.914 1 95 61 ASP B CA 1
ATOM 2330 C C . ASP B 1 61 ? 14.422 -9.484 16.672 1 95 61 ASP B C 1
ATOM 2332 O O . ASP B 1 61 ? 14.602 -10.703 16.766 1 95 61 ASP B O 1
ATOM 2336 N N . VAL B 1 62 ? 15.25 -8.617 17.219 1 92.44 62 VAL B N 1
ATOM 2337 C CA . VAL B 1 62 ? 16.406 -9.062 17.984 1 92.44 62 VAL B CA 1
ATOM 2338 C C . VAL B 1 62 ? 16.062 -9.07 19.469 1 92.44 62 VAL B C 1
ATOM 2340 O O . VAL B 1 62 ? 15.617 -8.062 20.016 1 92.44 62 VAL B O 1
ATOM 2343 N N . ARG B 1 63 ? 16.203 -10.148 20.047 1 90.19 63 ARG B N 1
ATOM 2344 C CA . ARG B 1 63 ? 15.984 -10.281 21.484 1 90.19 63 ARG B CA 1
ATOM 2345 C C . ARG B 1 63 ? 17.266 -10.656 22.219 1 90.19 63 ARG B C 1
ATOM 2347 O O . ARG B 1 63 ? 17.969 -11.586 21.797 1 90.19 63 ARG B O 1
ATOM 2354 N N . PRO B 1 64 ? 17.484 -9.953 23.266 1 88.31 64 PRO B N 1
ATOM 2355 C CA . PRO B 1 64 ? 18.688 -10.281 24.031 1 88.31 64 PRO B CA 1
ATOM 2356 C C . PRO B 1 64 ? 18.703 -11.727 24.531 1 88.31 64 PRO B C 1
ATOM 2358 O O . PRO B 1 64 ? 17.672 -12.227 25 1 88.31 64 PRO B O 1
ATOM 2361 N N . LYS B 1 65 ? 19.812 -12.336 24.359 1 89.56 65 LYS B N 1
ATOM 2362 C CA . LYS B 1 65 ? 20.078 -13.672 24.891 1 89.56 65 LYS B CA 1
ATOM 2363 C C . LYS B 1 65 ? 19.297 -14.734 24.109 1 89.56 65 LYS B C 1
ATOM 2365 O O . LYS B 1 65 ? 19.359 -15.922 24.438 1 89.56 65 LYS B O 1
ATOM 2370 N N . VAL B 1 66 ? 18.391 -14.391 23.312 1 88.69 66 VAL B N 1
ATOM 2371 C CA . VAL B 1 66 ? 17.625 -15.352 22.516 1 88.69 66 VAL B CA 1
ATOM 2372 C C . VAL B 1 66 ? 18.172 -15.391 21.094 1 88.69 66 VAL B C 1
ATOM 2374 O O . VAL B 1 66 ? 18.406 -16.469 20.547 1 88.69 66 VAL B O 1
ATOM 2377 N N . GLY B 1 67 ? 18.406 -14.203 20.484 1 92.69 67 GLY B N 1
ATOM 2378 C CA . GLY B 1 67 ? 18.875 -14.141 19.109 1 92.69 67 GLY B CA 1
ATOM 2379 C C . GLY B 1 67 ? 17.922 -13.391 18.188 1 92.69 67 GLY B C 1
ATOM 2380 O O . GLY B 1 67 ? 17.188 -12.516 18.641 1 92.69 67 GLY B O 1
ATOM 2381 N N . THR B 1 68 ? 18.078 -13.578 16.859 1 95.62 68 THR B N 1
ATOM 2382 C CA . THR B 1 68 ? 17.266 -12.914 15.859 1 95.62 68 THR B CA 1
ATOM 2383 C C . THR B 1 68 ? 16.047 -13.766 15.516 1 95.62 68 THR B C 1
ATOM 2385 O O . THR B 1 68 ? 16.172 -14.836 14.914 1 95.62 68 THR B O 1
ATOM 2388 N N . ARG B 1 69 ? 14.898 -13.305 15.891 1 96.56 69 ARG B N 1
ATOM 2389 C CA . ARG B 1 69 ? 13.648 -14.031 15.68 1 96.56 69 ARG B CA 1
ATOM 2390 C C . ARG B 1 69 ? 12.945 -13.539 14.414 1 96.56 69 ARG B C 1
ATOM 2392 O O . ARG B 1 69 ? 12.93 -12.344 14.125 1 96.56 69 ARG B O 1
ATOM 2399 N N . VAL B 1 70 ? 12.352 -14.5 13.719 1 96.44 70 VAL B N 1
ATOM 2400 C CA . VAL B 1 70 ? 11.508 -14.156 12.578 1 96.44 70 VAL B CA 1
ATOM 2401 C C . VAL B 1 70 ? 10.133 -13.711 13.07 1 96.44 70 VAL B C 1
ATOM 2403 O O . VAL B 1 70 ? 9.484 -14.414 13.844 1 96.44 70 VAL B O 1
ATOM 2406 N N . ARG B 1 71 ? 9.711 -12.539 12.648 1 95.88 71 ARG B N 1
ATOM 2407 C CA . ARG B 1 71 ? 8.391 -12.039 13.039 1 95.88 71 ARG B CA 1
ATOM 2408 C C . ARG B 1 71 ? 7.293 -12.727 12.234 1 95.88 71 ARG B C 1
ATOM 2410 O O . ARG B 1 71 ? 7.539 -13.242 11.148 1 95.88 71 ARG B O 1
ATOM 2417 N N . PRO B 1 72 ? 6.02 -12.766 12.875 1 93.75 72 PRO B N 1
ATOM 2418 C CA . PRO B 1 72 ? 4.906 -13.266 12.062 1 93.75 72 PRO B CA 1
ATOM 2419 C C . PRO B 1 72 ? 4.762 -12.531 10.734 1 93.75 72 PRO B C 1
ATOM 2421 O O . PRO B 1 72 ? 4.875 -11.297 10.695 1 93.75 72 PRO B O 1
ATOM 2424 N N . MET B 1 73 ? 4.555 -13.234 9.672 1 93.5 73 MET B N 1
ATOM 2425 C CA . MET B 1 73 ? 4.566 -12.68 8.328 1 93.5 73 MET B CA 1
ATOM 2426 C C . MET B 1 73 ? 3.498 -11.602 8.18 1 93.5 73 MET B C 1
ATOM 2428 O O . MET B 1 73 ? 3.67 -10.656 7.406 1 93.5 73 MET B O 1
ATOM 2432 N N . ARG B 1 74 ? 2.438 -11.664 8.922 1 92.44 74 ARG B N 1
ATOM 2433 C CA . ARG B 1 74 ? 1.377 -10.664 8.867 1 92.44 74 ARG B CA 1
ATOM 2434 C C . ARG B 1 74 ? 1.885 -9.305 9.328 1 92.44 74 ARG B C 1
ATOM 2436 O O . ARG B 1 74 ? 1.275 -8.273 9.031 1 92.44 74 ARG B O 1
ATOM 2443 N N . ASP B 1 75 ? 3.057 -9.305 10.078 1 92.69 75 ASP B N 1
ATOM 2444 C CA . ASP B 1 75 ? 3.592 -8.07 10.641 1 92.69 75 ASP B CA 1
ATOM 2445 C C . ASP B 1 75 ? 4.645 -7.457 9.727 1 92.69 75 ASP B C 1
ATOM 2447 O O . ASP B 1 75 ? 5.121 -6.344 9.969 1 92.69 75 ASP B O 1
ATOM 2451 N N . TRP B 1 76 ? 5.059 -8.203 8.648 1 95.75 76 TRP B N 1
ATOM 2452 C CA . TRP B 1 76 ? 6.062 -7.684 7.727 1 95.75 76 TRP B CA 1
ATOM 2453 C C . TRP B 1 76 ? 5.566 -6.418 7.043 1 95.75 76 TRP B C 1
ATOM 2455 O O . TRP B 1 76 ? 4.43 -6.363 6.57 1 95.75 76 TRP B O 1
ATOM 2465 N N . ARG B 1 77 ? 6.348 -5.414 6.926 1 94.62 77 ARG B N 1
ATOM 2466 C CA . ARG B 1 77 ? 5.93 -4.105 6.434 1 94.62 77 ARG B CA 1
ATOM 2467 C C . ARG B 1 77 ? 6.02 -4.039 4.914 1 94.62 77 ARG B C 1
ATOM 2469 O O . ARG B 1 77 ? 7.117 -3.949 4.355 1 94.62 77 ARG B O 1
ATOM 2476 N N . MET B 1 78 ? 4.914 -3.971 4.32 1 95.19 78 MET B N 1
ATOM 2477 C CA . MET B 1 78 ? 4.84 -3.883 2.865 1 95.19 78 MET B CA 1
ATOM 2478 C C . MET B 1 78 ? 4.914 -2.432 2.402 1 95.19 78 MET B C 1
ATOM 2480 O O . MET B 1 78 ? 5.309 -2.156 1.27 1 95.19 78 MET B O 1
ATOM 2484 N N . ILE B 1 79 ? 4.535 -1.548 3.281 1 95 79 ILE B N 1
ATOM 2485 C CA . ILE B 1 79 ? 4.484 -0.126 2.959 1 95 79 ILE B CA 1
ATOM 2486 C C . ILE B 1 79 ? 5.734 0.569 3.5 1 95 79 ILE B C 1
ATOM 2488 O O . ILE B 1 79 ? 6.137 0.333 4.641 1 95 79 ILE B O 1
ATOM 2492 N N . ASP B 1 80 ? 6.359 1.302 2.695 1 94 80 ASP B N 1
ATOM 2493 C CA . ASP B 1 80 ? 7.465 2.152 3.119 1 94 80 ASP B CA 1
ATOM 2494 C C . ASP B 1 80 ? 6.953 3.447 3.75 1 94 80 ASP B C 1
ATOM 2496 O O . ASP B 1 80 ? 6.676 4.418 3.045 1 94 80 ASP B O 1
ATOM 2500 N N . GLU B 1 81 ? 6.941 3.498 5.031 1 93.06 81 GLU B N 1
ATOM 2501 C CA . GLU B 1 81 ? 6.32 4.602 5.758 1 93.06 81 GLU B CA 1
ATOM 2502 C C . GLU B 1 81 ? 7.105 5.895 5.578 1 93.06 81 GLU B C 1
ATOM 2504 O O . GLU B 1 81 ? 6.535 6.988 5.633 1 93.06 81 GLU B O 1
ATOM 2509 N N . ASP B 1 82 ? 8.391 5.773 5.332 1 92.38 82 ASP B N 1
ATOM 2510 C CA . ASP B 1 82 ? 9.188 6.973 5.078 1 92.38 82 ASP B CA 1
ATOM 2511 C C . ASP B 1 82 ? 8.75 7.656 3.787 1 92.38 82 ASP B C 1
ATOM 2513 O O . ASP B 1 82 ? 8.516 8.867 3.768 1 92.38 82 ASP B O 1
ATOM 2517 N N . VAL B 1 83 ? 8.602 6.887 2.754 1 94.88 83 VAL B N 1
ATOM 2518 C CA . VAL B 1 83 ? 8.211 7.445 1.464 1 94.88 83 VAL B CA 1
ATOM 2519 C C . VAL B 1 83 ? 6.816 8.062 1.571 1 94.88 83 VAL B C 1
ATOM 2521 O O . VAL B 1 83 ? 6.57 9.148 1.041 1 94.88 83 VAL B O 1
ATOM 2524 N N . VAL B 1 84 ? 5.949 7.371 2.275 1 95.25 84 VAL B N 1
ATOM 2525 C CA . VAL B 1 84 ? 4.602 7.891 2.48 1 95.25 84 VAL B CA 1
ATOM 2526 C C . VAL B 1 84 ? 4.668 9.234 3.205 1 95.25 84 VAL B C 1
ATOM 2528 O O . VAL B 1 84 ? 4.074 10.219 2.756 1 95.25 84 VAL B O 1
ATOM 2531 N N . SER B 1 85 ? 5.402 9.258 4.266 1 94.25 85 SER B N 1
ATOM 2532 C CA . SER B 1 85 ? 5.527 10.477 5.059 1 94.25 85 SER B CA 1
ATOM 2533 C C . SER B 1 85 ? 6.102 11.625 4.23 1 94.25 85 SER B C 1
ATOM 2535 O O . SER B 1 85 ? 5.613 12.75 4.301 1 94.25 85 SER B O 1
ATOM 2537 N N . TRP B 1 86 ? 7.121 11.336 3.461 1 94.75 86 TRP B N 1
ATOM 2538 C CA . TRP B 1 86 ? 7.754 12.344 2.619 1 94.75 86 TRP B CA 1
ATOM 2539 C C . TRP B 1 86 ? 6.77 12.883 1.583 1 94.75 86 TRP B C 1
ATOM 2541 O O . TRP B 1 86 ? 6.711 14.086 1.344 1 94.75 86 TRP B O 1
ATOM 2551 N N . ARG B 1 87 ? 6.004 12 0.968 1 94.69 87 ARG B N 1
ATOM 2552 C CA . ARG B 1 87 ? 5.043 12.422 -0.045 1 94.69 87 ARG B CA 1
ATOM 2553 C C . ARG B 1 87 ? 3.998 13.359 0.548 1 94.69 87 ARG B C 1
ATOM 2555 O O . ARG B 1 87 ? 3.604 14.336 -0.09 1 94.69 87 ARG B O 1
ATOM 2562 N N . PHE B 1 88 ? 3.576 13.117 1.74 1 94.75 88 PHE B N 1
ATOM 2563 C CA . PHE B 1 88 ? 2.516 13.898 2.359 1 94.75 88 PHE B CA 1
ATOM 2564 C C . PHE B 1 88 ? 3.062 15.211 2.916 1 94.75 88 PHE B C 1
ATOM 2566 O O . PHE B 1 88 ? 2.299 16.125 3.252 1 94.75 88 PHE B O 1
ATOM 2573 N N . ARG B 1 89 ? 4.367 15.32 3.012 1 92.38 89 ARG B N 1
ATOM 2574 C CA . ARG B 1 89 ? 4.992 16.578 3.426 1 92.38 89 ARG B CA 1
ATOM 2575 C C . ARG B 1 89 ? 5.035 17.578 2.271 1 92.38 89 ARG B C 1
ATOM 2577 O O . ARG B 1 89 ? 5.121 18.781 2.494 1 92.38 89 ARG B O 1
ATOM 2584 N N . ALA B 1 90 ? 5.008 17.062 1.077 1 91.62 90 ALA B N 1
ATOM 2585 C CA . ALA B 1 90 ? 5.035 17.938 -0.099 1 91.62 90 ALA B CA 1
ATOM 2586 C C . ALA B 1 90 ? 3.736 18.719 -0.23 1 91.62 90 ALA B C 1
ATOM 2588 O O . ALA B 1 90 ? 2.672 18.25 0.181 1 91.62 90 ALA B O 1
ATOM 2589 N N . LYS B 1 91 ? 3.84 19.922 -0.784 1 88.5 91 LYS B N 1
ATOM 2590 C CA . LYS B 1 91 ? 2.637 20.703 -1.066 1 88.5 91 LYS B CA 1
ATOM 2591 C C . LYS B 1 91 ? 1.702 19.953 -2.008 1 88.5 91 LYS B C 1
ATOM 2593 O O . LYS B 1 91 ? 2.109 19.547 -3.098 1 88.5 91 LYS B O 1
ATOM 2598 N N . PRO B 1 92 ? 0.515 19.797 -1.54 1 88.62 92 PRO B N 1
ATOM 2599 C CA . PRO B 1 92 ? -0.396 19 -2.375 1 88.62 92 PRO B CA 1
ATOM 2600 C C . PRO B 1 92 ? -0.904 19.781 -3.588 1 88.62 92 PRO B C 1
ATOM 2602 O O . PRO B 1 92 ? -1.138 20.984 -3.5 1 88.62 92 PRO B O 1
ATOM 2605 N N . ASP B 1 93 ? -0.945 19.094 -4.68 1 88.38 93 ASP B N 1
ATOM 2606 C CA . ASP B 1 93 ? -1.648 19.609 -5.852 1 88.38 93 ASP B CA 1
ATOM 2607 C C . ASP B 1 93 ? -3.055 19.016 -5.949 1 88.38 93 ASP B C 1
ATOM 2609 O O . ASP B 1 93 ? -3.404 18.109 -5.199 1 88.38 93 ASP B O 1
ATOM 2613 N N . PRO B 1 94 ? -3.92 19.531 -6.816 1 89.56 94 PRO B N 1
ATOM 2614 C CA . PRO B 1 94 ? -5.312 19.078 -6.902 1 89.56 94 PRO B CA 1
ATOM 2615 C C . PRO B 1 94 ? -5.438 17.594 -7.223 1 89.56 94 PRO B C 1
ATOM 2617 O O . PRO B 1 94 ? -6.316 16.922 -6.688 1 89.56 94 PRO B O 1
ATOM 2620 N N . GLN B 1 95 ? -4.598 17.094 -8.062 1 91.5 95 GLN B N 1
ATOM 2621 C CA . GLN B 1 95 ? -4.664 15.688 -8.406 1 91.5 95 GLN B CA 1
ATOM 2622 C C . GLN B 1 95 ? -4.328 14.812 -7.199 1 91.5 95 GLN B C 1
ATOM 2624 O O . GLN B 1 95 ? -4.977 13.789 -6.969 1 91.5 95 GLN B O 1
ATOM 2629 N N . PHE B 1 96 ? -3.309 15.219 -6.477 1 93.38 96 PHE B N 1
ATOM 2630 C CA . PHE B 1 96 ? -2.945 14.469 -5.277 1 93.38 96 PHE B CA 1
ATOM 2631 C C . PHE B 1 96 ? -4.086 14.484 -4.27 1 93.38 96 PHE B C 1
ATOM 2633 O O . PHE B 1 96 ? -4.418 13.445 -3.689 1 93.38 96 PHE B O 1
ATOM 2640 N N . MET B 1 97 ? -4.723 15.617 -4.137 1 91.94 97 MET B N 1
ATOM 2641 C CA . MET B 1 97 ? -5.84 15.742 -3.203 1 91.94 97 MET B CA 1
ATOM 2642 C C . MET B 1 97 ? -7 14.844 -3.625 1 91.94 97 MET B C 1
ATOM 2644 O O . MET B 1 97 ? -7.605 14.172 -2.789 1 91.94 97 MET B O 1
ATOM 2648 N N . ARG B 1 98 ? -7.27 14.781 -4.848 1 92.69 98 ARG B N 1
ATOM 2649 C CA . ARG B 1 98 ? -8.312 13.906 -5.367 1 92.69 98 ARG B CA 1
ATOM 2650 C C . ARG B 1 98 ? -7.98 12.445 -5.113 1 92.69 98 ARG B C 1
ATOM 2652 O O . ARG B 1 98 ? -8.836 11.672 -4.676 1 92.69 98 ARG B O 1
ATOM 2659 N N . ASP B 1 99 ? -6.758 12.062 -5.402 1 95.44 99 ASP B N 1
ATOM 2660 C CA . ASP B 1 99 ? -6.324 10.68 -5.211 1 95.44 99 ASP B CA 1
ATOM 2661 C C . ASP B 1 99 ? -6.445 10.273 -3.744 1 95.44 99 ASP B C 1
ATOM 2663 O O . ASP B 1 99 ? -6.844 9.141 -3.443 1 95.44 99 ASP B O 1
ATOM 2667 N N . VAL B 1 100 ? -6.102 11.203 -2.873 1 95 100 VAL B N 1
ATOM 2668 C CA . VAL B 1 100 ? -6.156 10.945 -1.438 1 95 100 VAL B CA 1
ATOM 2669 C C . VAL B 1 100 ? -7.602 10.703 -1.01 1 95 100 VAL B C 1
ATOM 2671 O O . VAL B 1 100 ? -7.891 9.734 -0.307 1 95 100 VAL B O 1
ATOM 2674 N N . ILE B 1 101 ? -8.469 11.516 -1.455 1 94.44 101 ILE B N 1
ATOM 2675 C CA . ILE B 1 101 ? -9.875 11.422 -1.064 1 94.44 101 ILE B CA 1
ATOM 2676 C C . ILE B 1 101 ? -10.477 10.133 -1.62 1 94.44 101 ILE B C 1
ATOM 2678 O O . ILE B 1 101 ? -11.156 9.398 -0.9 1 94.44 101 ILE B O 1
ATOM 2682 N N . GLU B 1 102 ? -10.219 9.836 -2.859 1 95 102 GLU B N 1
ATOM 2683 C CA . GLU B 1 102 ? -10.703 8.602 -3.475 1 95 102 GLU B CA 1
ATOM 2684 C C . GLU B 1 102 ? -10.195 7.371 -2.723 1 95 102 GLU B C 1
ATOM 2686 O O . GLU B 1 102 ? -10.945 6.414 -2.518 1 95 102 GLU B O 1
ATOM 2691 N N . PHE B 1 103 ? -9.008 7.406 -2.348 1 96.69 103 PHE B N 1
ATOM 2692 C CA . PHE B 1 103 ? -8.398 6.305 -1.609 1 96.69 103 PHE B CA 1
ATOM 2693 C C . PHE B 1 103 ? -9.086 6.117 -0.261 1 96.69 103 PHE B C 1
ATOM 2695 O O . PHE B 1 103 ? -9.438 4.996 0.115 1 96.69 103 PHE B O 1
ATOM 2702 N N . ARG B 1 104 ? -9.234 7.184 0.467 1 97.31 104 ARG B N 1
ATOM 2703 C CA . ARG B 1 104 ? -9.898 7.113 1.766 1 97.31 104 ARG B CA 1
ATOM 2704 C C . ARG B 1 104 ? -11.312 6.562 1.629 1 97.31 104 ARG B C 1
ATOM 2706 O O . ARG B 1 104 ? -11.719 5.688 2.396 1 97.31 104 ARG B O 1
ATOM 2713 N N . MET B 1 105 ? -12.07 7.027 0.621 1 96.56 105 MET B N 1
ATOM 2714 C CA . MET B 1 105 ? -13.461 6.629 0.413 1 96.56 105 MET B CA 1
ATOM 2715 C C . MET B 1 105 ? -13.562 5.141 0.101 1 96.56 105 MET B C 1
ATOM 2717 O O . MET B 1 105 ? -14.602 4.523 0.335 1 96.56 105 MET B O 1
ATOM 2721 N N . LEU B 1 106 ? -12.508 4.676 -0.405 1 96.31 106 LEU B N 1
ATOM 2722 C CA . LEU B 1 106 ? -12.5 3.262 -0.762 1 96.31 106 LEU B CA 1
ATOM 2723 C C . LEU B 1 106 ? -12.133 2.398 0.438 1 96.31 106 LEU B C 1
ATOM 2725 O O . LEU B 1 106 ? -12.852 1.457 0.778 1 96.31 106 LEU B O 1
ATOM 2729 N N . ILE B 1 107 ? -11.086 2.688 1.178 1 97.69 107 ILE B N 1
ATOM 2730 C CA . ILE B 1 107 ? -10.461 1.794 2.145 1 97.69 107 ILE B CA 1
ATOM 2731 C C . ILE B 1 107 ? -11.156 1.931 3.5 1 97.69 107 ILE B C 1
ATOM 2733 O O . ILE B 1 107 ? -11.492 0.93 4.133 1 97.69 107 ILE B O 1
ATOM 2737 N N . GLU B 1 108 ? -11.359 3.129 3.965 1 98.56 108 GLU B N 1
ATOM 2738 C CA . GLU B 1 108 ? -11.734 3.35 5.355 1 98.56 108 GLU B CA 1
ATOM 2739 C C . GLU B 1 108 ? -13.141 2.828 5.637 1 98.56 108 GLU B C 1
ATOM 2741 O O . GLU B 1 108 ? -13.375 2.168 6.652 1 98.56 108 GLU B O 1
ATOM 2746 N N . PRO B 1 109 ? -14.156 3.086 4.734 1 98.69 109 PRO B N 1
ATOM 2747 C CA . PRO B 1 109 ? -15.484 2.545 5.023 1 98.69 109 PRO B CA 1
ATOM 2748 C C . PRO B 1 109 ? -15.492 1.021 5.117 1 98.69 109 PRO B C 1
ATOM 2750 O O . PRO B 1 109 ? -16.094 0.459 6.035 1 98.69 109 PRO B O 1
ATOM 2753 N N . ARG B 1 110 ? -14.781 0.406 4.188 1 98.25 110 ARG B N 1
ATOM 2754 C CA . ARG B 1 110 ? -14.734 -1.053 4.223 1 98.25 110 ARG B CA 1
ATOM 2755 C C . ARG B 1 110 ? -14 -1.545 5.465 1 98.25 110 ARG B C 1
ATOM 2757 O O . ARG B 1 110 ? -14.445 -2.49 6.121 1 98.25 110 ARG B O 1
ATOM 2764 N N . ALA B 1 111 ? -12.898 -0.929 5.781 1 98.62 111 ALA B N 1
ATOM 2765 C CA . ALA B 1 111 ? -12.156 -1.278 6.996 1 98.62 111 ALA B CA 1
ATOM 2766 C C . ALA B 1 111 ? -13.023 -1.092 8.234 1 98.62 111 ALA B C 1
ATOM 2768 O O . ALA B 1 111 ? -12.969 -1.902 9.164 1 98.62 111 ALA B O 1
ATOM 2769 N N . THR B 1 112 ? -13.828 -0.05 8.242 1 98.88 112 THR B N 1
ATOM 2770 C CA . THR B 1 112 ? -14.695 0.247 9.375 1 98.88 112 THR B CA 1
ATOM 2771 C C . THR B 1 112 ? -15.773 -0.822 9.523 1 98.88 112 THR B C 1
ATOM 2773 O O . THR B 1 112 ? -16.047 -1.281 10.633 1 98.88 112 THR B O 1
ATOM 2776 N N . ALA B 1 113 ? -16.344 -1.223 8.43 1 98.81 113 ALA B N 1
ATOM 2777 C CA . ALA B 1 113 ? -17.312 -2.314 8.461 1 98.81 113 ALA B CA 1
ATOM 2778 C C . ALA B 1 113 ? -16.688 -3.59 9.016 1 98.81 113 ALA B C 1
ATOM 2780 O O . ALA B 1 113 ? -17.297 -4.273 9.844 1 98.81 113 ALA B O 1
ATOM 2781 N N . GLN B 1 114 ? -15.523 -3.887 8.578 1 98.5 114 GLN B N 1
ATOM 2782 C CA . GLN B 1 114 ? -14.836 -5.094 9.023 1 98.5 114 GLN B CA 1
ATOM 2783 C C . GLN B 1 114 ? -14.469 -5.004 10.5 1 98.5 114 GLN B C 1
ATOM 2785 O O . GLN B 1 114 ? -14.523 -6 11.227 1 98.5 114 GLN B O 1
ATOM 2790 N N . ALA B 1 115 ? -14.078 -3.783 10.93 1 98.75 115 ALA B N 1
ATOM 2791 C CA . ALA B 1 115 ? -13.789 -3.578 12.352 1 98.75 115 ALA B CA 1
ATOM 2792 C C . ALA B 1 115 ? -15.016 -3.893 13.211 1 98.75 115 ALA B C 1
ATOM 2794 O O . ALA B 1 115 ? -14.891 -4.469 14.289 1 98.75 115 ALA B O 1
ATOM 2795 N N . ALA B 1 116 ? -16.219 -3.561 12.734 1 98.81 116 ALA B N 1
ATOM 2796 C CA . ALA B 1 116 ? -17.453 -3.801 13.477 1 98.81 116 ALA B CA 1
ATOM 2797 C C . ALA B 1 116 ? -17.703 -5.297 13.633 1 98.81 116 ALA B C 1
ATOM 2799 O O . ALA B 1 116 ? -18.484 -5.707 14.508 1 98.81 116 ALA B O 1
ATOM 2800 N N . VAL B 1 117 ? -17.062 -6.082 12.805 1 98.25 117 VAL B N 1
ATOM 2801 C CA . VAL B 1 117 ? -17.281 -7.523 12.82 1 98.25 117 VAL B CA 1
ATOM 2802 C C . VAL B 1 117 ? -16.125 -8.219 13.539 1 98.25 117 VAL B C 1
ATOM 2804 O O . VAL B 1 117 ? -16.344 -9.117 14.359 1 98.25 117 VAL B O 1
ATOM 2807 N N . ARG B 1 118 ? -14.922 -7.754 13.359 1 97.94 118 ARG B N 1
ATOM 2808 C CA . ARG B 1 118 ? -13.742 -8.562 13.672 1 97.94 118 ARG B CA 1
ATOM 2809 C C . ARG B 1 118 ? -13.008 -8.008 14.891 1 97.94 118 ARG B C 1
ATOM 2811 O O . ARG B 1 118 ? -12.172 -8.695 15.484 1 97.94 118 ARG B O 1
ATOM 2818 N N . ALA B 1 119 ? -13.25 -6.758 15.234 1 98.44 119 ALA B N 1
ATOM 2819 C CA . ALA B 1 119 ? -12.484 -6.125 16.312 1 98.44 119 ALA B CA 1
ATOM 2820 C C . ALA B 1 119 ? -12.625 -6.902 17.609 1 98.44 119 ALA B C 1
ATOM 2822 O O . ALA B 1 119 ? -13.719 -7.363 17.953 1 98.44 119 ALA B O 1
ATOM 2823 N N . THR B 1 120 ? -11.531 -7.047 18.266 1 98.31 120 THR B N 1
ATOM 2824 C CA . THR B 1 120 ? -11.57 -7.609 19.609 1 98.31 120 THR B CA 1
ATOM 2825 C C . THR B 1 120 ? -12.078 -6.578 20.625 1 98.31 120 THR B C 1
ATOM 2827 O O . THR B 1 120 ? -12.195 -5.395 20.297 1 98.31 120 THR B O 1
ATOM 2830 N N . ALA B 1 121 ? -12.336 -7.098 21.797 1 98.38 121 ALA B N 1
ATOM 2831 C CA . ALA B 1 121 ? -12.719 -6.184 22.859 1 98.38 121 ALA B CA 1
ATOM 2832 C C . ALA B 1 121 ? -11.633 -5.137 23.109 1 98.38 121 ALA B C 1
ATOM 2834 O O . ALA B 1 121 ? -11.938 -3.967 23.344 1 98.38 121 ALA B O 1
ATOM 2835 N N . ALA B 1 122 ? -10.43 -5.566 23.016 1 98.56 122 ALA B N 1
ATOM 2836 C CA . ALA B 1 122 ? -9.305 -4.652 23.203 1 98.56 122 ALA B CA 1
ATOM 2837 C C . ALA B 1 122 ? -9.242 -3.623 22.078 1 98.56 122 ALA B C 1
ATOM 2839 O O . ALA B 1 122 ? -8.953 -2.449 22.312 1 98.56 122 ALA B O 1
ATOM 2840 N N . ASP B 1 123 ? -9.531 -4.078 20.875 1 98.5 123 ASP B N 1
ATOM 2841 C CA . ASP B 1 123 ? -9.578 -3.16 19.75 1 98.5 123 ASP B CA 1
ATOM 2842 C C . ASP B 1 123 ? -10.641 -2.088 19.953 1 98.5 123 ASP B C 1
ATOM 2844 O O . ASP B 1 123 ? -10.375 -0.898 19.75 1 98.5 123 ASP B O 1
ATOM 2848 N N . ILE B 1 124 ? -11.82 -2.506 20.312 1 98.75 124 ILE B N 1
ATOM 2849 C CA . ILE B 1 124 ? -12.953 -1.604 20.5 1 98.75 124 ILE B CA 1
ATOM 2850 C C . ILE B 1 124 ? -12.656 -0.612 21.609 1 98.75 124 ILE B C 1
ATOM 2852 O O . ILE B 1 124 ? -12.906 0.588 21.469 1 98.75 124 ILE B O 1
ATOM 2856 N N . ALA B 1 125 ? -12.086 -1.11 22.688 1 98.75 125 ALA B N 1
ATOM 2857 C CA . ALA B 1 125 ? -11.711 -0.232 23.781 1 98.75 125 ALA B CA 1
ATOM 2858 C C . ALA B 1 125 ? -10.695 0.812 23.344 1 98.75 125 ALA B C 1
ATOM 2860 O O . ALA B 1 125 ? -10.789 1.982 23.719 1 98.75 125 ALA B O 1
ATOM 2861 N N . GLY B 1 126 ? -9.695 0.354 22.547 1 98.69 126 GLY B N 1
ATOM 2862 C CA . GLY B 1 126 ? -8.703 1.274 22.016 1 98.69 126 GLY B CA 1
ATOM 2863 C C . GLY B 1 126 ? -9.305 2.33 21.094 1 98.69 126 GLY B C 1
ATOM 2864 O O . GLY B 1 126 ? -8.898 3.492 21.125 1 98.69 126 GLY B O 1
ATOM 2865 N N . ILE B 1 127 ? -10.273 1.966 20.312 1 98.88 127 ILE B N 1
ATOM 2866 C CA . ILE B 1 127 ? -10.961 2.896 19.422 1 98.88 127 ILE B CA 1
ATOM 2867 C C . ILE B 1 127 ? -11.75 3.912 20.25 1 98.88 127 ILE B C 1
ATOM 2869 O O . ILE B 1 127 ? -11.672 5.117 20 1 98.88 127 ILE B O 1
ATOM 2873 N N . ARG B 1 128 ? -12.5 3.43 21.219 1 98.81 128 ARG B N 1
ATOM 2874 C CA . ARG B 1 128 ? -13.266 4.309 22.094 1 98.81 128 ARG B CA 1
ATOM 2875 C C . ARG B 1 128 ? -12.352 5.277 22.844 1 98.81 128 ARG B C 1
ATOM 2877 O O . ARG B 1 128 ? -12.641 6.469 22.938 1 98.81 128 ARG B O 1
ATOM 2884 N N . GLU B 1 129 ? -11.242 4.773 23.359 1 98.69 129 GLU B N 1
ATOM 2885 C CA . GLU B 1 129 ? -10.273 5.613 24.047 1 98.69 129 GLU B CA 1
ATOM 2886 C C . GLU B 1 129 ? -9.727 6.703 23.141 1 98.69 129 GLU B C 1
ATOM 2888 O O . GLU B 1 129 ? -9.586 7.855 23.547 1 98.69 129 GLU B O 1
ATOM 2893 N N . ALA B 1 130 ? -9.391 6.34 21.938 1 98.69 130 ALA B N 1
ATOM 2894 C CA . ALA B 1 130 ? -8.898 7.316 20.953 1 98.69 130 ALA B CA 1
ATOM 2895 C C . ALA B 1 130 ? -9.945 8.383 20.688 1 98.69 130 ALA B C 1
ATOM 2897 O O . ALA B 1 130 ? -9.625 9.578 20.609 1 98.69 130 ALA B O 1
ATOM 2898 N N . PHE B 1 131 ? -11.219 7.965 20.578 1 98.81 131 PHE B N 1
ATOM 2899 C CA . PHE B 1 131 ? -12.297 8.914 20.328 1 98.81 131 PHE B CA 1
ATOM 2900 C C . PHE B 1 131 ? -12.477 9.852 21.516 1 98.81 131 PHE B C 1
ATOM 2902 O O . PHE B 1 131 ? -12.664 11.055 21.344 1 98.81 131 PHE B O 1
ATOM 2909 N N . ASP B 1 132 ? -12.438 9.289 22.688 1 98.62 132 ASP B N 1
ATOM 2910 C CA . ASP B 1 132 ? -12.602 10.078 23.906 1 98.62 132 ASP B CA 1
ATOM 2911 C C . ASP B 1 132 ? -11.5 11.133 24.016 1 98.62 132 ASP B C 1
ATOM 2913 O O . ASP B 1 132 ? -11.75 12.242 24.484 1 98.62 132 ASP B O 1
ATOM 2917 N N . ALA B 1 133 ? -10.297 10.82 23.625 1 98.25 133 ALA B N 1
ATOM 2918 C CA . ALA B 1 133 ? -9.195 11.781 23.609 1 98.25 133 ALA B CA 1
ATOM 2919 C C . ALA B 1 133 ? -9.43 12.852 22.547 1 98.25 133 ALA B C 1
ATOM 2921 O O . ALA B 1 133 ? -9.133 14.031 22.766 1 98.25 133 ALA B O 1
ATOM 2922 N N . PHE B 1 134 ? -9.984 12.477 21.453 1 98.06 134 PHE B N 1
ATOM 2923 C CA . PHE B 1 134 ? -10.211 13.359 20.312 1 98.06 134 PHE B CA 1
ATOM 2924 C C . PHE B 1 134 ? -11.336 14.344 20.609 1 98.06 134 PHE B C 1
ATOM 2926 O O . PHE B 1 134 ? -11.211 15.539 20.344 1 98.06 134 PHE B O 1
ATOM 2933 N N . LYS B 1 135 ? -12.43 13.844 21.172 1 97.88 135 LYS B N 1
ATOM 2934 C CA . LYS B 1 135 ? -13.672 14.602 21.25 1 97.88 135 LYS B CA 1
ATOM 2935 C C . LYS B 1 135 ? -13.531 15.789 22.203 1 97.88 135 LYS B C 1
ATOM 2937 O O . LYS B 1 135 ? -14.305 16.75 22.125 1 97.88 135 LYS B O 1
ATOM 2942 N N . VAL B 1 136 ? -12.578 15.797 23.078 1 97.38 136 VAL B N 1
ATOM 2943 C CA . VAL B 1 136 ? -12.477 16.844 24.078 1 97.38 136 VAL B CA 1
ATOM 2944 C C . VAL B 1 136 ? -11.516 17.938 23.594 1 97.38 136 VAL B C 1
ATOM 2946 O O . VAL B 1 136 ? -11.336 18.953 24.25 1 97.38 136 VAL B O 1
ATOM 2949 N N . LEU B 1 137 ? -10.852 17.703 22.484 1 96.38 137 LEU B N 1
ATOM 2950 C CA . LEU B 1 137 ? -9.906 18.672 21.922 1 96.38 137 LEU B CA 1
ATOM 2951 C C . LEU B 1 137 ? -10.594 19.578 20.906 1 96.38 137 LEU B C 1
ATOM 2953 O O . LEU B 1 137 ? -11.586 19.188 20.281 1 96.38 137 LEU B O 1
ATOM 2957 N N . GLN B 1 138 ? -10.062 20.766 20.828 1 94.25 138 GLN B N 1
ATOM 2958 C CA . GLN B 1 138 ? -10.492 21.719 19.797 1 94.25 138 GLN B CA 1
ATOM 2959 C C . GLN B 1 138 ? -9.438 21.891 18.719 1 94.25 138 GLN B C 1
ATOM 2961 O O . GLN B 1 138 ? -8.242 21.703 18.969 1 94.25 138 GLN B O 1
ATOM 2966 N N . PRO B 1 139 ? -10 22.188 17.469 1 91.94 139 PRO B N 1
ATOM 2967 C CA . PRO B 1 139 ? -9.008 22.469 16.438 1 91.94 139 PRO B CA 1
ATOM 2968 C C . PRO B 1 139 ? -7.98 23.5 16.859 1 91.94 139 PRO B C 1
ATOM 2970 O O . PRO B 1 139 ? -8.344 24.547 17.422 1 91.94 139 PRO B O 1
ATOM 2973 N N . GLY B 1 140 ? -6.691 23.25 16.656 1 90.31 140 GLY B N 1
ATOM 2974 C CA . GLY B 1 140 ? -5.633 24.156 17.078 1 90.31 140 GLY B CA 1
ATOM 2975 C C . GLY B 1 140 ? -4.969 23.719 18.375 1 90.31 140 GLY B C 1
ATOM 2976 O O . GLY B 1 140 ? -3.834 24.109 18.656 1 90.31 140 GLY B O 1
ATOM 2977 N N . ASP B 1 141 ? -5.73 22.891 19.156 1 94.12 141 ASP B N 1
ATOM 2978 C CA . ASP B 1 141 ? -5.121 22.344 20.375 1 94.12 141 ASP B CA 1
ATOM 2979 C C . ASP B 1 141 ? -3.93 21.453 20.031 1 94.12 141 ASP B C 1
ATOM 2981 O O . ASP B 1 141 ? -3.926 20.781 19 1 94.12 141 ASP B O 1
ATOM 2985 N N . ALA B 1 142 ? -2.969 21.5 21.016 1 94.62 142 ALA B N 1
ATOM 2986 C CA . ALA B 1 142 ? -1.878 20.531 20.922 1 94.62 142 ALA B CA 1
ATOM 2987 C C . ALA B 1 142 ? -2.408 19.109 20.953 1 94.62 142 ALA B C 1
ATOM 2989 O O . ALA B 1 142 ? -3.207 18.75 21.828 1 94.62 142 ALA B O 1
ATOM 2990 N N . GLY B 1 143 ? -2.08 18.312 19.938 1 95.5 143 GLY B N 1
ATOM 2991 C CA . GLY B 1 143 ? -2.445 16.891 19.938 1 95.5 143 GLY B CA 1
ATOM 2992 C C . GLY B 1 143 ? -3.711 16.609 19.156 1 95.5 143 GLY B C 1
ATOM 2993 O O . GLY B 1 143 ? -4.082 15.445 18.969 1 95.5 143 GLY B O 1
ATOM 2994 N N . TYR B 1 144 ? -4.43 17.656 18.75 1 96 144 TYR B N 1
ATOM 2995 C CA . TYR B 1 144 ? -5.68 17.453 18.031 1 96 144 TYR B CA 1
ATOM 2996 C C . TYR B 1 144 ? -5.473 16.547 16.828 1 96 144 TYR B C 1
ATOM 2998 O O . TYR B 1 144 ? -6.152 15.531 16.672 1 96 144 TYR B O 1
ATOM 3006 N N . ASP B 1 145 ? -4.484 16.859 16 1 95.69 145 ASP B N 1
ATOM 3007 C CA . ASP B 1 145 ? -4.242 16.094 14.773 1 95.69 145 ASP B CA 1
ATOM 3008 C C . ASP B 1 145 ? -3.799 14.664 15.094 1 95.69 145 ASP B C 1
ATOM 3010 O O . ASP B 1 145 ? -4.25 13.711 14.461 1 95.69 145 ASP B O 1
ATOM 3014 N N . THR B 1 146 ? -2.949 14.562 16.094 1 96.75 146 THR B N 1
ATOM 3015 C CA . THR B 1 146 ? -2.465 13.242 16.484 1 96.75 146 THR B CA 1
ATOM 3016 C C . THR B 1 146 ? -3.613 12.375 17 1 96.75 146 THR B C 1
ATOM 3018 O O . THR B 1 146 ? -3.668 11.18 16.703 1 96.75 146 THR B O 1
ATOM 3021 N N . ALA B 1 147 ? -4.492 12.969 17.719 1 97.56 147 ALA B N 1
ATOM 3022 C CA . ALA B 1 147 ? -5.648 12.234 18.234 1 97.56 147 ALA B CA 1
ATOM 3023 C C . ALA B 1 147 ? -6.555 11.773 17.094 1 97.56 147 ALA B C 1
ATOM 3025 O O . ALA B 1 147 ? -7.043 10.641 17.094 1 97.56 147 ALA B O 1
ATOM 3026 N N . ASP B 1 148 ? -6.789 12.617 16.141 1 97.81 148 ASP B N 1
ATOM 3027 C CA . ASP B 1 148 ? -7.605 12.281 14.969 1 97.81 148 ASP B CA 1
ATOM 3028 C C . ASP B 1 148 ? -6.969 11.156 14.156 1 97.81 148 ASP B C 1
ATOM 3030 O O . ASP B 1 148 ? -7.641 10.188 13.797 1 97.81 148 ASP B O 1
ATOM 3034 N N . GLU B 1 149 ? -5.68 11.234 13.922 1 97.75 149 GLU B N 1
ATOM 3035 C CA . GLU B 1 149 ? -4.934 10.211 13.203 1 97.75 149 GLU B CA 1
ATOM 3036 C C . GLU B 1 149 ? -5.023 8.859 13.914 1 97.75 149 GLU B C 1
ATOM 3038 O O . GLU B 1 149 ? -5.234 7.828 13.273 1 97.75 149 GLU B O 1
ATOM 3043 N N . LEU B 1 150 ? -4.84 8.961 15.188 1 98.25 150 LEU B N 1
ATOM 3044 C CA . LEU B 1 150 ? -4.84 7.73 15.977 1 98.25 150 LEU B CA 1
ATOM 3045 C C . LEU B 1 150 ? -6.191 7.027 15.891 1 98.25 150 LEU B C 1
ATOM 3047 O O . LEU B 1 150 ? -6.254 5.805 15.758 1 98.25 150 LEU B O 1
ATOM 3051 N N . LEU B 1 151 ? -7.258 7.797 15.945 1 98.75 151 LEU B N 1
ATOM 3052 C CA . LEU B 1 151 ? -8.602 7.227 15.859 1 98.75 151 LEU B CA 1
ATOM 3053 C C . LEU B 1 151 ? -8.805 6.516 14.531 1 98.75 151 LEU B C 1
ATOM 3055 O O . LEU B 1 151 ? -9.188 5.344 14.5 1 98.75 151 LEU B O 1
ATOM 3059 N N . HIS B 1 152 ? -8.508 7.117 13.422 1 98.69 152 HIS B N 1
ATOM 3060 C CA . HIS B 1 152 ? -8.688 6.539 12.094 1 98.69 152 HIS B CA 1
ATOM 3061 C C . HIS B 1 152 ? -7.809 5.312 11.898 1 98.69 152 HIS B C 1
ATOM 3063 O O . HIS B 1 152 ? -8.258 4.297 11.367 1 98.69 152 HIS B O 1
ATOM 3069 N N . THR B 1 153 ? -6.566 5.363 12.367 1 98.25 153 THR B N 1
ATOM 3070 C CA . THR B 1 153 ? -5.637 4.266 12.141 1 98.25 153 THR B CA 1
ATOM 3071 C C . THR B 1 153 ? -5.996 3.061 13 1 98.25 153 THR B C 1
ATOM 3073 O O . THR B 1 153 ? -5.824 1.914 12.586 1 98.25 153 THR B O 1
ATOM 3076 N N . ARG B 1 154 ? -6.504 3.318 14.242 1 98.69 154 ARG B N 1
ATOM 3077 C CA . ARG B 1 154 ? -6.949 2.209 15.078 1 98.69 154 ARG B CA 1
ATOM 3078 C C . ARG B 1 154 ? -8.109 1.465 14.43 1 98.69 154 ARG B C 1
ATOM 3080 O O . ARG B 1 154 ? -8.195 0.238 14.516 1 98.69 154 ARG B O 1
ATOM 3087 N N . ILE B 1 155 ? -8.969 2.215 13.797 1 98.88 155 ILE B N 1
ATOM 3088 C CA . ILE B 1 155 ? -10.109 1.599 13.125 1 98.88 155 ILE B CA 1
ATOM 3089 C C . ILE B 1 155 ? -9.617 0.73 11.969 1 98.88 155 ILE B C 1
ATOM 3091 O O . ILE B 1 155 ? -10.039 -0.418 11.82 1 98.88 155 ILE B O 1
ATOM 3095 N N . VAL B 1 156 ? -8.711 1.227 11.141 1 98.56 156 VAL B N 1
ATOM 3096 C CA . VAL B 1 156 ? -8.172 0.476 10.016 1 98.56 156 VAL B CA 1
ATOM 3097 C C . VAL B 1 156 ? -7.453 -0.772 10.523 1 98.56 156 VAL B C 1
ATOM 3099 O O . VAL B 1 156 ? -7.594 -1.854 9.945 1 98.56 156 VAL B O 1
ATOM 3102 N N . GLN B 1 157 ? -6.734 -0.644 11.648 1 97.81 157 GLN B N 1
ATOM 3103 C CA . GLN B 1 157 ? -6.023 -1.771 12.242 1 97.81 157 GLN B CA 1
ATOM 3104 C C . GLN B 1 157 ? -6.992 -2.84 12.727 1 97.81 157 GLN B C 1
ATOM 3106 O O . GLN B 1 157 ? -6.703 -4.035 12.648 1 97.81 157 GLN B O 1
ATOM 3111 N N . ALA B 1 158 ? -8.133 -2.4 13.156 1 98.56 158 ALA B N 1
ATOM 3112 C CA . ALA B 1 158 ? -9.109 -3.311 13.75 1 98.56 158 ALA B CA 1
ATOM 3113 C C . ALA B 1 158 ? -9.891 -4.055 12.672 1 98.56 158 ALA B C 1
ATOM 3115 O O . ALA B 1 158 ? -10.695 -4.938 12.984 1 98.56 158 ALA B O 1
ATOM 3116 N N . SER B 1 159 ? -9.68 -3.719 11.406 1 98.06 159 SER B N 1
ATOM 3117 C CA . SER B 1 159 ? -10.367 -4.387 10.305 1 98.06 159 SER B CA 1
ATOM 3118 C C . SER B 1 159 ? -10.031 -5.871 10.258 1 98.06 159 SER B C 1
ATOM 3120 O O . SER B 1 159 ? -10.797 -6.672 9.727 1 98.06 159 SER B O 1
ATOM 3122 N N . GLY B 1 160 ? -8.781 -6.227 10.695 1 96.38 160 GLY B N 1
ATOM 3123 C CA . GLY B 1 160 ? -8.32 -7.605 10.688 1 96.38 160 GLY B CA 1
ATOM 3124 C C . GLY B 1 160 ? -7.801 -8.055 9.336 1 96.38 160 GLY B C 1
ATOM 3125 O O . GLY B 1 160 ? -7.355 -9.195 9.188 1 96.38 160 GLY B O 1
ATOM 3126 N N . ASN B 1 161 ? -7.879 -7.297 8.367 1 97.06 161 ASN B N 1
ATOM 3127 C CA . ASN B 1 161 ? -7.285 -7.582 7.07 1 97.06 161 ASN B CA 1
ATOM 3128 C C . ASN B 1 161 ? -5.859 -7.039 6.973 1 97.06 161 ASN B C 1
ATOM 3130 O O . ASN B 1 161 ? -5.641 -5.832 7.098 1 97.06 161 ASN B O 1
ATOM 3134 N N . GLN B 1 162 ? -4.918 -7.934 6.73 1 96.44 162 GLN B N 1
ATOM 3135 C CA . GLN B 1 162 ? -3.516 -7.559 6.855 1 96.44 162 GLN B CA 1
ATOM 3136 C C . GLN B 1 162 ? -3.129 -6.52 5.805 1 96.44 162 GLN B C 1
ATOM 3138 O O . GLN B 1 162 ? -2.256 -5.684 6.043 1 96.44 162 GLN B O 1
ATOM 3143 N N . PHE B 1 163 ? -3.754 -6.527 4.629 1 96.75 163 PHE B N 1
ATOM 3144 C CA . PHE B 1 163 ? -3.447 -5.535 3.607 1 96.75 163 PHE B CA 1
ATOM 3145 C C . PHE B 1 163 ? -4.043 -4.18 3.971 1 96.75 163 PHE B C 1
ATOM 3147 O O . PHE B 1 163 ? -3.412 -3.143 3.76 1 96.75 163 PHE B O 1
ATOM 3154 N N . PHE B 1 164 ? -5.254 -4.137 4.535 1 96.62 164 PHE B N 1
ATOM 3155 C CA . PHE B 1 164 ? -5.84 -2.885 5.008 1 96.62 164 PHE B CA 1
ATOM 3156 C C . PHE B 1 164 ? -4.988 -2.271 6.109 1 96.62 164 PHE B C 1
ATOM 3158 O O . PHE B 1 164 ? -4.758 -1.061 6.125 1 96.62 164 PHE B O 1
ATOM 3165 N N . GLN B 1 165 ? -4.508 -3.133 6.973 1 96.94 165 GLN B N 1
ATOM 3166 C CA . GLN B 1 165 ? -3.662 -2.674 8.07 1 96.94 165 GLN B CA 1
ATOM 3167 C C . GLN B 1 165 ? -2.404 -1.988 7.547 1 96.94 165 GLN B C 1
ATOM 3169 O O . GLN B 1 165 ? -1.946 -0.998 8.117 1 96.94 165 GLN B O 1
ATOM 3174 N N . GLN B 1 166 ? -1.912 -2.502 6.414 1 95 166 GLN B N 1
ATOM 3175 C CA . GLN B 1 166 ? -0.719 -1.931 5.797 1 95 166 GLN B CA 1
ATOM 3176 C C . GLN B 1 166 ? -0.987 -0.518 5.285 1 95 166 GLN B C 1
ATOM 3178 O O . GLN B 1 166 ? -0.066 0.296 5.18 1 95 166 GLN B O 1
ATOM 3183 N N . MET B 1 167 ? -2.24 -0.17 5.035 1 96.19 167 MET B N 1
ATOM 3184 C CA . MET B 1 167 ? -2.59 1.122 4.453 1 96.19 167 MET B CA 1
ATOM 3185 C C . MET B 1 167 ? -2.709 2.191 5.531 1 96.19 167 MET B C 1
ATOM 3187 O O . MET B 1 167 ? -2.902 3.369 5.227 1 96.19 167 MET B O 1
ATOM 3191 N N . ALA B 1 168 ? -2.508 1.83 6.789 1 96.56 168 ALA B N 1
ATOM 3192 C CA . ALA B 1 168 ? -2.68 2.756 7.902 1 96.56 168 ALA B CA 1
ATOM 3193 C C . ALA B 1 168 ? -1.768 3.971 7.754 1 96.56 168 ALA B C 1
ATOM 3195 O O . ALA B 1 168 ? -2.148 5.09 8.109 1 96.56 168 ALA B O 1
ATOM 3196 N N . ALA B 1 169 ? -0.604 3.746 7.199 1 95.56 169 ALA B N 1
ATOM 3197 C CA . ALA B 1 169 ? 0.323 4.863 7.027 1 95.56 169 ALA B CA 1
ATOM 3198 C C . ALA B 1 169 ? -0.215 5.875 6.023 1 95.56 169 ALA B C 1
ATOM 3200 O O . ALA B 1 169 ? -0.082 7.086 6.219 1 95.56 169 ALA B O 1
ATOM 3201 N N . ILE B 1 170 ? -0.784 5.402 4.98 1 96.62 170 ILE B N 1
ATOM 3202 C CA . ILE B 1 170 ? -1.373 6.277 3.973 1 96.62 170 ILE B CA 1
ATOM 3203 C C . ILE B 1 170 ? -2.578 7.008 4.562 1 96.62 170 ILE B C 1
ATOM 3205 O O . ILE B 1 170 ? -2.734 8.219 4.375 1 96.62 170 ILE B O 1
ATOM 3209 N N . VAL B 1 171 ? -3.41 6.297 5.328 1 97.69 171 VAL B N 1
ATOM 3210 C CA . VAL B 1 171 ? -4.574 6.895 5.977 1 97.69 171 VAL B CA 1
ATOM 3211 C C . VAL B 1 171 ? -4.121 7.988 6.941 1 97.69 171 VAL B C 1
ATOM 3213 O O . VAL B 1 171 ? -4.703 9.078 6.977 1 97.69 171 VAL B O 1
ATOM 3216 N N . ARG B 1 172 ? -3.088 7.719 7.684 1 97.38 172 ARG B N 1
ATOM 3217 C CA . ARG B 1 172 ? -2.549 8.703 8.609 1 97.38 172 ARG B CA 1
ATOM 3218 C C . ARG B 1 172 ? -2.143 9.984 7.883 1 97.38 172 ARG B C 1
ATOM 3220 O O . ARG B 1 172 ? -2.504 11.086 8.305 1 97.38 172 ARG B O 1
ATOM 3227 N N . GLY B 1 173 ? -1.385 9.82 6.828 1 95.81 173 GLY B N 1
ATOM 3228 C CA . GLY B 1 173 ? -0.996 10.969 6.027 1 95.81 173 GLY B CA 1
ATOM 3229 C C . GLY B 1 173 ? -2.178 11.719 5.445 1 95.81 173 GLY B C 1
ATOM 3230 O O . GLY B 1 173 ? -2.205 12.953 5.457 1 95.81 173 GLY B O 1
ATOM 3231 N N . ALA B 1 174 ? -3.166 11 4.992 1 96.12 174 ALA B N 1
ATOM 3232 C CA . ALA B 1 174 ? -4.359 11.578 4.379 1 96.12 174 ALA B CA 1
ATOM 3233 C C . ALA B 1 174 ? -5.156 12.391 5.391 1 96.12 174 ALA B C 1
ATOM 3235 O O . ALA B 1 174 ? -5.586 13.508 5.098 1 96.12 174 ALA B O 1
ATOM 3236 N N . VAL B 1 175 ? -5.328 11.852 6.562 1 96.38 175 VAL B N 1
ATOM 3237 C CA . VAL B 1 175 ? -6.059 12.516 7.637 1 96.38 175 VAL B CA 1
ATOM 3238 C C . VAL B 1 175 ? -5.34 13.805 8.023 1 96.38 175 VAL B C 1
ATOM 3240 O O . VAL B 1 175 ? -5.961 14.867 8.117 1 96.38 175 VAL B O 1
ATOM 3243 N N . ARG B 1 176 ? -4.074 13.742 8.156 1 93.94 176 ARG B N 1
ATOM 3244 C CA . ARG B 1 176 ? -3.268 14.898 8.539 1 93.94 176 ARG B CA 1
ATOM 3245 C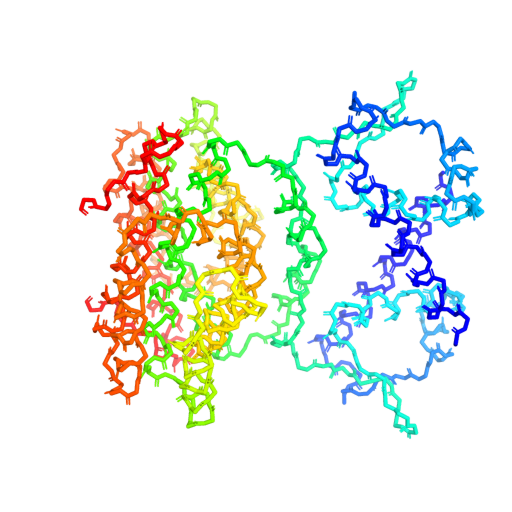 C . ARG B 1 176 ? -3.332 15.984 7.473 1 93.94 176 ARG B C 1
ATOM 3247 O O . ARG B 1 176 ? -3.279 17.172 7.789 1 93.94 176 ARG B O 1
ATOM 3254 N N . LEU B 1 177 ? -3.451 15.594 6.301 1 92.31 177 LEU B N 1
ATOM 3255 C CA . LEU B 1 177 ? -3.461 16.531 5.184 1 92.31 177 LEU B CA 1
ATOM 3256 C C . LEU B 1 177 ? -4.824 17.203 5.047 1 92.31 177 LEU B C 1
ATOM 3258 O O . LEU B 1 177 ? -4.91 18.406 4.805 1 92.31 177 LEU B O 1
ATOM 3262 N N . VAL B 1 178 ? -5.898 16.484 5.227 1 90.62 178 VAL B N 1
ATOM 3263 C CA . VAL B 1 178 ? -7.23 16.891 4.805 1 90.62 178 VAL B CA 1
ATOM 3264 C C . VAL B 1 178 ? -7.984 17.5 5.988 1 90.62 178 VAL B C 1
ATOM 3266 O O . VAL B 1 178 ? -8.602 18.562 5.863 1 90.62 178 VAL B O 1
ATOM 3269 N N . ASN B 1 179 ? -7.859 16.859 7.109 1 88.25 179 ASN B N 1
ATOM 3270 C CA . ASN B 1 179 ? -8.828 17.109 8.172 1 88.25 179 ASN B CA 1
ATOM 3271 C C . ASN B 1 179 ? -8.609 18.469 8.828 1 88.25 179 ASN B C 1
ATOM 3273 O O . ASN B 1 179 ? -9.578 19.156 9.172 1 88.25 179 ASN B O 1
ATOM 3277 N N . PRO B 1 180 ? -7.363 18.984 8.906 1 84.81 180 PRO B N 1
ATOM 3278 C CA . PRO B 1 180 ? -7.199 20.344 9.438 1 84.81 180 PRO B CA 1
ATOM 3279 C C . PRO B 1 180 ? -7.84 21.406 8.555 1 84.81 180 PRO B C 1
ATOM 3281 O O . PRO B 1 180 ? -8.289 22.453 9.062 1 84.81 180 PRO B O 1
ATOM 3284 N N . ARG B 1 181 ? -7.965 21.172 7.34 1 84.12 181 ARG B N 1
ATOM 3285 C CA . ARG B 1 181 ? -8.562 22.094 6.395 1 84.12 181 ARG B CA 1
ATOM 3286 C C . ARG B 1 181 ? -10.086 22.125 6.543 1 84.12 181 ARG B C 1
ATOM 3288 O O . ARG B 1 181 ? -10.719 23.156 6.301 1 84.12 181 ARG B O 1
ATOM 3295 N N . VAL B 1 182 ? -10.633 21.078 6.953 1 86.12 182 VAL B N 1
ATOM 3296 C CA . VAL B 1 182 ? -12.078 20.906 7.098 1 86.12 182 VAL B CA 1
ATOM 3297 C C . VAL B 1 182 ? -12.555 21.594 8.383 1 86.12 182 VAL B C 1
ATOM 3299 O O . VAL B 1 182 ? -13.539 22.328 8.367 1 86.12 182 VAL B O 1
ATOM 3302 N N . VAL B 1 183 ? -11.828 21.469 9.438 1 87.5 183 VAL B N 1
ATOM 3303 C CA . VAL B 1 183 ? -12.312 21.891 10.75 1 87.5 183 VAL B CA 1
ATOM 3304 C C . VAL B 1 183 ? -12.062 23.375 10.938 1 87.5 183 VAL B C 1
ATOM 3306 O O . VAL B 1 183 ? -12.469 23.969 11.945 1 87.5 183 VAL B O 1
ATOM 3309 N N . GLN B 1 184 ? -11.43 24 9.969 1 81.69 184 GLN B N 1
ATOM 3310 C CA . GLN B 1 184 ? -11.242 25.453 10.008 1 81.69 184 GLN B CA 1
ATOM 3311 C C . GLN B 1 184 ? -12.539 26.188 9.688 1 81.69 184 GLN B C 1
ATOM 3313 O O . GLN B 1 184 ? -12.672 27.375 9.969 1 81.69 184 GLN B O 1
ATOM 3318 N N . LYS B 1 185 ? -13.484 25.469 9.188 1 83.19 185 LYS B N 1
ATOM 3319 C CA . LYS B 1 185 ? -14.758 26.094 8.852 1 83.19 185 LYS B CA 1
ATOM 3320 C C . LYS B 1 185 ? -15.664 26.188 10.078 1 83.19 185 LYS B C 1
ATOM 3322 O O . LYS B 1 185 ? -15.672 25.297 10.922 1 83.19 185 LYS B O 1
ATOM 3327 N N . GLU B 1 186 ? -16.391 27.297 10.133 1 83.5 186 GLU B N 1
ATOM 3328 C CA . GLU B 1 186 ? -17.266 27.531 11.281 1 83.5 186 GLU B CA 1
ATOM 3329 C C . GLU B 1 186 ? -18.281 26.406 11.43 1 83.5 186 GLU B C 1
ATOM 3331 O O . GLU B 1 186 ? -18.953 26.016 10.461 1 83.5 186 GLU B O 1
ATOM 3336 N N . GLY B 1 187 ? -18.297 25.828 12.633 1 87.56 187 GLY B N 1
ATOM 3337 C CA . GLY B 1 187 ? -19.297 24.828 12.953 1 87.56 187 GLY B CA 1
ATOM 3338 C C . GLY B 1 187 ? -18.891 23.422 12.523 1 87.56 187 GLY B C 1
ATOM 3339 O O . GLY B 1 187 ? -19.547 22.438 12.875 1 87.56 187 GLY B O 1
ATOM 3340 N N . ALA B 1 188 ? -17.828 23.359 11.82 1 90.31 188 ALA B N 1
ATOM 3341 C CA . ALA B 1 188 ? -17.438 22.078 11.25 1 90.31 188 ALA B CA 1
ATOM 3342 C C . ALA B 1 188 ? -16.953 21.125 12.328 1 90.31 188 ALA B C 1
ATOM 3344 O O . ALA B 1 188 ? -17.156 19.906 12.227 1 90.31 188 ALA B O 1
ATOM 3345 N N . HIS B 1 189 ? -16.359 21.656 13.352 1 93.12 189 HIS B N 1
ATOM 3346 C CA . HIS B 1 189 ? -15.797 20.812 14.398 1 93.12 189 HIS B CA 1
ATOM 3347 C C . HIS B 1 189 ? -16.875 19.953 15.07 1 93.12 189 HIS B C 1
ATOM 3349 O O . HIS B 1 189 ? -16.688 18.75 15.242 1 93.12 189 HIS B O 1
ATOM 3355 N N . ASP B 1 190 ? -18 20.547 15.391 1 94.19 190 ASP B N 1
ATOM 3356 C CA . ASP B 1 190 ? -19.078 19.812 16.031 1 94.19 190 ASP B CA 1
ATOM 3357 C C . ASP B 1 190 ? -19.609 18.703 15.125 1 94.19 190 ASP B C 1
ATOM 3359 O O . ASP B 1 190 ? -19.922 17.609 15.594 1 94.19 190 ASP B O 1
ATOM 3363 N N . ILE B 1 191 ? -19.719 19.047 13.891 1 94.81 191 ILE B N 1
ATOM 3364 C CA . ILE B 1 191 ? -20.203 18.078 12.906 1 94.81 191 ILE B CA 1
ATOM 3365 C C . ILE B 1 191 ? -19.234 16.906 12.82 1 94.81 191 ILE B C 1
ATOM 3367 O O . ILE B 1 191 ? -19.656 15.75 12.812 1 94.81 191 ILE B O 1
ATOM 3371 N N . VAL B 1 192 ? -17.984 17.188 12.812 1 95.88 192 VAL B N 1
ATOM 3372 C CA . VAL B 1 192 ? -16.938 16.172 12.688 1 95.88 192 VAL B CA 1
ATOM 3373 C C . VAL B 1 192 ? -16.938 15.289 13.93 1 95.88 192 VAL B C 1
ATOM 3375 O O . VAL B 1 192 ? -16.812 14.062 13.828 1 95.88 192 VAL B O 1
ATOM 3378 N N . VAL B 1 193 ? -17.062 15.867 15.086 1 97.38 193 VAL B N 1
ATOM 3379 C CA . VAL B 1 193 ? -17.078 15.086 16.328 1 97.38 193 VAL B CA 1
ATOM 3380 C C . VAL B 1 193 ? -18.281 14.156 16.328 1 97.38 193 VAL B C 1
ATOM 3382 O O . VAL B 1 193 ? -18.156 12.969 16.656 1 97.38 193 VAL B O 1
ATOM 3385 N N . LYS B 1 194 ? -19.406 14.633 15.938 1 97.88 194 LYS B N 1
ATOM 3386 C CA . LYS B 1 194 ? -20.625 13.82 15.883 1 97.88 194 LYS B CA 1
ATOM 3387 C C . LYS B 1 194 ? -20.5 12.703 14.852 1 97.88 194 LYS B C 1
ATOM 3389 O O . LYS B 1 194 ? -20.969 11.586 15.086 1 97.88 194 LYS B O 1
ATOM 3394 N N . ALA B 1 195 ? -19.922 13.039 13.758 1 97.88 195 ALA B N 1
ATOM 3395 C CA . ALA B 1 195 ? -19.719 12.039 12.711 1 97.88 195 ALA B CA 1
ATOM 3396 C C . ALA B 1 195 ? -18.797 10.922 13.188 1 97.88 195 ALA B C 1
ATOM 3398 O O . ALA B 1 195 ? -19.047 9.742 12.922 1 97.88 195 ALA B O 1
ATOM 3399 N N . HIS B 1 196 ? -17.719 11.273 13.898 1 98.56 196 HIS B N 1
ATOM 3400 C CA . HIS B 1 196 ? -16.844 10.258 14.461 1 98.56 196 HIS B CA 1
ATOM 3401 C C . HIS B 1 196 ? -17.562 9.414 15.508 1 98.56 196 HIS B C 1
ATOM 3403 O O . HIS B 1 196 ? -17.359 8.203 15.586 1 98.56 196 HIS B O 1
ATOM 3409 N N . ALA B 1 197 ? -18.359 10.07 16.281 1 98.81 197 ALA B N 1
ATOM 3410 C CA . ALA B 1 197 ? -19.125 9.344 17.297 1 98.81 197 ALA B CA 1
ATOM 3411 C C . ALA B 1 197 ? -20.016 8.273 16.656 1 98.81 197 ALA B C 1
ATOM 3413 O O . ALA B 1 197 ? -20.094 7.148 17.141 1 98.81 197 ALA B O 1
ATOM 3414 N N . ARG B 1 198 ? -20.656 8.672 15.594 1 98.81 198 ARG B N 1
ATOM 3415 C CA . ARG B 1 198 ? -21.516 7.738 14.883 1 98.81 198 ARG B CA 1
ATOM 3416 C C . ARG B 1 198 ? -20.734 6.516 14.414 1 98.81 198 ARG B C 1
ATOM 3418 O O . ARG B 1 198 ? -21.219 5.387 14.5 1 98.81 198 ARG B O 1
ATOM 3425 N N . VAL B 1 199 ? -19.516 6.699 13.945 1 98.94 199 VAL B N 1
ATOM 3426 C CA . VAL B 1 199 ? -18.641 5.621 13.477 1 98.94 199 VAL B CA 1
ATOM 3427 C C . VAL B 1 199 ? -18.281 4.707 14.648 1 98.94 199 VAL B C 1
ATOM 3429 O O . VAL B 1 199 ? -18.453 3.488 14.57 1 98.94 199 VAL B O 1
ATOM 3432 N N . VAL B 1 200 ? -17.844 5.297 15.75 1 98.94 200 VAL B N 1
ATOM 3433 C CA . VAL B 1 200 ? -17.391 4.535 16.906 1 98.94 200 VAL B CA 1
ATOM 3434 C C . VAL B 1 200 ? -18.562 3.75 17.5 1 98.94 200 VAL B C 1
ATOM 3436 O O . VAL B 1 200 ? -18.422 2.568 17.828 1 98.94 200 VAL B O 1
ATOM 3439 N N . ASP B 1 201 ? -19.703 4.375 17.578 1 98.88 201 ASP B N 1
ATOM 3440 C CA . ASP B 1 201 ? -20.891 3.727 18.109 1 98.88 201 ASP B CA 1
ATOM 3441 C C . ASP B 1 201 ? -21.297 2.518 17.266 1 98.88 201 ASP B C 1
ATOM 3443 O O . ASP B 1 201 ? -21.672 1.473 17.797 1 98.88 201 ASP B O 1
ATOM 3447 N N . ALA B 1 202 ? -21.234 2.729 15.977 1 98.94 202 ALA B N 1
ATOM 3448 C CA . ALA B 1 202 ? -21.609 1.641 15.07 1 98.94 202 ALA B CA 1
ATOM 3449 C C . ALA B 1 202 ? -20.672 0.45 15.234 1 98.94 202 ALA B C 1
ATOM 3451 O O . ALA B 1 202 ? -21.094 -0.703 15.188 1 98.94 202 ALA B O 1
ATOM 3452 N N . ILE B 1 203 ? -19.344 0.68 15.414 1 98.94 203 ILE B N 1
ATOM 3453 C CA . ILE B 1 203 ? -18.359 -0.38 15.641 1 98.94 203 ILE B CA 1
ATOM 3454 C C . ILE B 1 203 ? -18.672 -1.084 16.969 1 98.94 203 ILE B C 1
ATOM 3456 O O . ILE B 1 203 ? -18.688 -2.316 17.031 1 98.94 203 ILE B O 1
ATOM 3460 N N . GLU B 1 204 ? -18.969 -0.333 17.969 1 98.81 204 GLU B N 1
ATOM 3461 C CA . GLU B 1 204 ? -19.25 -0.882 19.297 1 98.81 204 GLU B CA 1
ATOM 3462 C C . GLU B 1 204 ? -20.516 -1.737 19.266 1 98.81 204 GLU B C 1
ATOM 3464 O O . GLU B 1 204 ? -20.609 -2.744 19.969 1 98.81 204 GLU B O 1
ATOM 3469 N N . ARG B 1 205 ? -21.453 -1.35 18.469 1 98.62 205 ARG B N 1
ATOM 3470 C CA . ARG B 1 205 ? -22.719 -2.068 18.359 1 98.62 205 ARG B CA 1
ATOM 3471 C C . ARG B 1 205 ? -22.594 -3.26 17.406 1 98.62 205 ARG B C 1
ATOM 3473 O O . ARG B 1 205 ? -23.578 -3.963 17.156 1 98.62 205 ARG B O 1
ATOM 3480 N N . ARG B 1 206 ? -21.484 -3.43 16.844 1 98.75 206 ARG B N 1
ATOM 3481 C CA . ARG B 1 206 ? -21.25 -4.512 15.891 1 98.75 206 ARG B CA 1
ATOM 3482 C C . ARG B 1 206 ? -22.219 -4.445 14.719 1 98.75 206 ARG B C 1
ATOM 3484 O O . ARG B 1 206 ? -22.812 -5.457 14.336 1 98.75 206 ARG B O 1
ATOM 3491 N N . ASP B 1 207 ? -22.406 -3.291 14.203 1 98.75 207 ASP B N 1
ATOM 3492 C CA . ASP B 1 207 ? -23.266 -3.035 13.055 1 98.75 207 ASP B CA 1
ATOM 3493 C C . ASP B 1 207 ? -22.453 -2.631 11.828 1 98.75 207 ASP B C 1
ATOM 3495 O O . ASP B 1 207 ? -22.266 -1.44 11.57 1 98.75 207 ASP B O 1
ATOM 3499 N N . PRO B 1 208 ? -22.047 -3.621 11.031 1 98.75 208 PRO B N 1
ATOM 3500 C CA . PRO B 1 208 ? -21.125 -3.324 9.922 1 98.75 208 PRO B CA 1
ATOM 3501 C C . PRO B 1 208 ? -21.766 -2.432 8.859 1 98.75 208 PRO B C 1
ATOM 3503 O O . PRO B 1 208 ? -21.078 -1.61 8.25 1 98.75 208 PRO B O 1
ATOM 3506 N N . ARG B 1 209 ? -22.984 -2.59 8.617 1 98.69 209 ARG B N 1
ATOM 3507 C CA . ARG B 1 209 ? -23.656 -1.757 7.621 1 98.69 209 ARG B CA 1
ATOM 3508 C C . ARG B 1 209 ? -23.656 -0.292 8.039 1 98.69 209 ARG B C 1
ATOM 3510 O O . ARG B 1 209 ? -23.297 0.586 7.254 1 98.69 209 ARG B O 1
ATOM 3517 N N . GLU B 1 210 ? -24.031 -0.085 9.25 1 98.81 210 GLU B N 1
ATOM 3518 C CA . GLU B 1 210 ? -24.031 1.284 9.758 1 98.81 210 GLU B CA 1
ATOM 3519 C C . GLU B 1 210 ? -22.625 1.834 9.875 1 98.81 210 GLU B C 1
ATOM 3521 O O . GLU B 1 210 ? -22.391 3.02 9.625 1 98.81 210 GLU B O 1
ATOM 3526 N N . ALA B 1 211 ? -21.672 1.01 10.289 1 98.94 211 ALA B N 1
ATOM 3527 C CA . ALA B 1 211 ? -20.281 1.437 10.406 1 98.94 211 ALA B CA 1
ATOM 3528 C C . ALA B 1 211 ? -19.75 1.916 9.062 1 98.94 211 ALA B C 1
ATOM 3530 O O . ALA B 1 211 ? -19.109 2.973 8.977 1 98.94 211 ALA B O 1
ATOM 3531 N N . GLU B 1 212 ? -20.016 1.161 8.031 1 98.81 212 GLU B N 1
ATOM 3532 C CA . GLU B 1 212 ? -19.594 1.536 6.684 1 98.81 212 GLU B CA 1
ATOM 3533 C C . GLU B 1 212 ? -20.234 2.85 6.246 1 98.81 212 GLU B C 1
ATOM 3535 O O . GLU B 1 212 ? -19.547 3.744 5.742 1 98.81 212 GLU B O 1
ATOM 3540 N N . ALA B 1 213 ? -21.547 2.92 6.438 1 98.75 213 ALA B N 1
ATOM 3541 C CA . ALA B 1 213 ? -22.281 4.113 6.027 1 98.75 213 ALA B CA 1
ATOM 3542 C C . ALA B 1 213 ? -21.781 5.348 6.773 1 98.75 213 ALA B C 1
ATOM 3544 O O . ALA B 1 213 ? -21.625 6.414 6.176 1 98.75 213 ALA B O 1
ATOM 3545 N N . ALA B 1 214 ? -21.531 5.203 8.047 1 98.81 214 ALA B N 1
ATOM 3546 C CA . ALA B 1 214 ? -21.062 6.316 8.867 1 98.81 214 ALA B CA 1
ATOM 3547 C C . ALA B 1 214 ? -19.672 6.777 8.438 1 98.81 214 ALA B C 1
ATOM 3549 O O . ALA B 1 214 ? -19.406 7.977 8.359 1 98.81 214 ALA B O 1
ATOM 3550 N N . SER B 1 215 ? -18.797 5.832 8.219 1 98.75 215 SER B N 1
ATOM 3551 C CA . SER B 1 215 ? -17.453 6.156 7.766 1 98.75 215 SER B CA 1
ATOM 3552 C C . SER B 1 215 ? -17.484 6.844 6.402 1 98.75 215 SER B C 1
ATOM 3554 O O . SER B 1 215 ? -16.781 7.832 6.188 1 98.75 215 SER B O 1
ATOM 3556 N N . LEU B 1 216 ? -18.297 6.348 5.527 1 98.19 216 LEU B N 1
ATOM 3557 C CA . LEU B 1 216 ? -18.422 6.961 4.211 1 98.19 216 LEU B CA 1
ATOM 3558 C C . LEU B 1 216 ? -18.938 8.391 4.324 1 98.19 216 LEU B C 1
ATOM 3560 O O . LEU B 1 216 ? -18.438 9.289 3.656 1 98.19 216 LEU B O 1
ATOM 3564 N N . ALA B 1 217 ? -19.938 8.594 5.156 1 97.94 217 ALA B N 1
ATOM 3565 C CA . ALA B 1 217 ? -20.5 9.922 5.363 1 97.94 217 ALA B CA 1
ATOM 3566 C C . ALA B 1 217 ? -19.453 10.875 5.934 1 97.94 217 ALA B C 1
ATOM 3568 O O . ALA B 1 217 ? -19.391 12.047 5.547 1 97.94 217 ALA B O 1
ATOM 3569 N N . LEU B 1 218 ? -18.672 10.398 6.848 1 97.38 218 LEU B N 1
ATOM 3570 C CA . LEU B 1 218 ? -17.625 11.195 7.469 1 97.38 218 LEU B CA 1
ATOM 3571 C C . LEU B 1 218 ? -16.609 11.656 6.426 1 97.38 218 LEU B C 1
ATOM 3573 O O . LEU B 1 218 ? -16.25 12.836 6.383 1 97.38 218 LEU B O 1
ATOM 3577 N N . ILE B 1 219 ? -16.141 10.758 5.57 1 96.5 219 ILE B N 1
ATOM 3578 C CA . ILE B 1 219 ? -15.141 11.078 4.559 1 96.5 219 ILE B CA 1
ATOM 3579 C C . ILE B 1 219 ? -15.758 11.969 3.48 1 96.5 219 ILE B C 1
ATOM 3581 O O . ILE B 1 219 ? -15.102 12.875 2.967 1 96.5 219 ILE B O 1
ATOM 3585 N N . ASP B 1 220 ? -17.031 11.695 3.164 1 93.94 220 ASP B N 1
ATOM 3586 C CA . ASP B 1 220 ? -17.734 12.508 2.178 1 93.94 220 ASP B CA 1
ATOM 3587 C C . ASP B 1 220 ? -17.828 13.961 2.633 1 93.94 220 ASP B C 1
ATOM 3589 O O . ASP B 1 220 ? -17.688 14.883 1.824 1 93.94 220 ASP B O 1
ATOM 3593 N N . PHE B 1 221 ? -18.109 14.156 3.857 1 91.81 221 PHE B N 1
ATOM 3594 C CA . PHE B 1 221 ? -18.141 15.508 4.414 1 91.81 221 PHE B CA 1
ATOM 3595 C C . PHE B 1 221 ? -16.797 16.203 4.234 1 91.81 221 PHE B C 1
ATOM 3597 O O . PHE B 1 221 ? -16.75 17.359 3.814 1 91.81 221 PHE B O 1
ATOM 3604 N N . SER B 1 222 ? -15.711 15.492 4.527 1 88.44 222 SER B N 1
ATOM 3605 C CA . SER B 1 222 ? -14.367 16.047 4.359 1 88.44 222 SER B CA 1
ATOM 3606 C C . SER B 1 222 ? -14.078 16.344 2.895 1 88.44 222 SER B C 1
ATOM 3608 O O . SER B 1 222 ? -13.492 17.391 2.578 1 88.44 222 SER B O 1
ATOM 3610 N N . ALA B 1 223 ? -14.523 15.461 2.018 1 88.56 223 ALA B N 1
ATOM 3611 C CA . ALA B 1 223 ? -14.32 15.625 0.581 1 88.56 223 ALA B CA 1
ATOM 3612 C C . ALA B 1 223 ? -15.047 16.875 0.069 1 88.56 223 ALA B C 1
ATOM 3614 O O . ALA B 1 223 ? -14.508 17.625 -0.741 1 88.56 223 ALA B O 1
ATOM 3615 N N . ASP B 1 224 ? -16.234 17.078 0.462 1 85.38 224 ASP B N 1
ATOM 3616 C CA . ASP B 1 224 ? -17.047 18.219 0.055 1 85.38 224 ASP B CA 1
ATOM 3617 C C . ASP B 1 224 ? -16.375 19.531 0.456 1 85.38 224 ASP B C 1
ATOM 3619 O O . ASP B 1 224 ? -16.328 20.484 -0.331 1 85.38 224 ASP B O 1
ATOM 3623 N N . GLU B 1 225 ? -15.82 19.5 1.596 1 79.62 225 GLU B N 1
ATOM 3624 C CA . GLU B 1 225 ? -15.18 20.719 2.098 1 79.62 225 GLU B CA 1
ATOM 3625 C C . GLU B 1 225 ? -13.891 21.016 1.34 1 79.62 225 GLU B C 1
ATOM 3627 O O . GLU B 1 225 ? -13.594 22.172 1.045 1 79.62 225 GLU B O 1
ATOM 3632 N N . ILE B 1 226 ? -13.172 19.969 0.947 1 80.12 226 ILE B N 1
ATOM 3633 C CA . ILE B 1 226 ? -11.914 20.141 0.221 1 80.12 226 ILE B CA 1
ATOM 3634 C C . ILE B 1 226 ? -12.203 20.578 -1.211 1 80.12 226 ILE B C 1
ATOM 3636 O O . ILE B 1 226 ? -11.469 21.406 -1.771 1 80.12 226 ILE B O 1
ATOM 3640 N N . SER B 1 227 ? -13.172 19.906 -1.79 1 78.69 227 SER B N 1
ATOM 3641 C CA . SER B 1 227 ? -13.539 20.266 -3.154 1 78.69 227 SER B CA 1
ATOM 3642 C C . SER B 1 227 ? -13.867 21.75 -3.264 1 78.69 227 SER B C 1
ATOM 3644 O O . SER B 1 227 ? -13.531 22.406 -4.262 1 78.69 227 SER B O 1
ATOM 3646 N N . ARG B 1 228 ? -14.445 22.234 -2.299 1 72.31 228 ARG B N 1
ATOM 3647 C CA . ARG B 1 228 ? -14.773 23.656 -2.279 1 72.31 228 ARG B CA 1
ATOM 3648 C C . ARG B 1 228 ? -13.508 24.5 -2.215 1 72.31 228 ARG B C 1
ATOM 3650 O O . ARG B 1 228 ? -13.453 25.578 -2.811 1 72.31 228 ARG B O 1
ATOM 3657 N N . ASP B 1 229 ? -12.5 23.938 -1.623 1 68.25 229 ASP B N 1
ATOM 3658 C CA . ASP B 1 229 ? -11.258 24.688 -1.47 1 68.25 229 ASP B CA 1
ATOM 3659 C C . ASP B 1 229 ? -10.359 24.5 -2.689 1 68.25 229 ASP B C 1
ATOM 3661 O O . ASP B 1 229 ? -9.672 25.438 -3.107 1 68.25 229 ASP B O 1
ATOM 3665 N N . PHE B 1 230 ? -10.328 23.281 -3.215 1 63.69 230 PHE B N 1
ATOM 3666 C CA . PHE B 1 230 ? -9.328 23 -4.238 1 63.69 230 PHE B CA 1
ATOM 3667 C C . PHE B 1 230 ? -9.977 22.906 -5.617 1 63.69 230 PHE B C 1
ATOM 3669 O O . PHE B 1 230 ? -9.289 22.766 -6.625 1 63.69 230 PHE B O 1
ATOM 3676 N N . SER B 1 231 ? -11.258 23.312 -5.727 1 60.41 231 SER B N 1
ATOM 3677 C CA . SER B 1 231 ? -11.938 23.203 -7.012 1 60.41 231 SER B CA 1
ATOM 3678 C C . SER B 1 231 ? -11.703 21.828 -7.637 1 60.41 231 SER B C 1
ATOM 3680 O O . SER B 1 231 ? -11.406 21.719 -8.828 1 60.41 231 SER B O 1
ATOM 3682 N N . VAL B 1 232 ? -11.484 20.859 -6.879 1 57.53 232 VAL B N 1
ATOM 3683 C CA . VAL B 1 232 ? -11.266 19.516 -7.379 1 57.53 232 VAL B CA 1
ATOM 3684 C C . VAL B 1 232 ? -12.602 18.781 -7.484 1 57.53 232 VAL B C 1
ATOM 3686 O O . VAL B 1 232 ? -13.445 18.875 -6.59 1 57.53 232 VAL B O 1
ATOM 3689 N N . ASP B 1 233 ? -12.977 18.297 -8.719 1 53.19 233 ASP B N 1
ATOM 3690 C CA . ASP B 1 233 ? -14.164 17.484 -8.914 1 53.19 233 ASP B CA 1
ATOM 3691 C C . ASP B 1 233 ? -13.977 16.094 -8.32 1 53.19 233 ASP B C 1
ATOM 3693 O O . ASP B 1 233 ? -13.133 15.32 -8.789 1 53.19 233 ASP B O 1
ATOM 3697 N N . VAL B 1 234 ? -14.359 15.906 -7.172 1 53.88 234 VAL B N 1
ATOM 3698 C CA . VAL B 1 234 ? -14.344 14.562 -6.59 1 53.88 234 VAL B CA 1
ATOM 3699 C C . VAL B 1 234 ? -15.586 13.797 -7.023 1 53.88 234 VAL B C 1
ATOM 3701 O O . VAL B 1 234 ? -16.703 14.289 -6.883 1 53.88 234 VAL B O 1
ATOM 3704 N N . PRO B 1 235 ? -15.531 12.781 -7.918 1 48.41 235 PRO B N 1
ATOM 3705 C CA . PRO B 1 235 ? -16.734 12.109 -8.398 1 48.41 235 PRO B CA 1
ATOM 3706 C C . PRO B 1 235 ? -17.609 11.562 -7.27 1 48.41 235 PRO B C 1
ATOM 3708 O O . PRO B 1 235 ? -17.078 11.07 -6.266 1 48.41 235 PRO B O 1
ATOM 3711 N N . MET B 1 236 ? -18.812 12.133 -7.129 1 45.16 236 MET B N 1
ATOM 3712 C CA . MET B 1 236 ? -19.844 11.672 -6.203 1 45.16 236 MET B CA 1
ATOM 3713 C C . MET B 1 236 ? -20.125 10.188 -6.395 1 45.16 236 MET B C 1
ATOM 3715 O O . MET B 1 236 ? -20.078 9.68 -7.516 1 45.16 236 MET B O 1
ATOM 3719 N N . ARG B 1 237 ? -19.859 9.383 -5.395 1 41.56 237 ARG B N 1
ATOM 3720 C CA . ARG B 1 237 ? -20.422 8.047 -5.582 1 41.56 237 ARG B CA 1
ATOM 3721 C C . ARG B 1 237 ? -21.844 8.109 -6.129 1 41.56 237 ARG B C 1
ATOM 3723 O O . ARG B 1 237 ? -22.688 8.82 -5.586 1 41.56 237 ARG B O 1
ATOM 3730 N N . ALA B 1 238 ? -22.062 7.879 -7.48 1 35.34 238 ALA B N 1
ATOM 3731 C CA . ALA B 1 238 ? -23.453 7.676 -7.91 1 35.34 238 ALA B CA 1
ATOM 3732 C C . ALA B 1 238 ? -24.062 6.449 -7.23 1 35.34 238 ALA B C 1
ATOM 3734 O O . ALA B 1 238 ? -23.375 5.457 -6.992 1 35.34 238 ALA B O 1
#

Radius of gyration: 23.32 Å; Cα contacts (8 Å, |Δi|>4): 634; chains: 2; bounding box: 56×56×52 Å

Foldseek 3Di:
DVVVVLVVVLVVLLVVVVVCVVVCVQVFAHDDLVVSCVVSVHDSVSSVVSLVVQVVQVQWDQDPPRHIGGDDPLSGAPDDLVVLVVVLVDDDALVNLLVLLVVQLPQQLLLLLLLLAQADPVLLVQLVVLLVVQLVDAQVDVCNLVSQLSNSLSSQCSSPDSVSNSCSSSSSSSSSNQVSQQRVDPPRSVVLSVLSVQLSVCSVVSNSVSNSVSSNVNSVSSVVSVCVVNVHPNDDPD/DVVVVLVVVLVVLLVVVVVCVVVCVQVFAHDDLVVSCVVSVHDSVSSVVSLVVQVVQVQWDQDPPRHIGGDDPLSGAPDDLVVLVVVLPDDDALVNLLVLLVVQLPQQLLLLLLLLAQADPVLLVQLVVLLVVQLVDAQVDVCNLVSQLSNSLSSQCSSPDSVSNSCSSSSSSSSSNQVSQQRPDPPRSVVLSVLSVQLSVCSVVSNSVSNSVSSNVNSVSSVVSVCVVNVHDNDDPD

Nearest PDB structures (foldseek):
  9jpl-assembly1_B  TM=8.816E-01  e=3.057E-06  Achromobacter denitrificans NBRC 15125
  7u5q-assembly2_B  TM=5.462E-01  e=3.293E-08  Brucella melitensis ATCC 23457
  1hw1-assembly1_A  TM=5.707E-01  e=2.310E-06  Escherichia coli
  1h9t-assembly1_A  TM=5.436E-01  e=8.950E-06  Escherichia coli
  2hs5-assembly1_A  TM=5.154E-01  e=9.827E-06  Rhodococcus jostii RHA1

Solvent-accessible surface area (backbone atoms only — not comparable to full-atom values): 24601 Å² total; per-residue (Å²): 112,68,65,61,45,48,54,44,47,32,50,49,50,40,52,52,51,48,50,34,53,54,68,56,68,50,76,53,49,49,74,55,68,70,58,47,14,59,74,69,70,47,51,64,66,48,43,51,51,28,52,50,54,38,38,76,32,38,39,37,44,80,40,87,97,76,42,43,30,55,42,63,72,78,59,38,46,38,46,37,58,65,51,45,52,53,59,60,68,27,81,80,49,57,66,55,51,46,36,46,49,55,48,47,61,56,50,49,16,55,22,30,18,32,20,15,70,57,39,46,73,66,45,49,50,50,36,51,51,28,44,60,60,32,67,77,49,47,92,88,42,90,57,36,65,60,28,49,30,49,28,56,34,45,36,29,51,23,22,72,33,60,68,54,37,51,42,29,59,57,51,34,45,44,43,64,64,48,49,66,67,39,47,70,40,88,71,33,49,62,54,50,47,52,36,51,47,48,25,54,50,21,32,76,66,48,32,33,68,55,8,21,52,30,38,40,50,45,48,48,53,46,46,54,50,44,26,70,71,57,72,38,87,64,84,69,87,125,112,68,62,62,48,48,55,45,48,32,50,49,49,39,51,54,52,49,49,35,53,54,67,56,66,50,77,54,50,49,75,57,68,71,57,49,14,60,75,69,71,47,51,64,66,48,44,50,51,28,53,50,54,38,38,76,33,37,38,37,45,78,40,88,98,75,42,43,30,55,43,62,74,80,60,39,46,37,47,36,57,65,50,45,53,53,58,59,68,27,81,78,50,56,67,54,51,46,36,46,49,55,48,48,60,56,49,48,15,55,22,32,18,33,20,15,71,57,38,46,72,67,44,50,50,51,36,50,51,28,44,60,60,32,66,75,49,47,92,87,42,89,59,34,66,58,28,51,31,48,29,57,33,44,37,30,52,23,22,71,32,57,68,55,37,51,42,30,58,55,50,34,43,44,43,64,65,49,49,66,67,40,46,70,41,91,70,33,51,64,53,50,49,51,36,50,48,49,26,52,51,21,32,73,66,49,32,32,69,55,9,22,52,30,37,39,51,45,48,47,53,47,45,56,50,43,27,71,71,58,72,38,88,65,84,70,86,125

Organism: NCBI:txid488447

Sequence (476 aa):
MEQGKDRSLVAKVMDGLVSGIVEDKYGGILPPQDVLSKEFDVSRTVMREALSMLLARDMLDVRPKVGTRVRPMRDWRMIDEDVVSWRFRAKPDPQFMRDVIEFRMLIEPRATAQAAVRATAADIAGIREAFDAFKVLQPGDAGYDTADELLHTRIVQASGNQFFQQMAAIVRGAVRLVNPRVVQKEGAHDIVVKAHARVVDAIERRDPREAEAASLALIDFSADEISRDFSVDVPMRAMEQGKDRSLVAKVMDGLVSGIVEDKYGGILPPQDVLSKEFDVSRTVMREALSMLLARDMLDVRPKVGTRVRPMRDWRMIDEDVVSWRFRAKPDPQFMRDVIEFRMLIEPRATAQAAVRATAADIAGIREAFDAFKVLQPGDAGYDTADELLHTRIVQASGNQFFQQMAAIVRGAVRLVNPRVVQKEGAHDIVVKAHARVVDAIERRDPREAEAASLALIDFSADEISRDFSVDVPMRA

=== Feature glossary ===
A reading guide for the features in this record.

Start from the sequence.

  · Sequence gives the chain of amino acids in standard one-letter code (A=alanine, C=cysteine, …, Y=tyrosine), read N→C. It is the only feature that is directly encoded by the gene; all structural features are derived from the folded form of this sequence.

Fold it, and you get atomic coordinates and the backbone conformation that goes with them.

  · Structure coordinates are given as an mmCIF _atom_site loop: one row per atom with element, residue name, chain id, sequence number, and x/y/z position in Å. Only the four main-chain atoms per residue are included here; side chains are omitted to keep the record compact.

  · Backbone dihedral angles. Every residue except chain termini has a φ (preceding-C → N → Cα → C) and a ψ (N → Cα → C → next-N). They are reported in degrees following the IUPAC sign convention. Secondary structure is essentially a statement about which (φ, ψ) basin each residue occupies.

  · Eight-state secondary structure (DSSP): H is the canonical α-helix, G the tighter 3₁₀-helix, I the wider π-helix; E/B are β-structure, T and S are turns and bends, and '-' is everything else. DSSP derives these from the pattern of main-chain N–H···O=C hydrogen bonds, not from the sequence.

  · SS3 is a coarse helix/strand/coil call (letters a/b/c) made by the P-SEA algorithm from inter-Cα distances and dihedrals. It is less detailed than DSSP but needs only Cα positions.

Summarize the fold with a handful of shape descriptors and a per-residue structural alphabet.

  · Radius of gyration (Rg) is the root-mean-square distance of Cα atoms from their centroid — a single number for overall size and compactness. A globular domain of N residues has Rg ≈ 2.2·N^0.38 Å; an extended or disordered chain has a much larger Rg. The Cα contact count is the number of residue pairs whose Cα atoms are within 8 Å and are more than four positions apart in sequence — a standard proxy for tertiary packing density. The bounding box is the smallest axis-aligned box enclosing all Cα atoms.

  · 3Di is Foldseek's structural alphabet. Each residue is assigned one of twenty discrete states based on how its Cα sits relative to its spatial (not sequential) neighbors. Aligning 3Di strings finds structural homologs roughly as well as full 3D superposition, but orders of magnitude faster.

  · Solvent-accessible surface area (SASA) is the area in Å² traced out by the centre of a 1.4 Å probe sphere (a water molecule) rolled over the protein's van der Waals surface (Shrake–Rupley / Lee–Richards construction). Buried residues have near-zero SASA; fully exposed residues can exceed 200 Å². The total SASA scales roughly with the number of surface residues.

Ask how reliable the model is.

  · For AlphaFold models, the B-factor field carries pLDDT — the model's own estimate of local accuracy on a 0–100 scale. Regions with pLDDT<50 should be treated as essentially unmodeled; they often correspond to intrinsically disordered segments.

  · For experimental (PDB) structures, the B-factor (temperature factor) quantifies the positional spread of each atom in the crystal — a combination of thermal vibration and static disorder — in units of Å². High B-factors mark flexible loops or poorly resolved regions; low B-factors mark the rigid, well-ordered core.

  · Predicted Aligned Error (PAE) is an AlphaFold confidence matrix: entry (i, j) is the expected error in the position of residue j, in ångströms, when the prediction is superimposed on the true structure at residue i. Low PAE within a block of residues means that block is internally rigid and well-predicted; high PAE between two blocks means their relative placement is uncertain even if each block individually is confident.

Place it in context: what it resembles, what it is annotated as, and how it looks.

  · Structural nearest neighbors (via Foldseek easy-search vs the PDB). Reported per hit: target PDB id, E-value, and alignment TM-score. A TM-score above ~0.5 is the conventional threshold for 'same fold'.

  · Functional annotations link the protein to curated databases. InterPro entries identify conserved domains and families by matching the sequence against member-database signatures (Pfam, PROSITE, CDD, …). Gene Ontology (GO) terms describe molecular function, biological process, and cellular component in a controlled vocabulary. CATH places the structure in a hierarchical fold classification (Class/Architecture/Topology/Homologous-superfamily). The organism is the source species.

  · The contact map is a binary N×N matrix image: pixel (i, j) is dark where Cα_i and Cα_j are within 8 Å and |i−j|>4. Because the |i−j|>4 filter removes local helical contacts, off-diagonal stripes parallel to the main diagonal indicate parallel β-sheets; stripes perpendicular to it indicate antiparallel β-sheets. The Ramachandran plot scatters every residue's (φ, ψ) pair against the sterically allowed regions. The PAE heatmap renders the predicted-aligned-error matrix.

  · Six rendered views show the 3D structure from the faces of a cube — i.e. along ±x, ±y, ±z. Rendering representation is drawn randomly per protein from cartoon (secondary-structure ribbons), sticks (backbone bonds), or molecular surface; coloring is either N→C rainbow (blue at the N-terminus through red at the C-terminus) or one color per chain.